Protein 3IVZ (pdb70)

Foldseek 3Di:
DKAKEWAAAADAQAQVVLLVSCLVFVLVRLVVPHQEYEAAFASRHDDDDPALVSCLVPFAAPPPGDVQVSVLVSQLVSQHWYWYWGWHDDPPFIFGKIWIAHNVGGQDMWGAQDDDDCVVRHHDHTDPAWDWTCPPVFIETEHEVCLVDLVNLQVHLVVPHQEYRYHYADQDDCNLVRVLVSCQLSQHKYWYHYYADAHPRRGGQQFTFIYGNNSDTAWTDGRHDGHMTMDDHDSVSRRQQDPDPPDRSVVPDDVVPPPD/DKEKEWAAAADALAQVVLLVSVLVFVLVCLVVPHQEYEAAFASRHDDDDPALVSCQVRFAAPPPGDVQVSVLVSQLVSQHWYWYFGWHDDPPFIFGKIWIAHSVGGQGMWTAQDDDDCSVRHHDHTDPPWDWTCPPVFIETEHEVLLVDLVNLQVSLVVGHQEYRYHYAAQDPPSLVSVLVSCQLSQHKYWYHYYADADPRGGGQQFTFIHGNVSDTQWTDHRHDGHMTMGDDDSVSRRQQDPDPPDRSVVPDDVVPPPD

Structure (mmCIF, N/CA/C/O backbone):
data_3IVZ
#
_entry.id   3IVZ
#
_cell.length_a   59.174
_cell.length_b   59.174
_cell.length_c   127.220
_cell.angle_alpha   90.00
_cell.angle_beta   90.00
_cell.angle_gamma   90.00
#
_symmetry.space_group_name_H-M   'P 41'
#
loop_
_entity.id
_entity.type
_entity.pdbx_description
1 polymer Nitrilase
2 non-polymer 'MAGNESIUM ION'
3 water water
#
loop_
_atom_site.group_PDB
_atom_site.id
_atom_site.type_symbol
_atom_site.label_atom_id
_atom_site.label_alt_id
_atom_site.label_comp_id
_atom_site.label_asym_id
_atom_site.label_entity_id
_atom_site.label_seq_id
_atom_site.pdbx_PDB_ins_code
_atom_site.Cartn_x
_atom_site.Cartn_y
_atom_site.Cartn_z
_atom_site.occupancy
_atom_site.B_iso_or_equiv
_atom_site.auth_seq_id
_atom_site.auth_comp_id
_atom_site.auth_asym_id
_atom_site.auth_atom_id
_atom_site.pdbx_PDB_model_num
ATOM 1 N N . VAL A 1 2 ? 0.805 34.763 18.519 1.00 28.87 2 VAL A N 1
ATOM 2 C CA . VAL A 1 2 ? 0.463 33.461 17.845 1.00 28.42 2 VAL A CA 1
ATOM 3 C C . VAL A 1 2 ? 1.406 32.332 18.324 1.00 27.59 2 VAL A C 1
ATOM 4 O O . VAL A 1 2 ? 2.633 32.514 18.402 1.00 27.49 2 VAL A O 1
ATOM 8 N N . LYS A 1 3 ? 0.822 31.187 18.693 1.00 25.67 3 LYS A N 1
ATOM 9 C CA . LYS A 1 3 ? 1.584 30.081 19.274 1.00 24.33 3 LYS A CA 1
ATOM 10 C C . LYS A 1 3 ? 2.055 29.064 18.235 1.00 22.90 3 LYS A C 1
ATOM 11 O O . LYS A 1 3 ? 1.277 28.623 17.393 1.00 21.26 3 LYS A O 1
ATOM 17 N N . VAL A 1 4 ? 3.349 28.736 18.303 1.00 21.37 4 VAL A N 1
ATOM 18 C CA . VAL A 1 4 ? 3.969 27.694 17.465 1.00 20.46 4 VAL A CA 1
ATOM 19 C C . VAL A 1 4 ? 4.538 26.628 18.385 1.00 19.91 4 VAL A C 1
ATOM 20 O O . VAL A 1 4 ? 4.788 26.879 19.587 1.00 19.26 4 VAL A O 1
ATOM 24 N N . ALA A 1 5 ? 4.764 25.431 17.848 1.00 18.66 5 ALA A N 1
ATOM 25 C CA . ALA A 1 5 ? 5.242 24.338 18.684 1.00 18.87 5 ALA A CA 1
ATOM 26 C C . ALA A 1 5 ? 6.102 23.404 17.910 1.00 18.19 5 ALA A C 1
ATOM 27 O O . ALA A 1 5 ? 5.982 23.334 16.697 1.00 19.21 5 ALA A O 1
ATOM 29 N N . TYR A 1 6 ? 6.962 22.711 18.643 1.00 18.36 6 TYR A N 1
ATOM 30 C CA . TYR A 1 6 ? 7.627 21.451 18.208 1.00 17.35 6 TYR A CA 1
ATOM 31 C C . TYR A 1 6 ? 7.016 20.245 18.917 1.00 18.19 6 TYR A C 1
ATOM 32 O O . TYR A 1 6 ? 6.570 20.339 20.075 1.00 18.48 6 TYR A O 1
ATOM 41 N N . VAL A 1 7 ? 7.040 19.121 18.214 1.00 18.02 7 VAL A N 1
ATOM 42 C CA . VAL A 1 7 ? 6.749 17.798 18.778 1.00 17.70 7 VAL A CA 1
ATOM 43 C C . VAL A 1 7 ? 8.061 17.029 18.739 1.00 17.57 7 VAL A C 1
ATOM 44 O O . VAL A 1 7 ? 8.635 16.803 17.668 1.00 16.83 7 VAL A O 1
ATOM 48 N N . GLN A 1 8 ? 8.589 16.707 19.917 1.00 16.91 8 GLN A N 1
ATOM 49 C CA . GLN A 1 8 ? 9.803 15.945 19.988 1.00 16.66 8 GLN A CA 1
ATOM 50 C C . GLN A 1 8 ? 9.412 14.539 20.328 1.00 17.65 8 GLN A C 1
ATOM 51 O O . GLN A 1 8 ? 8.886 14.297 21.419 1.00 19.02 8 GLN A O 1
ATOM 57 N N . MET A 1 9 ? 9.702 13.598 19.427 1.00 19.21 9 MET A N 1
ATOM 58 C CA . MET A 1 9 ? 9.252 12.205 19.570 1.00 18.43 9 MET A CA 1
ATOM 59 C C . MET A 1 9 ? 10.363 11.226 19.174 1.00 18.22 9 MET A C 1
ATOM 60 O O . MET A 1 9 ? 11.433 11.652 18.738 1.00 19.01 9 MET A O 1
ATOM 65 N N . ASN A 1 10 ? 10.089 9.928 19.338 1.00 18.76 10 ASN A N 1
ATOM 66 C CA . ASN A 1 10 ? 11.033 8.847 19.080 1.00 18.20 10 ASN A CA 1
ATOM 67 C C . ASN A 1 10 ? 10.452 7.879 18.032 1.00 17.12 10 ASN A C 1
ATOM 68 O O . ASN A 1 10 ? 9.855 6.848 18.387 1.00 17.75 10 ASN A O 1
ATOM 73 N N . PRO A 1 11 ? 10.599 8.221 16.725 1.00 17.33 11 PRO A N 1
ATOM 74 C CA . PRO A 1 11 ? 10.152 7.339 15.658 1.00 18.16 11 PRO A CA 1
ATOM 75 C C . PRO A 1 11 ? 10.715 5.898 15.770 1.00 18.85 11 PRO A C 1
ATOM 76 O O . PRO A 1 11 ? 11.909 5.709 15.984 1.00 18.78 11 PRO A O 1
ATOM 80 N N . GLN A 1 12 ? 9.836 4.902 15.625 1.00 18.64 12 GLN A N 1
ATOM 81 C CA . GLN A 1 12 ? 10.227 3.481 15.591 1.00 19.97 12 GLN A CA 1
ATOM 82 C C . GLN A 1 12 ? 10.529 3.109 14.138 1.00 20.06 12 GLN A C 1
ATOM 83 O O . GLN A 1 12 ? 9.668 3.264 13.274 1.00 20.68 12 GLN A O 1
ATOM 89 N N . ILE A 1 13 ? 11.752 2.675 13.845 1.00 20.48 13 ILE A N 1
ATOM 90 C CA . ILE A 1 13 ? 12.134 2.440 12.442 1.00 21.45 13 ILE A CA 1
ATOM 91 C C . ILE A 1 13 ? 11.238 1.393 11.727 1.00 21.58 13 ILE A C 1
ATOM 92 O O . ILE A 1 13 ? 10.963 0.308 12.269 1.00 22.65 13 ILE A O 1
ATOM 97 N N . LEU A 1 14 ? 10.750 1.753 10.541 1.00 21.82 14 LEU A N 1
ATOM 98 C CA . LEU A 1 14 ? 9.833 0.896 9.736 1.00 23.63 14 LEU A CA 1
ATOM 99 C C . LEU A 1 14 ? 8.462 0.546 10.365 1.00 24.20 14 LEU A C 1
ATOM 100 O O . LEU A 1 14 ? 7.798 -0.397 9.898 1.00 25.15 14 LEU A O 1
ATOM 105 N N . GLU A 1 15 ? 8.033 1.298 11.394 1.00 23.16 15 GLU A N 1
ATOM 106 C CA . GLU A 1 15 ? 6.726 1.117 12.050 1.00 23.45 15 GLU A CA 1
ATOM 107 C C . GLU A 1 15 ? 5.853 2.377 11.948 1.00 22.43 15 GLU A C 1
ATOM 108 O O . GLU A 1 15 ? 5.500 2.980 12.979 1.00 20.76 15 GLU A O 1
ATOM 114 N N . PRO A 1 16 ? 5.483 2.760 10.703 1.00 21.59 16 PRO A N 1
ATOM 115 C CA . PRO A 1 16 ? 4.639 3.935 10.522 1.00 22.14 16 PRO A CA 1
ATOM 116 C C . PRO A 1 16 ? 3.349 3.969 11.372 1.00 22.84 16 PRO A C 1
ATOM 117 O O . PRO A 1 16 ? 2.997 5.043 11.855 1.00 21.64 16 PRO A O 1
ATOM 121 N N . ASP A 1 17 ? 2.653 2.847 11.570 1.00 23.61 17 ASP A N 1
ATOM 122 C CA A ASP A 1 17 ? 1.445 2.824 12.400 0.50 23.83 17 ASP A CA 1
ATOM 123 C CA B ASP A 1 17 ? 1.428 2.925 12.369 0.50 23.66 17 ASP A CA 1
ATOM 124 C C . ASP A 1 17 ? 1.718 3.368 13.805 1.00 23.91 17 ASP A C 1
ATOM 125 O O . ASP A 1 17 ? 1.010 4.252 14.319 1.00 24.10 17 ASP A O 1
ATOM 134 N N . LYS A 1 18 ? 2.767 2.832 14.419 1.00 23.46 18 LYS A N 1
ATOM 135 C CA . LYS A 1 18 ? 3.182 3.234 15.761 1.00 23.47 18 LYS A CA 1
ATOM 136 C C . LYS A 1 18 ? 3.507 4.732 15.821 1.00 22.71 18 LYS A C 1
ATOM 137 O O . LYS A 1 18 ? 3.205 5.399 16.803 1.00 22.88 18 LYS A O 1
ATOM 143 N N . ASN A 1 19 ? 4.093 5.260 14.756 1.00 21.61 19 ASN A N 1
ATOM 144 C CA . ASN A 1 19 ? 4.588 6.639 14.725 1.00 19.88 19 ASN A CA 1
ATOM 145 C C . ASN A 1 19 ? 3.473 7.630 14.469 1.00 20.18 19 ASN A C 1
ATOM 146 O O . ASN A 1 19 ? 3.465 8.740 15.026 1.00 19.59 19 ASN A O 1
ATOM 151 N N . TYR A 1 20 ? 2.526 7.220 13.626 1.00 19.91 20 TYR A N 1
ATOM 152 C CA . TYR A 1 20 ? 1.301 7.996 13.424 1.00 20.40 20 TYR A CA 1
ATOM 153 C C . TYR A 1 20 ? 0.585 8.114 14.763 1.00 21.40 20 TYR A C 1
ATOM 154 O O . TYR A 1 20 ? 0.157 9.202 15.164 1.00 20.93 20 TYR A O 1
ATOM 163 N N . SER A 1 21 ? 0.495 7.000 15.477 1.00 22.57 21 SER A N 1
ATOM 164 C CA . SER A 1 21 ? -0.218 6.988 16.756 1.00 23.99 21 SER A CA 1
ATOM 165 C C . SER A 1 21 ? 0.448 7.912 17.798 1.00 24.20 21 SER A C 1
ATOM 166 O O . SER A 1 21 ? -0.235 8.663 18.502 1.00 25.38 21 SER A O 1
ATOM 169 N N . LYS A 1 22 ? 1.777 7.865 17.881 1.00 23.52 22 LYS A N 1
ATOM 170 C CA . LYS A 1 22 ? 2.529 8.773 18.741 1.00 23.16 22 LYS A CA 1
ATOM 171 C C . LYS A 1 22 ? 2.418 10.248 18.336 1.00 22.65 22 LYS A C 1
ATOM 172 O O . LYS A 1 22 ? 2.239 11.107 19.195 1.00 23.04 22 LYS A O 1
ATOM 178 N N . ALA A 1 23 ? 2.528 10.525 17.040 1.00 22.63 23 ALA A N 1
ATOM 179 C CA . ALA A 1 23 ? 2.393 11.870 16.505 1.00 22.51 23 ALA A CA 1
ATOM 180 C C . ALA A 1 23 ? 1.026 12.444 16.877 1.00 23.47 23 ALA A C 1
ATOM 181 O O . ALA A 1 23 ? 0.956 13.550 17.360 1.00 23.19 23 ALA A O 1
ATOM 183 N N . GLU A 1 24 ? -0.040 11.664 16.687 1.00 23.99 24 GLU A N 1
ATOM 184 C CA . GLU A 1 24 ? -1.413 12.141 16.979 1.00 25.83 24 GLU A CA 1
ATOM 185 C C . GLU A 1 24 ? -1.641 12.590 18.433 1.00 26.00 24 GLU A C 1
ATOM 186 O O . GLU A 1 24 ? -2.304 13.625 18.661 1.00 26.51 24 GLU A O 1
ATOM 192 N N . LYS A 1 25 ? -1.109 11.826 19.389 1.00 26.78 25 LYS A N 1
ATOM 193 C CA . LYS A 1 25 ? -1.143 12.145 20.836 1.00 26.34 25 LYS A CA 1
ATOM 194 C C . LYS A 1 25 ? -0.409 13.436 21.148 1.00 26.47 25 LYS A C 1
ATOM 195 O O . LYS A 1 25 ? -0.907 14.289 21.906 1.00 25.80 25 LYS A O 1
ATOM 201 N N . LEU A 1 26 ? 0.786 13.588 20.564 1.00 24.90 26 LEU A N 1
ATOM 202 C CA . LEU A 1 26 ? 1.593 14.794 20.789 1.00 25.09 26 LEU A CA 1
ATOM 203 C C . LEU A 1 26 ? 1.065 16.046 20.074 1.00 24.46 26 LEU A C 1
ATOM 204 O O . LEU A 1 26 ? 1.119 17.108 20.655 1.00 24.68 26 LEU A O 1
ATOM 209 N N . ILE A 1 27 ? 0.548 15.922 18.844 1.00 24.61 27 ILE A N 1
ATOM 210 C CA . ILE A 1 27 ? -0.010 17.051 18.083 1.00 24.69 27 ILE A CA 1
ATOM 211 C C . ILE A 1 27 ? -1.218 17.591 18.838 1.00 25.73 27 ILE A C 1
ATOM 212 O O . ILE A 1 27 ? -1.456 18.805 18.886 1.00 25.25 27 ILE A O 1
ATOM 217 N N . LYS A 1 28 ? -1.953 16.679 19.469 1.00 26.37 28 LYS A N 1
ATOM 218 C CA . LYS A 1 28 ? -3.104 17.086 20.267 1.00 28.15 28 LYS A CA 1
ATOM 219 C C . LYS A 1 28 ? -2.710 17.784 21.571 1.00 29.11 28 LYS A C 1
ATOM 220 O O . LYS A 1 28 ? -3.418 18.718 21.986 1.00 29.31 28 LYS A O 1
ATOM 226 N N . GLU A 1 29 ? -1.607 17.352 22.209 1.00 30.21 29 GLU A N 1
ATOM 227 C CA . GLU A 1 29 ? -1.053 18.034 23.400 1.00 31.77 29 GLU A CA 1
ATOM 228 C C . GLU A 1 29 ? -0.686 19.484 23.041 1.00 32.05 29 GLU A C 1
ATOM 229 O O . GLU A 1 29 ? -0.935 20.411 23.802 1.00 32.61 29 GLU A O 1
ATOM 235 N N . ALA A 1 30 ? -0.089 19.656 21.861 1.00 32.52 30 ALA A N 1
ATOM 236 C CA . ALA A 1 30 ? 0.323 20.963 21.355 1.00 32.38 30 ALA A CA 1
ATOM 237 C C . ALA A 1 30 ? -0.879 21.838 20.987 1.00 32.62 30 ALA A C 1
ATOM 238 O O . ALA A 1 30 ? -0.945 23.004 21.378 1.00 31.95 30 ALA A O 1
ATOM 240 N N . SER A 1 31 ? -1.817 21.253 20.245 1.00 33.41 31 SER A N 1
ATOM 241 C CA . SER A 1 31 ? -3.092 21.872 19.903 1.00 34.33 31 SER A CA 1
ATOM 242 C C . SER A 1 31 ? -3.907 22.334 21.112 1.00 34.69 31 SER A C 1
ATOM 243 O O . SER A 1 31 ? -4.614 23.351 21.026 1.00 35.00 31 SER A O 1
ATOM 246 N N . LYS A 1 32 ? -3.817 21.590 22.217 1.00 34.47 32 LYS A N 1
ATOM 247 C CA . LYS A 1 32 ? -4.510 21.921 23.469 1.00 35.00 32 LYS A CA 1
ATOM 248 C C . LYS A 1 32 ? -3.878 23.115 24.174 1.00 34.99 32 LYS A C 1
ATOM 249 O O . LYS A 1 32 ? -4.577 23.898 24.838 1.00 35.79 32 LYS A O 1
ATOM 255 N N . GLN A 1 33 ? -2.553 23.219 24.047 1.00 34.11 33 GLN A N 1
ATOM 256 C CA . GLN A 1 33 ? -1.744 24.277 24.621 1.00 33.26 33 GLN A CA 1
ATOM 257 C C . GLN A 1 33 ? -1.756 25.551 23.780 1.00 32.47 33 GLN A C 1
ATOM 258 O O . GLN A 1 33 ? -1.027 26.495 24.084 1.00 33.44 33 GLN A O 1
ATOM 264 N N . GLY A 1 34 ? -2.551 25.581 22.716 1.00 31.57 34 GLY A N 1
ATOM 265 C CA . GLY A 1 34 ? -2.783 26.817 21.965 1.00 30.08 34 GLY A CA 1
ATOM 266 C C . GLY A 1 34 ? -2.085 26.946 20.632 1.00 29.14 34 GLY A C 1
ATOM 267 O O . GLY A 1 34 ? -2.490 27.750 19.790 1.00 29.70 34 GLY A O 1
ATOM 268 N N . ALA A 1 35 ? -1.060 26.122 20.416 1.00 28.56 35 ALA A N 1
ATOM 269 C CA . ALA A 1 35 ? -0.353 26.071 19.135 1.00 28.15 35 ALA A CA 1
ATOM 270 C C . ALA A 1 35 ? -1.249 26.104 17.882 1.00 27.67 35 ALA A C 1
ATOM 271 O O . ALA A 1 35 ? -2.196 25.322 17.748 1.00 28.74 35 ALA A O 1
ATOM 273 N N . GLN A 1 36 ? -0.938 27.014 16.964 1.00 27.45 36 GLN A N 1
ATOM 274 C CA . GLN A 1 36 ? -1.563 27.072 15.642 1.00 26.82 36 GLN A CA 1
ATOM 275 C C . GLN A 1 36 ? -0.692 26.443 14.562 1.00 25.41 36 GLN A C 1
ATOM 276 O O . GLN A 1 36 ? -1.199 26.081 13.499 1.00 25.42 36 GLN A O 1
ATOM 282 N N . LEU A 1 37 ? 0.624 26.372 14.816 1.00 23.03 37 LEU A N 1
ATOM 283 C CA . LEU A 1 37 ? 1.605 25.694 13.939 1.00 21.82 37 LEU A CA 1
ATOM 284 C C . LEU A 1 37 ? 2.336 24.647 14.773 1.00 20.52 37 LEU A C 1
ATOM 285 O O . LEU A 1 37 ? 2.817 24.936 15.879 1.00 19.95 37 LEU A O 1
ATOM 290 N N . VAL A 1 38 ? 2.389 23.415 14.256 1.00 19.43 38 VAL A N 1
ATOM 291 C CA . VAL A 1 38 ? 3.055 22.313 14.961 1.00 18.54 38 VAL A CA 1
ATOM 292 C C . VAL A 1 38 ? 4.062 21.664 13.996 1.00 17.42 38 VAL A C 1
ATOM 293 O O . VAL A 1 38 ? 3.695 21.296 12.872 1.00 17.93 38 VAL A O 1
ATOM 297 N N . VAL A 1 39 ? 5.312 21.533 14.445 1.00 16.77 39 VAL A N 1
ATOM 298 C CA . VAL A 1 39 ? 6.400 20.960 13.635 1.00 16.03 39 VAL A CA 1
ATOM 299 C C . VAL A 1 39 ? 6.839 19.616 14.211 1.00 15.67 39 VAL A C 1
ATOM 300 O O . VAL A 1 39 ? 7.152 19.514 15.406 1.00 15.77 39 VAL A O 1
ATOM 304 N N . LEU A 1 40 ? 6.883 18.600 13.352 1.00 14.72 40 LEU A N 1
ATOM 305 C CA . LEU A 1 40 ? 7.376 17.272 13.752 1.00 15.09 40 LEU A CA 1
ATOM 306 C C . LEU A 1 40 ? 8.794 16.972 13.212 1.00 14.19 40 LEU A C 1
ATOM 307 O O . LEU A 1 40 ? 9.322 17.694 12.355 1.00 15.64 40 LEU A O 1
ATOM 312 N N . PRO A 1 41 ? 9.436 15.897 13.733 1.00 15.06 41 PRO A N 1
ATOM 313 C CA . PRO A 1 41 ? 10.803 15.635 13.324 1.00 14.45 41 PRO A CA 1
ATOM 314 C C . PRO A 1 41 ? 10.925 15.176 11.853 1.00 13.86 41 PRO A C 1
ATOM 315 O O . PRO A 1 41 ? 9.903 14.798 11.219 1.00 13.68 41 PRO A O 1
ATOM 319 N N . GLU A 1 42 ? 12.159 15.235 11.353 1.00 14.20 42 GLU A N 1
ATOM 320 C CA . GLU A 1 42 ? 12.561 14.705 10.034 1.00 13.32 42 GLU A CA 1
ATOM 321 C C . GLU A 1 42 ? 12.232 13.197 10.036 1.00 14.41 42 GLU A C 1
ATOM 322 O O . GLU A 1 42 ? 12.373 12.515 11.068 1.00 12.58 42 GLU A O 1
ATOM 328 N N . LEU A 1 43 ? 11.717 12.700 8.915 1.00 13.20 43 LEU A N 1
ATOM 329 C CA . LEU A 1 43 ? 11.428 11.268 8.755 1.00 12.15 43 LEU A CA 1
ATOM 330 C C . LEU A 1 43 ? 10.674 10.665 9.962 1.00 12.23 43 LEU A C 1
ATOM 331 O O . LEU A 1 43 ? 11.039 9.593 10.473 1.00 14.09 43 LEU A O 1
ATOM 336 N N . PHE A 1 44 ? 9.634 11.358 10.417 1.00 12.55 44 PHE A N 1
ATOM 337 C CA . PHE A 1 44 ? 8.956 10.888 11.626 1.00 14.24 44 PHE A CA 1
ATOM 338 C C . PHE A 1 44 ? 8.194 9.554 11.440 1.00 13.48 44 PHE A C 1
ATOM 339 O O . PHE A 1 44 ? 7.977 8.840 12.420 1.00 16.12 44 PHE A O 1
ATOM 347 N N . ASP A 1 45 ? 7.823 9.212 10.198 1.00 15.15 45 ASP A N 1
ATOM 348 C CA . ASP A 1 45 ? 6.958 8.052 9.846 1.00 17.07 45 ASP A CA 1
ATOM 349 C C . ASP A 1 45 ? 7.764 6.780 9.648 1.00 17.21 45 ASP A C 1
ATOM 350 O O . ASP A 1 45 ? 7.376 5.705 10.111 1.00 17.62 45 ASP A O 1
ATOM 355 N N . THR A 1 46 ? 8.898 6.928 8.965 1.00 17.63 46 THR A N 1
ATOM 356 C CA . THR A 1 46 ? 9.778 5.788 8.644 1.00 18.06 46 THR A CA 1
ATOM 357 C C . THR A 1 46 ? 10.906 5.525 9.656 1.00 17.47 46 THR A C 1
ATOM 358 O O . THR A 1 46 ? 11.395 4.410 9.747 1.00 17.87 46 THR A O 1
ATOM 362 N N . GLY A 1 47 ? 11.380 6.557 10.341 1.00 17.25 47 GLY A N 1
ATOM 363 C CA . GLY A 1 47 ? 12.669 6.458 11.041 1.00 17.32 47 GLY A CA 1
ATOM 364 C C . GLY A 1 47 ? 13.771 6.821 10.060 1.00 16.11 47 GLY A C 1
ATOM 365 O O . GLY A 1 47 ? 13.466 7.184 8.903 1.00 17.33 47 GLY A O 1
ATOM 366 N N . TYR A 1 48 ? 15.021 6.722 10.509 1.00 17.68 48 TYR A N 1
ATOM 367 C CA . TYR A 1 48 ? 16.198 7.343 9.847 1.00 17.42 48 TYR A CA 1
ATOM 368 C C . TYR A 1 48 ? 17.278 6.366 9.359 1.00 17.84 48 TYR A C 1
ATOM 369 O O . TYR A 1 48 ? 17.760 6.482 8.233 1.00 17.86 48 TYR A O 1
ATOM 378 N N . ASN A 1 49 ? 17.677 5.454 10.230 1.00 18.32 49 ASN A N 1
ATOM 379 C CA . ASN A 1 49 ? 18.926 4.719 10.086 1.00 18.72 49 ASN A CA 1
ATOM 380 C C . ASN A 1 49 ? 18.803 3.449 9.228 1.00 19.30 49 ASN A C 1
ATOM 381 O O . ASN A 1 49 ? 19.003 2.328 9.694 1.00 19.18 49 ASN A O 1
ATOM 386 N N . PHE A 1 50 ? 18.438 3.655 7.960 1.00 19.73 50 PHE A N 1
ATOM 387 C CA . PHE A 1 50 ? 18.276 2.612 6.951 1.00 21.13 50 PHE A CA 1
ATOM 388 C C . PHE A 1 50 ? 19.584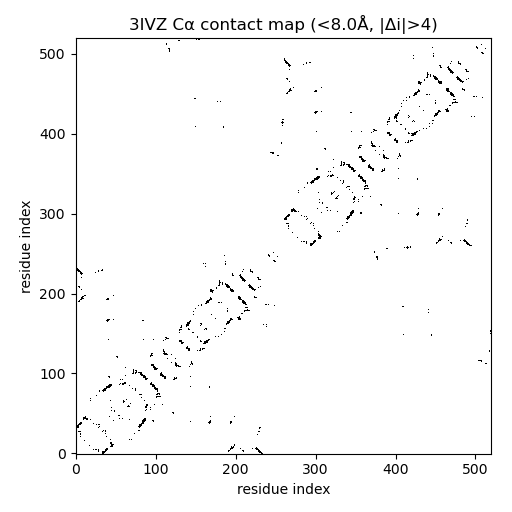 1.956 6.579 1.00 21.71 50 PHE A C 1
ATOM 389 O O . PHE A 1 50 ? 20.627 2.634 6.464 1.00 21.63 50 PHE A O 1
ATOM 397 N N . GLU A 1 51 ? 19.521 0.645 6.329 1.00 22.58 51 GLU A N 1
ATOM 398 C CA . GLU A 1 51 ? 20.711 -0.072 5.876 1.00 25.13 51 GLU A CA 1
ATOM 399 C C . GLU A 1 51 ? 20.665 -0.297 4.361 1.00 24.83 51 GLU A C 1
ATOM 400 O O . GLU A 1 51 ? 21.714 -0.284 3.703 1.00 25.05 51 GLU A O 1
ATOM 406 N N . THR A 1 52 ? 19.453 -0.465 3.821 1.00 24.69 52 THR A N 1
ATOM 407 C CA . THR A 1 52 ? 19.257 -0.631 2.374 1.00 24.68 52 THR A CA 1
ATOM 408 C C . THR A 1 52 ? 18.207 0.341 1.857 1.00 24.50 52 THR A C 1
ATOM 409 O O . THR A 1 52 ? 17.301 0.733 2.602 1.00 23.56 52 THR A O 1
ATOM 413 N N . ARG A 1 53 ? 18.310 0.711 0.581 1.00 24.74 53 ARG A N 1
ATOM 414 C CA . ARG A 1 53 ? 17.287 1.565 -0.039 1.00 24.60 53 ARG A CA 1
ATOM 415 C C . ARG A 1 53 ? 15.964 0.792 -0.166 1.00 25.32 53 ARG A C 1
ATOM 416 O O . ARG A 1 53 ? 14.876 1.356 -0.025 1.00 25.95 53 ARG A O 1
ATOM 424 N N . GLU A 1 54 ? 16.058 -0.518 -0.392 1.00 25.39 54 GLU A N 1
ATOM 425 C CA . GLU A 1 54 ? 14.876 -1.359 -0.499 1.00 25.67 54 GLU A CA 1
ATOM 426 C C . GLU A 1 54 ? 13.965 -1.301 0.741 1.00 24.96 54 GLU A C 1
ATOM 427 O O . GLU A 1 54 ? 12.739 -1.305 0.614 1.00 25.53 54 GLU A O 1
ATOM 433 N N . GLU A 1 55 ? 14.528 -1.261 1.948 1.00 24.75 55 GLU A N 1
ATOM 434 C CA . GLU A 1 55 ? 13.654 -1.283 3.142 1.00 25.09 55 GLU A CA 1
ATOM 435 C C . GLU A 1 55 ? 12.825 -0.013 3.332 1.00 24.79 55 GLU A C 1
ATOM 436 O O . GLU A 1 55 ? 11.689 -0.077 3.798 1.00 25.52 55 GLU A O 1
ATOM 442 N N . VAL A 1 56 ? 13.394 1.128 2.972 1.00 24.11 56 VAL A N 1
ATOM 443 C CA . VAL A 1 56 ? 12.609 2.365 2.969 1.00 24.52 56 VAL A CA 1
ATOM 444 C C . VAL A 1 56 ? 11.693 2.530 1.732 1.00 24.66 56 VAL A C 1
ATOM 445 O O . VAL A 1 56 ? 10.553 2.951 1.882 1.00 24.45 56 VAL A O 1
ATOM 449 N N . PHE A 1 57 ? 12.179 2.215 0.536 1.00 25.17 57 PHE A N 1
ATOM 450 C CA . PHE A 1 57 ? 11.314 2.190 -0.657 1.00 26.01 57 PHE A CA 1
ATOM 451 C C . PHE A 1 57 ? 10.029 1.388 -0.384 1.00 26.59 57 PHE A C 1
ATOM 452 O O . PHE A 1 57 ? 8.938 1.882 -0.607 1.00 26.06 57 PHE A O 1
ATOM 460 N N . GLU A 1 58 ? 10.161 0.192 0.181 1.00 27.73 58 GLU A N 1
ATOM 461 C CA . GLU A 1 58 ? 9.023 -0.682 0.466 1.00 29.48 58 GLU A CA 1
ATOM 462 C C . GLU A 1 58 ? 7.846 0.022 1.131 1.00 29.16 58 GLU A C 1
ATOM 463 O O . GLU A 1 58 ? 6.686 -0.259 0.798 1.00 30.29 58 GLU A O 1
ATOM 469 N N . ILE A 1 59 ? 8.145 0.910 2.084 1.00 28.76 59 ILE A N 1
ATOM 470 C CA . ILE A 1 59 ? 7.120 1.547 2.917 1.00 28.54 59 ILE A CA 1
ATOM 471 C C . ILE A 1 59 ? 6.874 3.033 2.636 1.00 28.22 59 ILE A C 1
ATOM 472 O O . ILE A 1 59 ? 5.838 3.556 3.070 1.00 29.40 59 ILE A O 1
ATOM 477 N N . ALA A 1 60 ? 7.794 3.696 1.930 1.00 27.42 60 ALA A N 1
ATOM 478 C CA . ALA A 1 60 ? 7.719 5.151 1.689 1.00 26.84 60 ALA A CA 1
ATOM 479 C C . ALA A 1 60 ? 6.466 5.525 0.897 1.00 26.86 60 ALA A C 1
ATOM 480 O O . ALA A 1 60 ? 6.112 4.856 -0.077 1.00 26.45 60 ALA A O 1
ATOM 482 N N . GLN A 1 61 ? 5.827 6.610 1.326 1.00 25.45 61 GLN A N 1
ATOM 483 C CA . GLN A 1 61 ? 4.511 7.012 0.852 1.00 25.04 61 GLN A CA 1
ATOM 484 C C . GLN A 1 61 ? 4.551 8.146 -0.179 1.00 24.69 61 GLN A C 1
ATOM 485 O O . GLN A 1 61 ? 5.507 8.936 -0.245 1.00 24.40 61 GLN A O 1
ATOM 491 N N . LYS A 1 62 ? 3.516 8.217 -1.005 1.00 24.37 62 LYS A N 1
ATOM 492 C CA . LYS A 1 62 ? 3.389 9.301 -1.960 1.00 23.89 62 LYS A CA 1
ATOM 493 C C . LYS A 1 62 ? 2.854 10.566 -1.280 1.00 22.99 62 LYS A C 1
ATOM 494 O O . LYS A 1 62 ? 2.080 10.484 -0.339 1.00 22.39 62 LYS A O 1
ATOM 500 N N . ILE A 1 63 ? 3.279 11.723 -1.781 1.00 23.18 63 ILE A N 1
ATOM 501 C CA . ILE A 1 63 ? 2.751 13.029 -1.367 1.00 23.12 63 ILE A CA 1
ATOM 502 C C . ILE A 1 63 ? 1.990 13.662 -2.554 1.00 23.56 63 ILE A C 1
ATOM 503 O O . ILE A 1 63 ? 2.579 13.817 -3.633 1.00 25.28 63 ILE A O 1
ATOM 508 N N . PRO A 1 64 ? 0.714 14.083 -2.357 1.00 24.88 64 PRO A N 1
ATOM 509 C CA . PRO A 1 64 ? -0.080 14.153 -1.122 1.00 25.12 64 PRO A CA 1
ATOM 510 C C . PRO A 1 64 ? -0.995 12.962 -0.869 1.00 25.46 64 PRO A C 1
ATOM 511 O O . PRO A 1 64 ? -1.665 12.922 0.153 1.00 25.43 64 PRO A O 1
ATOM 515 N N . GLU A 1 65 ? -1.019 12.002 -1.785 1.00 25.78 65 GLU A N 1
ATOM 516 C CA . GLU A 1 65 ? -2.053 10.968 -1.769 1.00 27.22 65 GLU A CA 1
ATOM 517 C C . GLU A 1 65 ? -1.751 9.774 -0.837 1.00 26.74 65 GLU A C 1
ATOM 518 O O . GLU A 1 65 ? -2.644 8.993 -0.480 1.00 27.29 65 GLU A O 1
ATOM 524 N N . GLY A 1 66 ? -0.495 9.641 -0.421 1.00 25.70 66 GLY A N 1
ATOM 525 C CA . GLY A 1 66 ? -0.107 8.562 0.496 1.00 25.50 66 GLY A CA 1
ATOM 526 C C . GLY A 1 66 ? -0.580 8.656 1.931 1.00 24.80 66 GLY A C 1
ATOM 527 O O . GLY A 1 66 ? -1.227 9.634 2.349 1.00 24.38 66 GLY A O 1
ATOM 528 N N . GLU A 1 67 ? -0.251 7.619 2.695 1.00 25.17 67 GLU A N 1
ATOM 529 C CA . GLU A 1 67 ? -0.805 7.434 4.028 1.00 25.74 67 GLU A CA 1
ATOM 530 C C . GLU A 1 67 ? -0.337 8.436 5.064 1.00 24.66 67 GLU A C 1
ATOM 531 O O . GLU A 1 67 ? -1.078 8.752 5.993 1.00 24.69 67 GLU A O 1
ATOM 537 N N . THR A 1 68 ? 0.900 8.915 4.941 1.00 23.49 68 THR A N 1
ATOM 538 C CA . THR A 1 68 ? 1.397 9.905 5.890 1.00 22.34 68 THR A CA 1
ATOM 539 C C . THR A 1 68 ? 0.694 11.252 5.701 1.00 21.48 68 THR A C 1
ATOM 540 O O . THR A 1 68 ? 0.262 11.848 6.645 1.00 21.46 68 THR A O 1
ATOM 544 N N . THR A 1 69 ? 0.583 11.707 4.472 1.00 22.19 69 THR A N 1
ATOM 545 C CA . THR A 1 69 ? -0.068 12.969 4.219 1.00 23.10 69 THR A CA 1
ATOM 546 C C . THR A 1 69 ? -1.524 12.846 4.590 1.00 23.47 69 THR A C 1
ATOM 547 O O . THR A 1 69 ? -2.096 13.760 5.173 1.00 23.14 69 THR A O 1
ATOM 551 N N . THR A 1 70 ? -2.116 11.681 4.300 1.00 24.12 70 THR A N 1
ATOM 552 C CA . THR A 1 70 ? -3.534 11.437 4.599 1.00 25.76 70 THR A CA 1
ATOM 553 C C . THR A 1 70 ? -3.775 11.511 6.079 1.00 25.28 70 THR A C 1
ATOM 554 O O . THR A 1 70 ? -4.704 12.172 6.510 1.00 26.54 70 THR A O 1
ATOM 558 N N . PHE A 1 71 ? -2.895 10.872 6.835 1.00 25.13 71 PHE A N 1
ATOM 559 C CA . PHE A 1 71 ? -2.939 10.847 8.288 1.00 24.48 71 PHE A CA 1
ATOM 560 C C . PHE A 1 71 ? -2.864 12.256 8.829 1.00 24.78 71 PHE A C 1
ATOM 561 O O . PHE A 1 71 ? -3.687 12.653 9.667 1.00 24.64 71 PHE A O 1
ATOM 569 N N . LEU A 1 72 ? -1.890 13.018 8.328 1.00 25.03 72 LEU A N 1
ATOM 570 C CA . LEU A 1 72 ? -1.637 14.374 8.824 1.00 24.89 72 LEU A CA 1
ATOM 571 C C . LEU A 1 72 ? -2.825 15.316 8.519 1.00 25.66 72 LEU A C 1
ATOM 572 O O . LEU A 1 72 ? -3.172 16.145 9.359 1.00 26.11 72 LEU A O 1
ATOM 577 N N . MET A 1 73 ? -3.436 15.166 7.341 1.00 26.48 73 MET A N 1
ATOM 578 C CA . MET A 1 73 ? -4.613 15.970 6.951 1.00 28.44 73 MET A CA 1
ATOM 579 C C . MET A 1 73 ? -5.764 15.714 7.910 1.00 29.29 73 MET A C 1
ATOM 580 O O . MET A 1 73 ? -6.460 16.637 8.340 1.00 28.73 73 MET A O 1
ATOM 585 N N . ASP A 1 74 ? -5.966 14.438 8.240 1.00 30.10 74 ASP A N 1
ATOM 586 C CA . ASP A 1 74 ? -7.001 14.062 9.191 1.00 30.53 74 ASP A CA 1
ATOM 587 C C . ASP A 1 74 ? -6.779 14.681 10.557 1.00 30.10 74 ASP A C 1
ATOM 588 O O . ASP A 1 74 ? -7.688 15.304 11.090 1.00 31.19 74 ASP A O 1
ATOM 593 N N . VAL A 1 75 ? -5.563 14.566 11.094 1.00 29.44 75 VAL A N 1
ATOM 594 C CA . VAL A 1 75 ? -5.203 15.180 12.368 1.00 28.42 75 VAL A CA 1
ATOM 595 C C . VAL A 1 75 ? -5.381 16.692 12.359 1.00 28.80 75 VAL A C 1
ATOM 596 O O . VAL A 1 75 ? -5.824 17.253 13.339 1.00 28.82 75 VAL A O 1
ATOM 600 N N . ALA A 1 76 ? -5.033 17.344 11.259 1.00 29.58 76 ALA A N 1
ATOM 601 C CA . ALA A 1 76 ? -5.089 18.806 11.172 1.00 31.08 76 ALA A CA 1
ATOM 602 C C . ALA A 1 76 ? -6.526 19.257 10.924 1.00 32.03 76 ALA A C 1
ATOM 603 O O . ALA A 1 76 ? -6.947 20.291 11.444 1.00 32.04 76 ALA A O 1
ATOM 605 N N . ARG A 1 77 ? -7.262 18.485 10.127 1.00 32.85 77 ARG A N 1
ATOM 606 C CA . ARG A 1 77 ? -8.715 18.697 9.987 1.00 34.52 77 ARG A CA 1
ATOM 607 C C . ARG A 1 77 ? -9.393 18.643 11.360 1.00 34.76 77 ARG A C 1
ATOM 608 O O . ARG A 1 77 ? -10.212 19.511 11.689 1.00 35.86 77 ARG A O 1
ATOM 616 N N . ASP A 1 78 ? -9.020 17.649 12.164 1.00 35.11 78 ASP A N 1
ATOM 617 C CA . ASP A 1 78 ? -9.593 17.420 13.499 1.00 35.48 78 ASP A CA 1
ATOM 618 C C . ASP A 1 78 ? -9.054 18.294 14.664 1.00 35.10 78 ASP A C 1
ATOM 619 O O . ASP A 1 78 ? -9.702 18.375 15.725 1.00 35.88 78 ASP A O 1
ATOM 624 N N . THR A 1 79 ? -7.898 18.948 14.492 1.00 33.45 79 THR A N 1
ATOM 625 C CA . THR A 1 79 ? -7.304 19.773 15.567 1.00 32.33 79 THR A CA 1
ATOM 626 C C . THR A 1 79 ? -7.331 21.268 15.236 1.00 31.37 79 THR A C 1
ATOM 627 O O . THR A 1 79 ? -7.219 22.110 16.121 1.00 31.86 79 THR A O 1
ATOM 631 N N . GLY A 1 80 ? -7.475 21.592 13.955 1.00 31.16 80 GLY A N 1
ATOM 632 C CA . GLY A 1 80 ? -7.469 22.992 13.486 1.00 30.75 80 GLY A CA 1
ATOM 633 C C . GLY A 1 80 ? -6.082 23.601 13.316 1.00 29.87 80 GLY A C 1
ATOM 634 O O . GLY A 1 80 ? -5.961 24.808 13.007 1.00 31.16 80 GLY A O 1
ATOM 635 N N . VAL A 1 81 ? -5.041 22.775 13.504 1.00 29.08 81 VAL A N 1
ATOM 636 C CA . VAL A 1 81 ? -3.648 23.221 13.437 1.00 27.38 81 VAL A CA 1
ATOM 637 C C . VAL A 1 81 ? -3.066 23.081 12.044 1.00 27.02 81 VAL A C 1
ATOM 638 O O . VAL A 1 81 ? -3.576 22.329 11.181 1.00 26.86 81 VAL A O 1
ATOM 642 N N . TYR A 1 82 ? -1.988 23.827 11.821 1.00 25.85 82 TYR A N 1
ATOM 643 C CA . TYR A 1 82 ? -1.110 23.608 10.679 1.00 24.58 82 TYR A CA 1
ATOM 644 C C . TYR A 1 82 ? 0.033 22.725 11.165 1.00 22.99 82 TYR A C 1
ATOM 645 O O . TYR A 1 82 ? 0.493 22.866 12.314 1.00 23.50 82 TYR A O 1
ATOM 654 N N . ILE A 1 83 ? 0.453 21.805 10.307 1.00 21.58 83 ILE A N 1
ATOM 655 C CA . ILE A 1 83 ? 1.497 20.816 10.645 1.00 19.44 83 ILE A CA 1
ATOM 656 C C . ILE A 1 83 ? 2.581 20.840 9.585 1.00 19.02 83 ILE A C 1
ATOM 657 O O . ILE A 1 83 ? 2.289 20.815 8.367 1.00 20.06 83 ILE A O 1
ATOM 662 N N . VAL A 1 84 ? 3.829 20.945 10.033 1.00 18.22 84 VAL A N 1
ATOM 663 C CA . VAL A 1 84 ? 4.983 20.696 9.164 1.00 17.77 84 VAL A CA 1
ATOM 664 C C . VAL A 1 84 ? 5.648 19.430 9.699 1.00 17.77 84 VAL A C 1
ATOM 665 O O . VAL A 1 84 ? 5.993 19.359 10.875 1.00 18.68 84 VAL A O 1
ATOM 669 N N . ALA A 1 85 ? 5.799 18.425 8.848 1.00 16.89 85 ALA A N 1
ATOM 670 C CA . ALA A 1 85 ? 6.303 17.120 9.301 1.00 16.58 85 ALA A CA 1
ATOM 671 C C . ALA A 1 85 ? 7.283 16.499 8.325 1.00 16.68 85 ALA A C 1
ATOM 672 O O . ALA A 1 85 ? 7.065 16.536 7.125 1.00 17.05 85 ALA A O 1
ATOM 674 N N . GLY A 1 86 ? 8.336 15.875 8.839 1.00 16.50 86 GLY A N 1
ATOM 675 C CA . GLY A 1 86 ? 9.277 15.188 7.945 1.00 16.66 86 GLY A CA 1
ATOM 676 C C . GLY A 1 86 ? 8.803 13.788 7.570 1.00 16.06 86 GLY A C 1
ATOM 677 O O . GLY A 1 86 ? 8.302 13.060 8.427 1.00 16.64 86 GLY A O 1
ATOM 678 N N . THR A 1 87 ? 9.015 13.411 6.307 1.00 15.58 87 THR A N 1
ATOM 679 C CA . THR A 1 87 ? 8.445 12.174 5.742 1.00 16.98 87 THR A CA 1
ATOM 680 C C . THR A 1 87 ? 9.294 11.745 4.561 1.00 16.24 87 THR A C 1
ATOM 681 O O . THR A 1 87 ? 9.699 12.586 3.769 1.00 17.95 87 THR A O 1
ATOM 685 N N . ALA A 1 88 ? 9.587 10.436 4.472 1.00 16.43 88 ALA A N 1
ATOM 686 C CA . ALA A 1 88 ? 10.230 9.845 3.275 1.00 15.74 88 ALA A CA 1
ATOM 687 C C . ALA A 1 88 ? 9.177 9.832 2.167 1.00 16.40 88 ALA A C 1
ATOM 688 O O . ALA A 1 88 ? 8.103 9.215 2.316 1.00 16.54 88 ALA A O 1
ATOM 690 N N . GLU A 1 89 ? 9.477 10.530 1.073 1.00 16.36 89 GLU A N 1
ATOM 691 C CA . GLU A 1 89 ? 8.556 10.690 -0.070 1.00 17.69 89 GLU A CA 1
ATOM 692 C C . GLU A 1 89 ? 8.936 9.757 -1.215 1.00 18.18 89 GLU A C 1
ATOM 693 O O . GLU A 1 89 ? 10.032 9.816 -1.741 1.00 19.38 89 GLU A O 1
ATOM 699 N N . LYS A 1 90 ? 7.999 8.896 -1.612 1.00 19.99 90 LYS A N 1
ATOM 700 C CA . LYS A 1 90 ? 8.144 8.150 -2.861 1.00 20.66 90 LYS A CA 1
ATOM 701 C C . LYS A 1 90 ? 7.640 9.005 -4.008 1.00 21.04 90 LYS A C 1
ATOM 702 O O . LYS A 1 90 ? 6.504 9.450 -3.957 1.00 21.54 90 LYS A O 1
ATOM 708 N N . ASP A 1 91 ? 8.462 9.253 -5.025 1.00 23.01 91 ASP A N 1
ATOM 709 C CA . ASP A 1 91 ? 7.970 9.963 -6.207 1.00 25.43 91 ASP A CA 1
ATOM 710 C C . ASP A 1 91 ? 8.324 9.098 -7.394 1.00 25.73 91 ASP A C 1
ATOM 711 O O . ASP A 1 91 ? 9.436 9.174 -7.926 1.00 26.36 91 ASP A O 1
ATOM 716 N N . GLY A 1 92 ? 7.365 8.261 -7.777 1.00 26.08 92 GLY A N 1
ATOM 717 C CA . GLY A 1 92 ? 7.565 7.252 -8.817 1.00 26.36 92 GLY A CA 1
ATOM 718 C C . GLY A 1 92 ? 8.579 6.204 -8.408 1.00 26.71 92 GLY A C 1
ATOM 719 O O . GLY A 1 92 ? 8.312 5.372 -7.545 1.00 27.50 92 GLY A O 1
ATOM 720 N N . ASP A 1 93 ? 9.750 6.251 -9.023 1.00 26.58 93 ASP A N 1
ATOM 721 C CA . ASP A 1 93 ? 10.770 5.259 -8.695 1.00 27.08 93 ASP A CA 1
ATOM 722 C C . ASP A 1 93 ? 11.952 5.854 -7.939 1.00 25.80 93 ASP A C 1
ATOM 723 O O . ASP A 1 93 ? 13.054 5.293 -7.878 1.00 26.29 93 ASP A O 1
ATOM 728 N N . VAL A 1 94 ? 11.684 6.991 -7.325 1.00 24.37 94 VAL A N 1
ATOM 729 C CA . VAL A 1 94 ? 12.700 7.811 -6.719 1.00 23.17 94 VAL A CA 1
ATOM 730 C C . VAL A 1 94 ? 12.197 8.188 -5.323 1.00 21.44 94 VAL A C 1
ATOM 731 O O . VAL A 1 94 ? 10.989 8.245 -5.099 1.00 21.15 94 VAL A O 1
ATOM 735 N N . LEU A 1 95 ? 13.120 8.381 -4.391 1.00 20.04 95 LEU A N 1
ATOM 736 C CA . LEU A 1 95 ? 12.757 8.794 -3.031 1.00 19.36 95 LEU A CA 1
ATOM 737 C C . LEU A 1 95 ? 13.360 10.160 -2.675 1.00 18.21 95 LEU A C 1
ATOM 738 O O . LEU A 1 95 ? 14.494 10.471 -3.058 1.00 18.08 95 LEU A O 1
ATOM 743 N N . TYR A 1 96 ? 12.592 10.959 -1.930 1.00 17.81 96 TYR A N 1
ATOM 744 C CA . TYR A 1 96 ? 13.081 12.245 -1.389 1.00 16.51 96 TYR A CA 1
ATOM 745 C C . TYR A 1 96 ? 12.971 12.308 0.150 1.00 16.65 96 TYR A C 1
ATOM 746 O O . TYR A 1 96 ? 12.082 11.745 0.756 1.00 18.74 96 TYR A O 1
ATOM 755 N N . ASN A 1 97 ? 13.911 12.996 0.774 1.00 16.29 97 ASN A N 1
ATOM 756 C CA . ASN A 1 97 ? 13.783 13.286 2.212 1.00 16.53 97 ASN A CA 1
ATOM 757 C C . ASN A 1 97 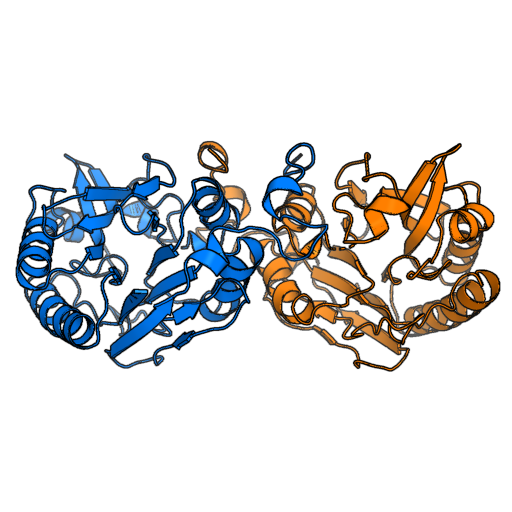? 13.009 14.598 2.279 1.00 15.90 97 ASN A C 1
ATOM 758 O O . ASN A 1 97 ? 13.558 15.642 2.013 1.00 16.96 97 ASN A O 1
ATOM 763 N N . SER A 1 98 ? 11.721 14.494 2.577 1.00 15.55 98 SER A N 1
ATOM 764 C CA . SER A 1 98 ? 10.789 15.600 2.452 1.00 16.15 98 SER A CA 1
ATOM 765 C C . SER A 1 98 ? 10.176 16.110 3.759 1.00 17.08 98 SER A C 1
ATOM 766 O O . SER A 1 98 ? 10.230 15.438 4.812 1.00 17.55 98 SER A O 1
ATOM 769 N N . ALA A 1 99 ? 9.591 17.311 3.676 1.00 17.53 99 ALA A N 1
ATOM 770 C CA . ALA A 1 99 ? 8.691 17.816 4.703 1.00 18.86 99 ALA A CA 1
ATOM 771 C C . ALA A 1 99 ? 7.387 18.199 4.051 1.00 19.06 99 ALA A C 1
ATOM 772 O O . ALA A 1 99 ? 7.376 18.802 2.997 1.00 19.87 99 ALA A O 1
ATOM 774 N N . VAL A 1 100 ? 6.285 17.838 4.678 1.00 19.98 100 VAL A N 1
ATOM 775 C CA . VAL A 1 100 ? 4.985 18.274 4.168 1.00 21.26 100 VAL A CA 1
ATOM 776 C C . VAL A 1 100 ? 4.335 19.293 5.082 1.00 21.07 100 VAL A C 1
ATOM 777 O O . VAL A 1 100 ? 4.462 19.187 6.306 1.00 20.67 100 VAL A O 1
ATOM 781 N N . VAL A 1 101 ? 3.627 20.257 4.479 1.00 21.08 101 VAL A N 1
ATOM 782 C CA . VAL A 1 101 ? 2.853 21.262 5.214 1.00 21.47 101 VAL A CA 1
ATOM 783 C C . VAL A 1 101 ? 1.385 20.933 4.905 1.00 21.32 101 VAL A C 1
ATOM 784 O O . VAL A 1 101 ? 1.005 20.795 3.726 1.00 21.02 101 VAL A O 1
ATOM 788 N N . VAL A 1 102 ? 0.617 20.719 5.960 1.00 21.21 102 VAL A N 1
ATOM 789 C CA . VAL A 1 102 ? -0.805 20.378 5.840 1.00 23.15 102 VAL A CA 1
ATOM 790 C C . VAL A 1 102 ? -1.592 21.290 6.756 1.00 23.77 102 VAL A C 1
ATOM 791 O O . VAL A 1 102 ? -1.154 21.599 7.843 1.00 23.68 102 VAL A O 1
ATOM 795 N N . GLY A 1 103 ? -2.733 21.781 6.278 1.00 26.09 103 GLY A N 1
ATOM 796 C CA . GLY A 1 103 ? -3.658 22.554 7.103 1.00 28.02 103 GLY A CA 1
ATOM 797 C C . GLY A 1 103 ? -5.032 21.885 7.181 1.00 29.55 103 GLY A C 1
ATOM 798 O O . GLY A 1 103 ? -5.237 20.808 6.607 1.00 29.57 103 GLY A O 1
ATOM 799 N N . PRO A 1 104 ? -5.981 22.509 7.904 1.00 30.72 104 PRO A N 1
ATOM 800 C CA . PRO A 1 104 ? -7.374 21.999 7.928 1.00 31.58 104 PRO A CA 1
ATOM 801 C C . PRO A 1 104 ? -8.020 21.822 6.531 1.00 33.18 104 PRO A C 1
ATOM 802 O O . PRO A 1 104 ? -8.832 20.904 6.359 1.00 33.14 104 PRO A O 1
ATOM 806 N N . ARG A 1 105 ? -7.648 22.674 5.560 1.00 34.27 105 ARG A N 1
ATOM 807 C CA . ARG A 1 105 ? -8.087 22.568 4.151 1.00 35.77 105 ARG A CA 1
ATOM 808 C C . ARG A 1 105 ? -7.570 21.298 3.487 1.00 35.46 105 ARG A C 1
ATOM 809 O O . ARG A 1 105 ? -8.123 20.856 2.461 1.00 36.08 105 ARG A O 1
ATOM 817 N N . GLY A 1 106 ? -6.487 20.738 4.045 1.00 34.67 106 GLY A N 1
ATOM 818 C CA . GLY A 1 106 ? -5.753 19.645 3.407 1.00 33.48 106 GLY A CA 1
ATOM 819 C C . GLY A 1 106 ? -4.301 19.995 3.216 1.00 32.72 106 GLY A C 1
ATOM 820 O O . GLY A 1 106 ? -3.706 20.683 4.041 1.00 32.97 106 GLY A O 1
ATOM 821 N N . PHE A 1 107 ? -3.752 19.542 2.104 1.00 31.73 107 PHE A N 1
ATOM 822 C CA . PHE A 1 107 ? -2.326 19.576 1.847 1.00 30.84 107 PHE A CA 1
ATOM 823 C C . PHE A 1 107 ? -1.968 20.902 1.199 1.00 30.07 107 PHE A C 1
ATOM 824 O O . PHE A 1 107 ? -2.503 21.222 0.136 1.00 30.51 107 PHE A O 1
ATOM 832 N N . ILE A 1 108 ? -1.065 21.656 1.842 1.00 27.97 108 ILE A N 1
ATOM 833 C CA . ILE A 1 108 ? -0.574 22.955 1.320 1.00 26.14 108 ILE A CA 1
ATOM 834 C C . ILE A 1 108 ? 0.669 22.819 0.425 1.00 25.52 108 ILE A C 1
ATOM 835 O O . ILE A 1 108 ? 0.747 23.392 -0.679 1.00 26.42 108 ILE A O 1
ATOM 840 N N . GLY A 1 109 ? 1.654 22.053 0.859 1.00 24.21 109 GLY A N 1
ATOM 841 C CA . GLY A 1 109 ? 2.800 21.853 -0.010 1.00 22.41 109 GLY A CA 1
ATOM 842 C C . GLY A 1 109 ? 3.895 21.056 0.625 1.00 20.42 109 GLY A C 1
ATOM 843 O O . GLY A 1 109 ? 3.790 20.646 1.767 1.00 21.11 109 GLY A O 1
ATOM 844 N N . LYS A 1 110 ? 4.939 20.824 -0.147 1.00 20.65 110 LYS A N 1
ATOM 845 C CA . LYS A 1 110 ? 6.117 20.056 0.315 1.00 19.24 110 LYS A CA 1
ATOM 846 C C . LYS A 1 110 ? 7.466 20.744 0.021 1.00 19.62 110 LYS A C 1
ATOM 847 O O . LYS A 1 110 ? 7.590 21.590 -0.858 1.00 19.08 110 LYS A O 1
ATOM 853 N N . TYR A 1 111 ? 8.478 20.348 0.791 1.00 18.73 111 TYR A N 1
ATOM 854 C CA . TYR A 1 111 ? 9.855 20.786 0.604 1.00 18.45 111 TYR A CA 1
ATOM 855 C C . TYR A 1 111 ? 10.715 19.507 0.542 1.00 18.53 111 TYR A C 1
ATOM 856 O O . TYR A 1 111 ? 10.500 18.572 1.329 1.00 19.14 111 TYR A O 1
ATOM 865 N N . ARG A 1 112 ? 11.658 19.459 -0.394 1.00 18.30 112 ARG A N 1
ATOM 866 C CA . ARG A 1 112 ? 12.610 18.352 -0.536 1.00 17.89 112 ARG A CA 1
ATOM 867 C C . ARG A 1 112 ? 14.018 18.773 -0.093 1.00 17.98 112 ARG A C 1
ATOM 868 O O . ARG A 1 112 ? 14.584 19.753 -0.617 1.00 17.41 112 ARG A O 1
ATOM 876 N N . LYS A 1 113 ? 14.573 18.025 0.875 1.00 17.90 113 LYS A N 1
ATOM 877 C CA . LYS A 1 113 ? 15.828 18.372 1.546 1.00 18.51 113 LYS A CA 1
ATOM 878 C C . LYS A 1 113 ? 16.948 18.572 0.512 1.00 17.65 113 LYS A C 1
ATOM 879 O O . LYS A 1 113 ? 17.239 17.657 -0.277 1.00 17.39 113 LYS A O 1
ATOM 885 N N . ILE A 1 114 ? 17.478 19.793 0.489 1.00 18.14 114 ILE A N 1
ATOM 886 C CA . ILE A 1 114 ? 18.441 20.279 -0.509 1.00 19.07 114 ILE A CA 1
ATOM 887 C C . ILE A 1 114 ? 19.844 19.770 -0.223 1.00 18.83 114 ILE A C 1
ATOM 888 O O . ILE A 1 114 ? 20.582 19.413 -1.144 1.00 20.33 114 ILE A O 1
ATOM 893 N N . HIS A 1 115 ? 20.229 19.786 1.057 1.00 18.49 115 HIS A N 1
ATOM 894 C CA . HIS A 1 115 ? 21.561 19.355 1.526 1.00 18.71 115 HIS A CA 1
ATOM 895 C C . HIS A 1 115 ? 21.498 17.987 2.207 1.00 19.93 115 HIS A C 1
ATOM 896 O O . HIS A 1 115 ? 21.269 17.905 3.423 1.00 21.16 115 HIS A O 1
ATOM 903 N N . LEU A 1 116 ? 21.725 16.921 1.447 1.00 21.66 116 LEU A N 1
ATOM 904 C CA . LEU A 1 116 ? 21.654 15.565 2.023 1.00 23.29 116 LEU A CA 1
ATOM 905 C C . LEU A 1 116 ? 22.838 15.259 2.935 1.00 24.54 116 LEU A C 1
ATOM 906 O O . LEU A 1 116 ? 23.951 15.680 2.657 1.00 25.07 116 LEU A O 1
ATOM 911 N N . PHE A 1 117 ? 22.585 14.532 4.029 1.00 25.73 117 PHE A N 1
ATOM 912 C CA . PHE A 1 117 ? 23.622 14.274 5.045 1.00 26.78 117 PHE A CA 1
ATOM 913 C C . PHE A 1 117 ? 24.087 12.823 5.029 1.00 26.53 117 PHE A C 1
ATOM 914 O O . PHE A 1 117 ? 23.291 11.884 5.166 1.00 26.51 117 PHE A O 1
ATOM 922 N N . TYR A 1 118 ? 25.387 12.641 4.849 1.00 27.69 118 TYR A N 1
ATOM 923 C CA . TYR A 1 118 ? 26.024 11.368 5.172 1.00 27.28 118 TYR A CA 1
ATOM 924 C C . TYR A 1 118 ? 25.484 10.254 4.273 1.00 27.07 118 TYR A C 1
ATOM 925 O O . TYR A 1 118 ? 25.637 10.316 3.045 1.00 27.44 118 TYR A O 1
ATOM 934 N N . ARG A 1 119 ? 24.851 9.239 4.865 1.00 25.90 119 ARG A N 1
ATOM 935 C CA . ARG A 1 119 ? 24.455 8.065 4.084 1.00 25.81 119 ARG A CA 1
ATOM 936 C C . ARG A 1 119 ? 23.150 8.294 3.300 1.00 25.12 119 ARG A C 1
ATOM 937 O O . ARG A 1 119 ? 22.810 7.488 2.429 1.00 25.04 119 ARG A O 1
ATOM 945 N N . GLU A 1 120 ? 22.466 9.407 3.563 1.00 24.65 120 GLU A N 1
ATOM 946 C CA . GLU A 1 120 ? 21.191 9.735 2.923 1.00 24.76 120 GLU A CA 1
ATOM 947 C C . GLU A 1 120 ? 21.275 9.673 1.395 1.00 25.49 120 GLU A C 1
ATOM 948 O O . GLU A 1 120 ? 20.306 9.278 0.721 1.00 25.97 120 GLU A O 1
ATOM 954 N N . LYS A 1 121 ? 22.454 10.012 0.868 1.00 26.67 121 LYS A N 1
ATOM 955 C CA . LYS A 1 121 ? 22.720 10.077 -0.587 1.00 27.71 121 LYS A CA 1
ATOM 956 C C . LYS A 1 121 ? 22.591 8.719 -1.290 1.00 27.46 121 LYS A C 1
ATOM 957 O O . LYS A 1 121 ? 22.452 8.660 -2.528 1.00 27.95 121 LYS A O 1
ATOM 963 N N . PHE A 1 122 ? 22.601 7.642 -0.490 1.00 26.77 122 PHE A N 1
ATOM 964 C CA . PHE A 1 122 ? 22.452 6.263 -0.972 1.00 26.12 122 PHE A CA 1
ATOM 965 C C . PHE A 1 122 ? 20.983 5.863 -1.085 1.00 25.07 122 PHE A C 1
ATOM 966 O O . PHE A 1 122 ? 20.664 4.821 -1.656 1.00 26.06 122 PHE A O 1
ATOM 974 N N . PHE A 1 123 ? 20.093 6.669 -0.507 1.00 24.32 123 PHE A N 1
ATOM 975 C CA . PHE A 1 123 ? 18.662 6.340 -0.471 1.00 23.07 123 PHE A CA 1
ATOM 976 C C . PHE A 1 123 ? 17.824 7.366 -1.218 1.00 22.46 123 PHE A C 1
ATOM 977 O O . PHE A 1 123 ? 16.927 7.014 -1.996 1.00 21.85 123 PHE A O 1
ATOM 985 N N . PHE A 1 124 ? 18.160 8.634 -1.016 1.00 22.41 124 PHE A N 1
ATOM 986 C CA . PHE A 1 124 ? 17.339 9.754 -1.459 1.00 21.60 124 PHE A CA 1
ATOM 987 C C . PHE A 1 124 ? 18.030 10.522 -2.599 1.00 22.24 124 PHE A C 1
ATOM 988 O O . PHE A 1 124 ? 19.262 10.467 -2.762 1.00 22.58 124 PHE A O 1
ATOM 996 N N . GLU A 1 125 ? 17.226 11.205 -3.404 1.00 22.40 125 GLU A N 1
ATOM 997 C CA . GLU A 1 125 ? 17.723 12.159 -4.397 1.00 22.81 125 GLU A CA 1
ATOM 998 C C . GLU A 1 125 ? 17.857 13.543 -3.730 1.00 22.02 125 GLU A C 1
ATOM 999 O O . GLU A 1 125 ? 17.098 13.857 -2.819 1.00 22.28 125 GLU A O 1
ATOM 1005 N N . PRO A 1 126 ? 18.827 14.349 -4.155 1.00 21.67 126 PRO A N 1
ATOM 1006 C CA . PRO A 1 126 ? 18.867 15.716 -3.630 1.00 22.00 126 PRO A CA 1
ATOM 1007 C C . PRO A 1 126 ? 17.576 16.466 -3.992 1.00 22.29 126 PRO A C 1
ATOM 1008 O O . PRO A 1 126 ? 16.999 16.272 -5.088 1.00 22.38 126 PRO A O 1
ATOM 1012 N N . GLY A 1 127 ? 17.106 17.295 -3.065 1.00 20.12 127 GLY A N 1
ATOM 1013 C CA . GLY A 1 127 ? 15.877 18.052 -3.296 1.00 21.73 127 GLY A CA 1
ATOM 1014 C C . GLY A 1 127 ? 15.994 18.967 -4.496 1.00 21.51 127 GLY A C 1
ATOM 1015 O O . GLY A 1 127 ? 17.069 19.537 -4.757 1.00 21.64 127 GLY A O 1
ATOM 1016 N N . ASP A 1 128 ? 14.874 19.139 -5.208 1.00 22.52 128 ASP A N 1
ATOM 1017 C CA . ASP A 1 128 ? 14.857 19.878 -6.479 1.00 23.81 128 ASP A CA 1
ATOM 1018 C C . ASP A 1 128 ? 13.804 20.984 -6.581 1.00 24.62 128 ASP A C 1
ATOM 1019 O O . ASP A 1 128 ? 13.594 21.572 -7.676 1.00 25.86 128 ASP A O 1
ATOM 1024 N N . LEU A 1 129 ? 13.157 21.301 -5.455 1.00 23.78 129 LEU A N 1
ATOM 1025 C CA . LEU A 1 129 ? 12.142 22.364 -5.438 1.00 23.70 129 LEU A CA 1
ATOM 1026 C C . LEU A 1 129 ? 12.596 23.705 -4.826 1.00 22.98 129 LEU A C 1
ATOM 1027 O O . LEU A 1 129 ? 11.795 24.627 -4.687 1.00 22.56 129 LEU A O 1
ATOM 1032 N N . GLY A 1 130 ? 13.868 23.800 -4.436 1.00 21.82 130 GLY A N 1
ATOM 1033 C CA . GLY A 1 130 ? 14.359 25.028 -3.857 1.00 20.70 130 GLY A CA 1
ATOM 1034 C C . GLY A 1 130 ? 13.877 25.177 -2.432 1.00 19.26 130 GLY A C 1
ATOM 1035 O O . GLY A 1 130 ? 13.208 24.286 -1.893 1.00 19.92 130 GLY A O 1
ATOM 1036 N N . PHE A 1 131 ? 14.213 26.326 -1.842 1.00 18.68 131 PHE A N 1
ATOM 1037 C CA . PHE A 1 131 ? 13.763 26.694 -0.509 1.00 18.43 131 PHE A CA 1
ATOM 1038 C C . PHE A 1 131 ? 12.475 27.512 -0.650 1.00 18.75 131 PHE A C 1
ATOM 1039 O O . PHE A 1 131 ? 12.532 28.656 -1.135 1.00 21.68 131 PHE A O 1
ATOM 1047 N N . ARG A 1 132 ? 11.372 26.942 -0.173 1.00 19.61 132 ARG A N 1
ATOM 1048 C CA . ARG A 1 132 ? 10.001 27.448 -0.374 1.00 19.19 132 ARG A CA 1
ATOM 1049 C C . ARG A 1 132 ? 9.385 28.075 0.869 1.00 19.18 132 ARG A C 1
ATOM 1050 O O . ARG A 1 132 ? 9.625 27.634 1.987 1.00 18.89 132 ARG A O 1
ATOM 1058 N N . VAL A 1 133 ? 8.547 29.077 0.652 1.00 18.01 133 VAL A N 1
ATOM 1059 C CA . VAL A 1 133 ? 7.875 29.755 1.745 1.00 18.42 133 VAL A CA 1
ATOM 1060 C C . VAL A 1 133 ? 6.375 29.627 1.498 1.00 19.05 133 VAL A C 1
ATOM 1061 O O . VAL A 1 133 ? 5.894 29.947 0.417 1.00 20.69 133 VAL A O 1
ATOM 1065 N N . PHE A 1 134 ? 5.661 29.149 2.504 1.00 19.66 134 PHE A N 1
ATOM 1066 C CA . PHE A 1 134 ? 4.247 28.818 2.370 1.00 21.22 134 PHE A CA 1
ATOM 1067 C C . PHE A 1 134 ? 3.429 29.855 3.100 1.00 22.04 134 PHE A C 1
ATOM 1068 O O . PHE A 1 134 ? 3.580 30.024 4.309 1.00 22.03 134 PHE A O 1
ATOM 1076 N N . ASP A 1 135 ? 2.523 30.510 2.369 1.00 23.79 135 ASP A N 1
ATOM 1077 C CA . ASP A 1 135 ? 1.602 31.503 2.946 1.00 24.67 135 ASP A CA 1
ATOM 1078 C C . ASP A 1 135 ? 0.376 30.833 3.618 1.00 24.53 135 ASP A C 1
ATOM 1079 O O . ASP A 1 135 ? -0.464 30.239 2.947 1.00 25.44 135 ASP A O 1
ATOM 1084 N N . LEU A 1 136 ? 0.270 30.920 4.937 1.00 24.53 136 LEU A N 1
ATOM 1085 C CA . LEU A 1 136 ? -0.925 30.380 5.605 1.00 25.44 136 LEU A CA 1
ATOM 1086 C C . LEU A 1 136 ? -2.008 31.446 5.796 1.00 25.55 136 LEU A C 1
ATOM 1087 O O . LEU A 1 136 ? -3.040 31.167 6.357 1.00 26.89 136 LEU A O 1
ATOM 1092 N N . GLY A 1 137 ? -1.774 32.656 5.301 1.00 25.98 137 GLY A N 1
ATOM 1093 C CA . GLY A 1 137 ? -2.685 33.789 5.518 1.00 25.65 137 GLY A CA 1
ATOM 1094 C C . GLY A 1 137 ? -2.229 34.606 6.715 1.00 25.94 137 GLY A C 1
ATOM 1095 O O . GLY A 1 137 ? -1.756 35.757 6.589 1.00 28.07 137 GLY A O 1
ATOM 1096 N N . PHE A 1 138 ? -2.308 34.014 7.893 1.00 24.98 138 PHE A N 1
ATOM 1097 C CA . PHE A 1 138 ? -1.938 34.743 9.072 1.00 24.14 138 PHE A CA 1
ATOM 1098 C C . PHE A 1 138 ? -0.436 34.718 9.311 1.00 23.68 138 PHE A C 1
ATOM 1099 O O . PHE A 1 138 ? 0.057 35.506 10.089 1.00 24.12 138 PHE A O 1
ATOM 1107 N N . MET A 1 139 ? 0.282 33.794 8.675 1.00 21.98 139 MET A N 1
ATOM 1108 C CA . MET A 1 139 ? 1.753 33.777 8.760 1.00 22.07 139 MET A CA 1
ATOM 1109 C C . MET A 1 139 ? 2.362 33.078 7.576 1.00 20.51 139 MET A C 1
ATOM 1110 O O . MET A 1 139 ? 1.703 32.246 6.980 1.00 20.71 139 MET A O 1
ATOM 1115 N N . LYS A 1 140 ? 3.615 33.402 7.247 1.00 18.81 140 LYS A N 1
ATOM 1116 C CA . LYS A 1 140 ? 4.362 32.703 6.193 1.00 18.90 140 LYS A CA 1
ATOM 1117 C C . LYS A 1 140 ? 5.383 31.789 6.850 1.00 18.26 140 LYS A C 1
ATOM 1118 O O . LYS A 1 140 ? 6.118 32.221 7.731 1.00 18.65 140 LYS A O 1
ATOM 1124 N N . VAL A 1 141 ? 5.355 30.512 6.480 1.00 17.59 141 VAL A N 1
ATOM 1125 C CA . VAL A 1 141 ? 6.232 29.483 7.041 1.00 16.85 141 VAL A CA 1
ATOM 1126 C C . VAL A 1 141 ? 7.246 28.981 6.008 1.00 17.09 141 VAL A C 1
ATOM 1127 O O . VAL A 1 141 ? 6.865 28.446 4.936 1.00 18.34 141 VAL A O 1
ATOM 1131 N N . GLY A 1 142 ? 8.522 29.203 6.319 1.00 17.73 142 GLY A N 1
ATOM 1132 C CA . GLY A 1 142 ? 9.626 28.643 5.553 1.00 15.59 142 GLY A CA 1
ATOM 1133 C C . GLY A 1 142 ? 9.897 27.234 6.051 1.00 15.58 142 GLY A C 1
ATOM 1134 O O . GLY A 1 142 ? 9.636 26.922 7.215 1.00 16.47 142 GLY A O 1
ATOM 1135 N N . VAL A 1 143 ? 10.454 26.364 5.210 1.00 15.58 143 VAL A N 1
ATOM 1136 C CA . VAL A 1 143 ? 10.755 24.993 5.636 1.00 14.77 143 VAL A CA 1
ATOM 1137 C C . VAL A 1 143 ? 12.172 24.587 5.247 1.00 14.30 143 VAL A C 1
ATOM 1138 O O . VAL A 1 143 ? 12.595 24.814 4.105 1.00 15.71 143 VAL A O 1
ATOM 1142 N N . MET A 1 144 ? 12.934 24.066 6.200 1.00 14.65 144 MET A N 1
ATOM 1143 C CA . MET A 1 144 ? 14.213 23.420 5.896 1.00 13.91 144 MET A CA 1
ATOM 1144 C C . MET A 1 144 ? 14.351 22.174 6.777 1.00 14.76 144 MET A C 1
ATOM 1145 O O . MET A 1 144 ? 13.640 22.027 7.784 1.00 15.10 144 MET A O 1
ATOM 1150 N N . ILE A 1 145 ? 15.286 21.308 6.435 1.00 15.06 145 ILE A N 1
ATOM 1151 C CA . ILE A 1 145 ? 15.402 20.040 7.144 1.00 14.58 145 ILE A CA 1
ATOM 1152 C C . ILE A 1 145 ? 16.835 19.744 7.607 1.00 14.96 145 ILE A C 1
ATOM 1153 O O . ILE A 1 145 ? 17.794 19.852 6.839 1.00 15.33 145 ILE A O 1
ATOM 1165 N N . PHE A 1 147 ? 20.389 19.062 8.428 1.00 16.80 147 PHE A N 1
ATOM 1166 C CA . PHE A 1 147 ? 21.680 19.606 7.946 1.00 17.60 147 PHE A CA 1
ATOM 1167 C C . PHE A 1 147 ? 21.587 20.885 7.125 1.00 16.61 147 PHE A C 1
ATOM 1168 O O . PHE A 1 147 ? 22.594 21.574 6.960 1.00 16.22 147 PHE A O 1
ATOM 1176 N N . ASP A 1 148 ? 20.406 21.190 6.564 1.00 15.68 148 ASP A N 1
ATOM 1177 C CA . ASP A 1 148 ? 20.162 22.521 5.966 1.00 17.08 148 ASP A CA 1
ATOM 1178 C C . ASP A 1 148 ? 20.578 23.647 6.947 1.00 15.59 148 ASP A C 1
ATOM 1179 O O . ASP A 1 148 ? 21.006 24.710 6.506 1.00 16.21 148 ASP A O 1
ATOM 1184 N N . TRP A 1 149 ? 20.510 23.406 8.262 1.00 14.84 149 TRP A N 1
ATOM 1185 C CA . TRP A 1 149 ? 20.901 24.433 9.265 1.00 15.09 149 TRP A CA 1
ATOM 1186 C C . TRP A 1 149 ? 22.338 24.893 9.117 1.00 15.99 149 TRP A C 1
ATOM 1187 O O . TRP A 1 149 ? 22.654 26.076 9.376 1.00 16.07 149 TRP A O 1
ATOM 1198 N N . PHE A 1 150 ? 23.208 23.963 8.701 1.00 15.24 150 PHE A N 1
ATOM 1199 C CA . PHE A 1 150 ? 24.659 24.188 8.708 1.00 15.51 150 PHE A CA 1
ATOM 1200 C C . PHE A 1 150 ? 25.075 25.253 7.714 1.00 15.48 150 PHE A C 1
ATOM 1201 O O . PHE A 1 150 ? 25.987 26.003 7.972 1.00 17.87 150 PHE A O 1
ATOM 1209 N N . PHE A 1 151 ? 24.359 25.306 6.578 1.00 16.72 151 PHE A N 1
ATOM 1210 C CA . PHE A 1 151 ? 24.580 26.291 5.527 1.00 16.27 151 PHE A CA 1
ATOM 1211 C C . PHE A 1 151 ? 23.748 27.534 5.820 1.00 16.46 151 PHE A C 1
ATOM 1212 O O . PHE A 1 151 ? 22.503 27.485 5.735 1.00 16.64 151 PHE A O 1
ATOM 1220 N N . PRO A 1 152 ? 24.423 28.671 6.135 1.00 15.84 152 PRO A N 1
ATOM 1221 C CA . PRO A 1 152 ? 23.669 29.921 6.438 1.00 15.54 152 PRO A CA 1
ATOM 1222 C C . PRO A 1 152 ? 22.737 30.359 5.320 1.00 14.91 152 PRO A C 1
ATOM 1223 O O . PRO A 1 152 ? 21.729 30.974 5.558 1.00 16.00 152 PRO A O 1
ATOM 1227 N N . GLU A 1 153 ? 23.089 29.999 4.097 1.00 15.30 153 GLU A N 1
ATOM 1228 C CA . GLU A 1 153 ? 22.299 30.292 2.954 1.00 15.85 153 GLU A CA 1
ATOM 1229 C C . GLU A 1 153 ? 20.862 29.722 3.004 1.00 15.93 153 GLU A C 1
ATOM 1230 O O . GLU A 1 153 ? 19.942 30.332 2.436 1.00 16.79 153 GLU A O 1
ATOM 1236 N N . SER A 1 154 ? 20.663 28.606 3.705 1.00 15.19 154 SER A N 1
ATOM 1237 C CA . SER A 1 154 ? 19.330 27.993 3.792 1.00 15.40 154 SER A CA 1
ATOM 1238 C C . SER A 1 154 ? 18.335 28.917 4.468 1.00 16.05 154 SER A C 1
ATOM 1239 O O . SER A 1 154 ? 17.332 29.341 3.857 1.00 16.22 154 SER A O 1
ATOM 1242 N N . ALA A 1 155 ? 18.604 29.265 5.743 1.00 16.21 155 ALA A N 1
ATOM 1243 C CA . ALA A 1 155 ? 17.687 30.149 6.470 1.00 15.47 155 ALA A CA 1
ATOM 1244 C C . ALA A 1 155 ? 17.577 31.523 5.815 1.00 14.83 155 ALA A C 1
ATOM 1245 O O . ALA A 1 155 ? 16.493 32.153 5.790 1.00 14.40 155 ALA A O 1
ATOM 1247 N N . ARG A 1 156 ? 18.689 31.972 5.230 1.00 13.58 156 ARG A N 1
ATOM 1248 C CA . ARG A 1 156 ? 18.744 33.289 4.601 1.00 14.53 156 ARG A CA 1
ATOM 1249 C C . ARG A 1 156 ? 17.838 33.389 3.364 1.00 15.00 156 ARG A C 1
ATOM 1250 O O . ARG A 1 156 ? 17.087 34.362 3.229 1.00 14.56 156 ARG A O 1
ATOM 1258 N N . THR A 1 157 ? 17.897 32.368 2.498 1.00 15.51 157 THR A N 1
ATOM 1259 C CA . THR A 1 157 ? 16.949 32.252 1.384 1.00 16.21 157 THR A CA 1
ATOM 1260 C C . THR A 1 157 ? 15.484 32.324 1.844 1.00 15.99 157 THR A C 1
ATOM 1261 O O . THR A 1 157 ? 14.678 33.083 1.289 1.00 17.34 157 THR A O 1
ATOM 1265 N N . LEU A 1 158 ? 15.146 31.546 2.872 1.00 15.98 158 LEU A N 1
ATOM 1266 C CA . LEU A 1 158 ? 13.801 31.498 3.420 1.00 15.77 158 LEU A CA 1
ATOM 1267 C C . LEU A 1 158 ? 13.367 32.848 3.974 1.00 16.15 158 LEU A C 1
ATOM 1268 O O . LEU A 1 158 ? 12.259 33.288 3.683 1.00 16.97 158 LEU A O 1
ATOM 1273 N N . ALA A 1 159 ? 14.253 33.506 4.727 1.00 16.02 159 ALA A N 1
ATOM 1274 C CA . ALA A 1 159 ? 13.926 34.779 5.356 1.00 17.89 159 ALA A CA 1
ATOM 1275 C C . ALA A 1 159 ? 13.744 35.835 4.274 1.00 18.05 159 ALA A C 1
ATOM 1276 O O . ALA A 1 159 ? 12.838 36.656 4.373 1.00 18.34 159 ALA A O 1
ATOM 1278 N N . LEU A 1 160 ? 14.586 35.818 3.243 1.00 19.22 160 LEU A N 1
ATOM 1279 C CA . LEU A 1 160 ? 14.455 36.767 2.130 1.00 19.70 160 LEU A CA 1
ATOM 1280 C C . LEU A 1 160 ? 13.133 36.571 1.372 1.00 20.18 160 LEU A C 1
ATOM 1281 O O . LEU A 1 160 ? 12.587 37.511 0.766 1.00 22.36 160 LEU A O 1
ATOM 1286 N N . LYS A 1 161 ? 12.622 35.359 1.387 1.00 20.17 161 LYS A N 1
ATOM 1287 C CA . LYS A 1 161 ? 11.348 35.069 0.707 1.00 20.40 161 LYS A CA 1
ATOM 1288 C C . LYS A 1 161 ? 10.127 35.368 1.601 1.00 20.42 161 LYS A C 1
ATOM 1289 O O . LYS A 1 161 ? 8.967 35.029 1.271 1.00 22.27 161 LYS A O 1
ATOM 1295 N N . GLY A 1 162 ? 10.376 36.029 2.722 1.00 19.62 162 GLY A N 1
ATOM 1296 C CA . GLY A 1 162 ? 9.309 36.473 3.603 1.00 19.58 162 GLY A CA 1
ATOM 1297 C C . GLY A 1 162 ? 8.819 35.546 4.694 1.00 17.77 162 GLY A C 1
ATOM 1298 O O . GLY A 1 162 ? 7.779 35.785 5.291 1.00 19.13 162 GLY A O 1
ATOM 1299 N N . ALA A 1 163 ? 9.564 34.484 4.979 1.00 17.54 163 ALA A N 1
ATOM 1300 C CA . ALA A 1 163 ? 9.212 33.598 6.071 1.00 18.05 163 ALA A CA 1
ATOM 1301 C C . ALA A 1 163 ? 9.141 34.389 7.375 1.00 17.77 163 ALA A C 1
ATOM 1302 O O . ALA A 1 163 ? 10.047 35.143 7.673 1.00 19.48 163 ALA A O 1
ATOM 1304 N N . ASP A 1 164 ? 8.038 34.269 8.114 1.00 17.21 164 ASP A N 1
ATOM 1305 C CA . ASP A 1 164 ? 7.959 34.746 9.483 1.00 16.86 164 ASP A CA 1
ATOM 1306 C C . ASP A 1 164 ? 8.569 33.718 10.445 1.00 17.44 164 ASP A C 1
ATOM 1307 O O . ASP A 1 164 ? 9.116 34.090 11.477 1.00 17.59 164 ASP A O 1
ATOM 1312 N N . VAL A 1 165 ? 8.420 32.422 10.139 1.00 17.28 165 VAL A N 1
ATOM 1313 C CA . VAL A 1 165 ? 8.976 31.350 10.973 1.00 17.48 165 VAL A CA 1
ATOM 1314 C C . VAL A 1 165 ? 9.543 30.307 10.041 1.00 16.45 165 VAL A C 1
ATOM 1315 O O . VAL A 1 165 ? 8.943 30.019 8.992 1.00 17.26 165 VAL A O 1
ATOM 1319 N N . ILE A 1 166 ? 10.693 29.760 10.416 1.00 15.53 166 ILE A N 1
ATOM 1320 C CA . ILE A 1 166 ? 11.272 28.659 9.687 1.00 15.88 166 ILE A CA 1
ATOM 1321 C C . ILE A 1 166 ? 10.934 27.410 10.484 1.00 15.58 166 ILE A C 1
ATOM 1322 O O . ILE A 1 166 ? 11.353 27.274 11.625 1.00 18.64 166 ILE A O 1
ATOM 1327 N N . ALA A 1 167 ? 10.108 26.537 9.910 1.00 15.10 167 ALA A N 1
ATOM 1328 C CA . ALA A 1 167 ? 9.848 25.197 10.428 1.00 15.69 167 ALA A CA 1
ATOM 1329 C C . ALA A 1 167 ? 11.025 24.266 10.070 1.00 15.18 167 ALA A C 1
ATOM 1330 O O . ALA A 1 167 ? 11.439 24.161 8.909 1.00 17.72 167 ALA A O 1
ATOM 1332 N N . HIS A 1 168 ? 11.599 23.599 11.062 1.00 14.79 168 HIS A N 1
ATOM 1333 C CA . HIS A 1 168 ? 12.854 22.843 10.844 1.00 12.79 168 HIS A CA 1
ATOM 1334 C C . HIS A 1 168 ? 12.791 21.429 11.458 1.00 12.83 168 HIS A C 1
ATOM 1335 O O . HIS A 1 168 ? 13.325 21.204 12.567 1.00 13.98 168 HIS A O 1
ATOM 1342 N N . PRO A 1 169 ? 12.162 20.473 10.764 1.00 12.78 169 PRO A N 1
ATOM 1343 C CA . PRO A 1 169 ? 12.261 19.049 11.135 1.00 12.53 169 PRO A CA 1
ATOM 1344 C C . PRO A 1 169 ? 13.695 18.617 11.111 1.00 12.67 169 PRO A C 1
ATOM 1345 O O . PRO A 1 169 ? 14.419 18.940 10.157 1.00 13.90 169 PRO A O 1
ATOM 1349 N N . ALA A 1 170 ? 14.117 17.921 12.157 1.00 12.58 170 ALA A N 1
ATOM 1350 C CA . ALA A 1 170 ? 15.514 17.489 12.325 1.00 13.45 170 ALA A CA 1
ATOM 1351 C C . ALA A 1 170 ? 15.643 16.089 12.949 1.00 12.94 170 ALA A C 1
ATOM 1352 O O . ALA A 1 170 ? 14.749 15.667 13.657 1.00 15.33 170 ALA A O 1
ATOM 1354 N N . ASN A 1 171 ? 16.764 15.390 12.670 1.00 14.44 171 ASN A N 1
ATOM 1355 C CA . ASN A 1 171 ? 17.207 14.185 13.415 1.00 15.68 171 ASN A CA 1
ATOM 1356 C C . ASN A 1 171 ? 18.701 14.377 13.791 1.00 16.17 171 ASN A C 1
ATOM 1357 O O . ASN A 1 171 ? 19.601 13.751 13.221 1.00 17.84 171 ASN A O 1
ATOM 1362 N N . LEU A 1 172 ? 18.969 15.214 14.766 1.00 17.14 172 LEU A N 1
ATOM 1363 C CA . LEU A 1 172 ? 20.339 15.621 15.033 1.00 19.33 172 LEU A CA 1
ATOM 1364 C C . LEU A 1 172 ? 21.149 14.568 15.774 1.00 20.41 172 LEU A C 1
ATOM 1365 O O . LEU A 1 172 ? 20.652 13.924 16.727 1.00 20.64 172 LEU A O 1
ATOM 1370 N N . VAL A 1 173 ? 22.391 14.417 15.340 1.00 21.80 173 VAL A N 1
ATOM 1371 C CA . VAL A 1 173 ? 23.354 13.557 16.032 1.00 24.03 173 VAL A CA 1
ATOM 1372 C C . VAL A 1 173 ? 24.561 14.376 16.570 1.00 25.68 173 VAL A C 1
ATOM 1373 O O . VAL A 1 173 ? 25.155 13.985 17.569 1.00 25.72 173 VAL A O 1
ATOM 1377 N N . MET A 1 174 ? 24.909 15.478 15.895 1.00 26.76 174 MET A N 1
ATOM 1378 C CA . MET A 1 174 ? 25.983 16.399 16.347 1.00 27.61 174 MET A CA 1
ATOM 1379 C C . MET A 1 174 ? 25.387 17.390 17.341 1.00 26.76 174 MET A C 1
ATOM 1380 O O . MET A 1 174 ? 24.173 17.652 17.303 1.00 25.74 174 MET A O 1
ATOM 1385 N N . PRO A 1 175 ? 26.220 17.963 18.234 1.00 26.55 175 PRO A N 1
ATOM 1386 C CA . PRO A 1 175 ? 25.639 18.877 19.223 1.00 26.47 175 PRO A CA 1
ATOM 1387 C C . PRO A 1 175 ? 25.504 20.353 18.792 1.00 25.51 175 PRO A C 1
ATOM 1388 O O . PRO A 1 175 ? 25.115 21.171 19.600 1.00 26.16 175 PRO A O 1
ATOM 1392 N N . TYR A 1 176 ? 25.782 20.698 17.538 1.00 25.56 176 TYR A N 1
ATOM 1393 C CA . TYR A 1 176 ? 25.920 22.145 17.225 1.00 25.67 176 TYR A CA 1
ATOM 1394 C C . TYR A 1 176 ? 24.659 22.900 16.925 1.00 24.67 176 TYR A C 1
ATOM 1395 O O . TYR A 1 176 ? 24.589 24.108 17.213 1.00 24.24 176 TYR A O 1
ATOM 1404 N N . ALA A 1 177 ? 23.667 22.229 16.351 1.00 24.00 177 ALA A N 1
ATOM 1405 C CA . ALA A 1 177 ? 22.460 22.954 15.922 1.00 23.13 177 ALA A CA 1
ATOM 1406 C C . ALA A 1 177 ? 21.782 23.764 17.015 1.00 23.10 177 ALA A C 1
ATOM 1407 O O . ALA A 1 177 ? 21.423 24.923 16.764 1.00 23.44 177 ALA A O 1
ATOM 1409 N N . PRO A 1 178 ? 21.611 23.190 18.233 1.00 23.45 178 PRO A N 1
ATOM 1410 C CA . PRO A 1 178 ? 20.965 23.975 19.290 1.00 23.80 178 PRO A CA 1
ATOM 1411 C C . PRO A 1 178 ? 21.658 25.305 19.625 1.00 24.41 178 PRO A C 1
ATOM 1412 O O . PRO A 1 178 ? 21.002 26.247 20.094 1.00 25.41 178 PRO A O 1
ATOM 1416 N N . ARG A 1 179 ? 22.964 25.372 19.389 1.00 24.26 179 ARG A N 1
ATOM 1417 C CA . ARG A 1 179 ? 23.782 26.571 19.623 1.00 23.66 179 ARG A CA 1
ATOM 1418 C C . ARG A 1 179 ? 23.769 27.481 18.418 1.00 22.94 179 ARG A C 1
ATOM 1419 O O . ARG A 1 179 ? 24.050 28.689 18.532 1.00 23.58 179 ARG A O 1
ATOM 1427 N N . ALA A 1 180 ? 23.533 26.915 17.237 1.00 21.22 180 ALA A N 1
ATOM 1428 C CA . ALA A 1 180 ? 23.549 27.764 16.057 1.00 20.69 180 ALA A CA 1
ATOM 1429 C C . ALA A 1 180 ? 22.177 28.372 15.746 1.00 19.34 180 ALA A C 1
ATOM 1430 O O . ALA A 1 180 ? 22.101 29.485 15.190 1.00 19.85 180 ALA A O 1
ATOM 1432 N N . MET A 1 181 ? 21.095 27.649 16.051 1.00 18.27 181 MET A N 1
ATOM 1433 C CA . MET A 1 181 ? 19.776 28.111 15.623 1.00 17.93 181 MET A CA 1
ATOM 1434 C C . MET A 1 181 ? 19.445 29.540 16.102 1.00 18.61 181 MET A C 1
ATOM 1435 O O . MET A 1 181 ? 18.905 30.343 15.331 1.00 17.14 181 MET A O 1
ATOM 1440 N N . PRO A 1 182 ? 19.804 29.885 17.363 1.00 17.71 182 PRO A N 1
ATOM 1441 C CA . PRO A 1 182 ? 19.485 31.270 17.737 1.00 17.75 182 PRO A CA 1
ATOM 1442 C C . PRO A 1 182 ? 20.210 32.314 16.872 1.00 16.77 182 PRO A C 1
ATOM 1443 O O . PRO A 1 182 ? 19.660 33.415 16.653 1.00 17.13 182 PRO A O 1
ATOM 1447 N N . ILE A 1 183 ? 21.406 31.975 16.375 1.00 16.15 183 ILE A N 1
ATOM 1448 C CA . ILE A 1 183 ? 22.129 32.904 15.477 1.00 16.25 183 ILE A CA 1
ATOM 1449 C C . ILE A 1 183 ? 21.431 32.962 14.108 1.00 15.84 183 ILE A C 1
ATOM 1450 O O . ILE A 1 183 ? 21.374 34.005 13.492 1.00 15.61 183 ILE A O 1
ATOM 1455 N N . ARG A 1 184 ? 20.891 31.841 13.625 1.00 15.08 184 ARG A N 1
ATOM 1456 C CA . ARG A 1 184 ? 20.059 31.867 12.372 1.00 15.55 184 ARG A CA 1
ATOM 1457 C C . ARG A 1 184 ? 18.813 32.746 12.517 1.00 15.70 184 ARG A C 1
ATOM 1458 O O . ARG A 1 184 ? 18.460 33.480 11.584 1.00 15.85 184 ARG A O 1
ATOM 1466 N N . ALA A 1 185 ? 18.136 32.629 13.671 1.00 14.72 185 ALA A N 1
ATOM 1467 C CA . ALA A 1 185 ? 17.014 33.470 14.028 1.00 14.94 185 ALA A CA 1
ATOM 1468 C C . ALA A 1 185 ? 17.457 34.937 14.064 1.00 14.26 185 ALA A C 1
ATOM 1469 O O . ALA A 1 185 ? 16.827 35.753 13.412 1.00 14.75 185 ALA A O 1
ATOM 1471 N N . LEU A 1 186 ? 18.547 35.267 14.779 1.00 13.13 186 LEU A N 1
ATOM 1472 C CA . LEU A 1 186 ? 19.012 36.656 14.921 1.00 13.75 186 LEU A CA 1
ATOM 1473 C C . LEU A 1 186 ? 19.371 37.313 13.575 1.00 13.46 186 LEU A C 1
ATOM 1474 O O . LEU A 1 186 ? 18.836 38.384 13.213 1.00 13.88 186 LEU A O 1
ATOM 1479 N N . GLU A 1 187 ? 20.319 36.688 12.871 1.00 12.69 187 GLU A N 1
ATOM 1480 C CA . GLU A 1 187 ? 20.876 37.227 11.587 1.00 14.49 187 GLU A CA 1
ATOM 1481 C C . GLU A 1 187 ? 19.820 37.444 10.487 1.00 14.72 187 GLU A C 1
ATOM 1482 O O . GLU A 1 187 ? 20.033 38.205 9.569 1.00 16.15 187 GLU A O 1
ATOM 1488 N N . ASN A 1 188 ? 18.703 36.717 10.567 1.00 14.64 188 ASN A N 1
ATOM 1489 C CA . ASN A 1 188 ? 17.566 36.925 9.654 1.00 15.54 188 ASN A CA 1
ATOM 1490 C C . ASN A 1 188 ? 16.335 37.680 10.224 1.00 16.19 188 ASN A C 1
ATOM 1491 O O . ASN A 1 188 ? 15.326 37.865 9.524 1.00 16.13 188 ASN A O 1
ATOM 1496 N N . LYS A 1 189 ? 16.407 38.024 11.505 1.00 15.64 189 LYS A N 1
ATOM 1497 C CA . LYS A 1 189 ? 15.245 38.501 12.270 1.00 16.82 189 LYS A CA 1
ATOM 1498 C C . LYS A 1 189 ? 13.995 37.628 12.005 1.00 16.75 189 LYS A C 1
ATOM 1499 O O . LYS A 1 189 ? 12.951 38.105 11.569 1.00 17.51 189 LYS A O 1
ATOM 1505 N N . VAL A 1 190 ? 14.112 36.335 12.282 1.00 16.40 190 VAL A N 1
ATOM 1506 C CA A VAL A 1 190 ? 13.037 35.381 12.052 0.50 16.54 190 VAL A CA 1
ATOM 1507 C CA B VAL A 1 190 ? 13.022 35.394 12.057 0.50 16.61 190 VAL A CA 1
ATOM 1508 C C . VAL A 1 190 ? 12.887 34.499 13.295 1.00 16.14 190 VAL A C 1
ATOM 1509 O 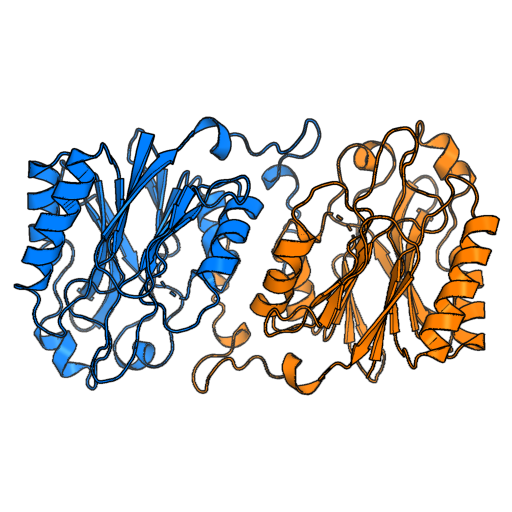O . VAL A 1 190 ? 13.812 34.410 14.090 1.00 16.45 190 VAL A O 1
ATOM 1516 N N . TYR A 1 191 ? 11.726 33.865 13.473 1.00 15.17 191 TYR A N 1
ATOM 1517 C CA . TYR A 1 191 ? 11.581 32.783 14.471 1.00 14.37 191 TYR A CA 1
ATOM 1518 C C . TYR A 1 191 ? 12.014 31.479 13.829 1.00 14.68 191 TYR A C 1
ATOM 1519 O O . TYR A 1 191 ? 11.821 31.281 12.624 1.00 14.37 191 TYR A O 1
ATOM 1528 N N . THR A 1 192 ? 12.558 30.566 14.622 1.00 15.49 192 THR A N 1
ATOM 1529 C CA . THR A 1 192 ? 12.852 29.226 14.113 1.00 14.54 192 THR A CA 1
ATOM 1530 C C . THR A 1 192 ? 12.294 28.155 15.061 1.00 14.48 192 THR A C 1
ATOM 1531 O O . THR A 1 192 ? 12.321 28.336 16.294 1.00 16.50 192 THR A O 1
ATOM 1535 N N . VAL A 1 193 ? 11.731 27.101 14.495 1.00 12.77 193 VAL A N 1
ATOM 1536 C CA . VAL A 1 193 ? 11.200 25.966 15.252 1.00 14.24 193 VAL A CA 1
ATOM 1537 C C . VAL A 1 193 ? 11.909 24.679 14.821 1.00 14.28 193 VAL A C 1
ATOM 1538 O O . VAL A 1 193 ? 11.604 24.106 13.753 1.00 14.70 193 VAL A O 1
ATOM 1542 N N . THR A 1 194 ? 12.846 24.237 15.643 1.00 12.89 194 THR A N 1
ATOM 1543 C CA . THR A 1 194 ? 13.573 22.988 15.389 1.00 13.96 194 THR A CA 1
ATOM 1544 C C . THR A 1 194 ? 12.884 21.851 16.142 1.00 14.42 194 THR A C 1
ATOM 1545 O O . THR A 1 194 ? 12.933 21.801 17.387 1.00 16.33 194 THR A O 1
ATOM 1549 N N . ALA A 1 195 ? 12.238 20.950 15.407 1.00 15.15 195 ALA A N 1
ATOM 1550 C CA . ALA A 1 195 ? 11.613 19.731 15.969 1.00 14.95 195 ALA A CA 1
ATOM 1551 C C . ALA A 1 195 ? 12.572 18.560 15.772 1.00 15.79 195 ALA A C 1
ATOM 1552 O O . ALA A 1 195 ? 12.693 18.025 14.644 1.00 16.55 195 ALA A O 1
ATOM 1554 N N . ASP A 1 196 ? 13.269 18.188 16.843 1.00 15.53 196 ASP A N 1
ATOM 1555 C CA . ASP A 1 196 ? 14.251 17.096 16.799 1.00 14.59 196 ASP A CA 1
ATOM 1556 C C . ASP A 1 196 ? 13.574 15.825 17.304 1.00 15.47 196 ASP A C 1
ATOM 1557 O O . ASP A 1 196 ? 12.588 15.876 18.054 1.00 16.58 196 ASP A O 1
ATOM 1562 N N . ARG A 1 197 ? 14.101 14.671 16.890 1.00 15.64 197 ARG A N 1
ATOM 1563 C CA . ARG A 1 197 ? 13.738 13.371 17.483 1.00 16.44 197 ARG A CA 1
ATOM 1564 C C . ARG A 1 197 ? 14.660 13.011 18.636 1.00 16.00 197 ARG A C 1
ATOM 1565 O O . ARG A 1 197 ? 15.702 13.659 18.829 1.00 16.65 197 ARG A O 1
ATOM 1573 N N . VAL A 1 198 ? 14.258 12.006 19.417 1.00 16.75 198 VAL A N 1
ATOM 1574 C CA . VAL A 1 198 ? 15.121 11.407 20.432 1.00 17.92 198 VAL A CA 1
ATOM 1575 C C . VAL A 1 198 ? 15.224 9.919 20.134 1.00 18.63 198 VAL A C 1
ATOM 1576 O O . VAL A 1 198 ? 14.611 9.401 19.175 1.00 19.59 198 VAL A O 1
ATOM 1580 N N . GLY A 1 199 ? 15.985 9.232 20.946 1.00 18.41 199 GLY A N 1
ATOM 1581 C CA . GLY A 1 199 ? 16.010 7.788 20.885 1.00 18.90 199 GLY A CA 1
ATOM 1582 C C . GLY A 1 199 ? 17.317 7.297 20.358 1.00 18.87 199 GLY A C 1
ATOM 1583 O O . GLY A 1 199 ? 18.203 8.078 20.000 1.00 21.18 199 GLY A O 1
ATOM 1584 N N . GLU A 1 200 ? 17.441 5.983 20.351 1.00 20.78 200 GLU A N 1
ATOM 1585 C CA . GLU A 1 200 ? 18.566 5.275 19.763 1.00 21.94 200 GLU A CA 1
ATOM 1586 C C . GLU A 1 200 ? 17.998 4.349 18.700 1.00 21.96 200 GLU A C 1
ATOM 1587 O O . GLU A 1 200 ? 17.017 3.657 18.934 1.00 22.30 200 GLU A O 1
ATOM 1593 N N . GLU A 1 201 ? 18.578 4.404 17.511 1.00 21.34 201 GLU A N 1
ATOM 1594 C CA . GLU A 1 201 ? 18.027 3.694 16.373 1.00 20.67 201 GLU A CA 1
ATOM 1595 C C . GLU A 1 201 ? 19.103 2.878 15.691 1.00 20.22 201 GLU A C 1
ATOM 1596 O O . GLU A 1 201 ? 19.970 3.433 15.018 1.00 20.52 201 GLU A O 1
ATOM 1602 N N . ARG A 1 202 ? 19.038 1.556 15.895 1.00 20.16 202 ARG A N 1
ATOM 1603 C CA . ARG A 1 202 ? 20.098 0.632 15.453 1.00 19.82 202 ARG A CA 1
ATOM 1604 C C . ARG A 1 202 ? 21.464 1.130 15.922 1.00 20.08 202 ARG A C 1
ATOM 1605 O O . ARG A 1 202 ? 22.421 1.132 15.156 1.00 20.35 202 ARG A O 1
ATOM 1613 N N . GLY A 1 203 ? 21.519 1.581 17.181 1.00 20.35 203 GLY A N 1
ATOM 1614 C CA . GLY A 1 203 ? 22.730 2.071 17.863 1.00 20.68 203 GLY A CA 1
ATOM 1615 C C . GLY A 1 203 ? 23.174 3.534 17.727 1.00 20.73 203 GLY A C 1
ATOM 1616 O O . GLY A 1 203 ? 24.155 3.949 18.352 1.00 22.11 203 GLY A O 1
ATOM 1617 N N . LEU A 1 204 ? 22.466 4.287 16.882 1.00 19.87 204 LEU A N 1
ATOM 1618 C CA . LEU A 1 204 ? 22.734 5.665 16.552 1.00 20.39 204 LEU A CA 1
ATOM 1619 C C . LEU A 1 204 ? 21.925 6.464 17.551 1.00 19.95 204 LEU A C 1
ATOM 1620 O O . LEU A 1 204 ? 20.719 6.242 17.688 1.00 20.99 204 LEU A O 1
ATOM 1625 N N . LYS A 1 205 ? 22.572 7.359 18.274 1.00 20.77 205 LYS A N 1
ATOM 1626 C CA . LYS A 1 205 ? 21.845 8.144 19.272 1.00 20.78 205 LYS A CA 1
ATOM 1627 C C . LYS A 1 205 ? 21.537 9.575 18.776 1.00 19.32 205 LYS A C 1
ATOM 1628 O O . LYS A 1 205 ? 22.446 10.302 18.306 1.00 20.49 205 LYS A O 1
ATOM 1634 N N . PHE A 1 206 ? 20.255 9.944 18.817 1.00 18.70 206 PHE A N 1
ATOM 1635 C CA . PHE A 1 206 ? 19.834 11.300 18.527 1.00 18.39 206 PHE A CA 1
ATOM 1636 C C . PHE A 1 206 ? 19.800 12.148 19.805 1.00 19.46 206 PHE A C 1
ATOM 1637 O O . PHE A 1 206 ? 19.693 11.612 20.920 1.00 21.26 206 PHE A O 1
ATOM 1645 N N . ILE A 1 207 ? 19.886 13.458 19.648 1.00 18.66 207 ILE A N 1
ATOM 1646 C CA . ILE A 1 207 ? 20.238 14.293 20.793 1.00 19.33 207 ILE A CA 1
ATOM 1647 C C . ILE A 1 207 ? 19.077 15.121 21.365 1.00 18.05 207 ILE A C 1
ATOM 1648 O O . ILE A 1 207 ? 19.297 15.849 22.332 1.00 19.13 207 ILE A O 1
ATOM 1653 N N . GLY A 1 208 ? 17.881 15.033 20.759 1.00 17.12 208 GLY A N 1
ATOM 1654 C CA . GLY A 1 208 ? 16.688 15.789 21.197 1.00 16.41 208 GLY A CA 1
ATOM 1655 C C . GLY A 1 208 ? 17.011 17.270 21.121 1.00 15.89 208 GLY A C 1
ATOM 1656 O O . GLY A 1 208 ? 17.466 17.757 20.088 1.00 15.43 208 GLY A O 1
ATOM 1657 N N . LYS A 1 209 ? 16.845 17.993 22.225 1.00 15.05 209 LYS A N 1
ATOM 1658 C CA . LYS A 1 209 ? 17.195 19.411 22.239 1.00 15.31 209 LYS A CA 1
ATOM 1659 C C . LYS A 1 209 ? 16.466 20.270 21.176 1.00 14.30 209 LYS A C 1
ATOM 1660 O O . LYS A 1 209 ? 16.982 21.310 20.728 1.00 15.03 209 LYS A O 1
ATOM 1666 N N . SER A 1 210 ? 15.248 19.851 20.836 1.00 14.70 210 SER A N 1
ATOM 1667 C CA . SER A 1 210 ? 14.284 20.704 20.115 1.00 14.91 210 SER A CA 1
ATOM 1668 C C . SER A 1 210 ? 14.248 22.110 20.749 1.00 15.01 210 SER A C 1
ATOM 1669 O O . SER A 1 210 ? 14.393 22.265 21.972 1.00 14.83 210 SER A O 1
ATOM 1672 N N . LEU A 1 211 ? 14.107 23.143 19.927 1.00 14.00 211 LEU A N 1
ATOM 1673 C CA . LEU A 1 211 ? 14.080 24.527 20.431 1.00 14.85 211 LEU A CA 1
ATOM 1674 C C . LEU A 1 211 ? 13.281 25.467 19.536 1.00 15.73 211 LEU A C 1
ATOM 1675 O O . LEU A 1 211 ? 13.124 25.243 18.306 1.00 17.17 211 LEU A O 1
ATOM 1680 N N . ILE A 1 212 ? 12.775 26.521 20.153 1.00 15.21 212 ILE A N 1
ATOM 1681 C CA . ILE A 1 212 ? 12.176 27.640 19.404 1.00 14.61 212 ILE A CA 1
ATOM 1682 C C . ILE A 1 212 ? 13.021 28.867 19.669 1.00 15.13 212 ILE A C 1
ATOM 1683 O O . ILE A 1 212 ? 13.274 29.232 20.844 1.00 14.91 212 ILE A O 1
ATOM 1688 N N . ALA A 1 213 ? 13.536 29.474 18.598 1.00 15.26 213 ALA A N 1
ATOM 1689 C CA . ALA A 1 213 ? 14.363 30.680 18.761 1.00 15.53 213 ALA A CA 1
ATOM 1690 C C . ALA A 1 213 ? 13.662 31.898 18.181 1.00 15.63 213 ALA A C 1
ATOM 1691 O O . ALA A 1 213 ? 12.854 31.778 17.270 1.00 17.24 213 ALA A O 1
ATOM 1693 N N . SER A 1 214 ? 14.055 33.075 18.671 1.00 16.75 214 SER A N 1
ATOM 1694 C CA . SER A 1 214 ? 13.404 34.346 18.339 1.00 17.35 214 SER A CA 1
ATOM 1695 C C . SER A 1 214 ? 14.418 35.242 17.603 1.00 16.81 214 SER A C 1
ATOM 1696 O O . SER A 1 214 ? 15.642 34.986 17.654 1.00 17.19 214 SER A O 1
ATOM 1699 N N . PRO A 1 215 ? 13.908 36.300 16.953 1.00 17.85 215 PRO A N 1
ATOM 1700 C CA . PRO A 1 215 ? 14.679 37.284 16.210 1.00 18.83 215 PRO A CA 1
ATOM 1701 C C . PRO A 1 215 ? 15.718 38.067 17.042 1.00 20.02 215 PRO A C 1
ATOM 1702 O O . PRO A 1 215 ? 16.548 38.762 16.473 1.00 21.14 215 PRO A O 1
ATOM 1706 N N . LYS A 1 216 ? 15.658 37.967 18.373 1.00 21.07 216 LYS A N 1
ATOM 1707 C CA . LYS A 1 216 ? 16.661 38.543 19.270 1.00 22.46 216 LYS A CA 1
ATOM 1708 C C . LYS A 1 216 ? 17.639 37.481 19.808 1.00 22.52 216 LYS A C 1
ATOM 1709 O O . LYS A 1 216 ? 18.371 37.752 20.756 1.00 23.72 216 LYS A O 1
ATOM 1715 N N . ALA A 1 217 ? 17.644 36.281 19.223 1.00 21.94 217 ALA A N 1
ATOM 1716 C CA . ALA A 1 217 ? 18.546 35.188 19.611 1.00 21.77 217 ALA A CA 1
ATOM 1717 C C . ALA A 1 217 ? 18.157 34.581 20.983 1.00 22.16 217 ALA A C 1
ATOM 1718 O O . ALA A 1 217 ? 18.911 33.794 21.570 1.00 22.83 217 ALA A O 1
ATOM 1720 N N . GLU A 1 218 ? 16.960 34.916 21.436 1.00 21.75 218 GLU A N 1
ATOM 1721 C CA . GLU A 1 218 ? 16.390 34.333 22.641 1.00 22.11 218 GLU A CA 1
ATOM 1722 C C . GLU A 1 218 ? 15.843 32.959 22.323 1.00 21.12 218 GLU A C 1
ATOM 1723 O O . GLU A 1 218 ? 15.125 32.807 21.350 1.00 22.24 218 GLU A O 1
ATOM 1729 N N . VAL A 1 219 ? 16.188 31.969 23.133 1.00 20.17 219 VAL A N 1
ATOM 1730 C CA . VAL A 1 219 ? 15.545 30.660 23.023 1.00 19.33 219 VAL A CA 1
ATOM 1731 C C . VAL A 1 219 ? 14.297 30.647 23.923 1.00 20.72 219 VAL A C 1
ATOM 1732 O O . VAL A 1 219 ? 14.392 30.861 25.167 1.00 21.89 219 VAL A O 1
ATOM 1736 N N . LEU A 1 220 ? 13.138 30.450 23.306 1.00 19.30 220 LEU A N 1
ATOM 1737 C CA . LEU A 1 220 ? 11.857 30.606 23.994 1.00 19.60 220 LEU A CA 1
ATOM 1738 C C . LEU A 1 220 ? 11.369 29.293 24.624 1.00 20.29 220 LEU A C 1
ATOM 1739 O O . LEU A 1 220 ? 10.586 29.312 25.594 1.00 22.59 220 LEU A O 1
ATOM 1744 N N . SER A 1 221 ? 11.825 28.167 24.080 1.00 19.69 221 SER A N 1
ATOM 1745 C CA . SER A 1 221 ? 11.442 26.855 24.576 1.00 19.34 221 SER A CA 1
ATOM 1746 C C . SER A 1 221 ? 12.530 25.897 24.111 1.00 19.55 221 SER A C 1
ATOM 1747 O O . SER A 1 221 ? 13.092 26.104 23.025 1.00 19.45 221 SER A O 1
ATOM 1750 N N . MET A 1 222 ? 12.835 24.896 24.925 1.00 20.58 222 MET A N 1
ATOM 1751 C CA . MET A 1 222 ? 13.844 23.893 24.577 1.00 21.30 222 MET A CA 1
ATOM 1752 C C . MET A 1 222 ? 13.524 22.558 25.285 1.00 21.32 222 MET A C 1
ATOM 1753 O O . MET A 1 222 ? 12.947 22.537 26.400 1.00 21.81 222 MET A O 1
ATOM 1758 N N . ALA A 1 223 ? 13.789 21.440 24.615 1.00 21.38 223 ALA A N 1
ATOM 1759 C CA . ALA A 1 223 ? 13.421 20.133 25.167 1.00 20.82 223 ALA A CA 1
ATOM 1760 C C . ALA A 1 223 ? 14.655 19.395 25.690 1.00 21.67 223 ALA A C 1
ATOM 1761 O O . ALA A 1 223 ? 15.790 19.849 25.515 1.00 21.38 223 ALA A O 1
ATOM 1763 N N . SER A 1 224 ? 14.414 18.243 26.326 1.00 22.53 224 SER A N 1
ATOM 1764 C CA . SER A 1 224 ? 15.494 17.437 26.860 1.00 23.92 224 SER A CA 1
ATOM 1765 C C . SER A 1 224 ? 16.268 16.652 25.785 1.00 24.60 224 SER A C 1
ATOM 1766 O O . SER A 1 224 ? 15.856 16.582 24.600 1.00 23.81 224 SER A O 1
ATOM 1769 N N . GLU A 1 225 ? 17.371 16.034 26.218 1.00 25.79 225 GLU A N 1
ATOM 1770 C CA . GLU A 1 225 ? 18.165 15.161 25.365 1.00 27.78 225 GLU A CA 1
ATOM 1771 C C . GLU A 1 225 ? 17.409 13.894 24.993 1.00 28.22 225 GLU A C 1
ATOM 1772 O O . GLU A 1 225 ? 17.587 13.381 23.876 1.00 28.55 225 GLU A O 1
ATOM 1778 N N . THR A 1 226 ? 16.503 13.462 25.878 1.00 28.50 226 THR A N 1
ATOM 1779 C CA . THR A 1 226 ? 16.011 12.074 25.935 1.00 28.95 226 THR A CA 1
ATOM 1780 C C . THR A 1 226 ? 14.482 11.867 25.872 1.00 28.85 226 THR A C 1
ATOM 1781 O O . THR A 1 226 ? 13.984 10.844 25.373 1.00 29.97 226 THR A O 1
ATOM 1785 N N . GLU A 1 227 ? 13.723 12.821 26.379 1.00 28.68 227 GLU A N 1
ATOM 1786 C CA . GLU A 1 227 ? 12.301 12.599 26.552 1.00 29.02 227 GLU A CA 1
ATOM 1787 C C . GLU A 1 227 ? 11.436 13.093 25.394 1.00 28.02 227 GLU A C 1
ATOM 1788 O O . GLU A 1 227 ? 11.724 14.113 24.775 1.00 27.31 227 GLU A O 1
ATOM 1794 N N . GLU A 1 228 ? 10.361 12.359 25.121 1.00 27.43 228 GLU A N 1
ATOM 1795 C CA . GLU A 1 228 ? 9.341 12.799 24.179 1.00 27.32 228 GLU A CA 1
ATOM 1796 C C . GLU A 1 228 ? 8.525 13.899 24.825 1.00 27.30 228 GLU A C 1
ATOM 1797 O O . GLU A 1 228 ? 8.064 13.758 25.970 1.00 27.11 228 GLU A O 1
ATOM 1803 N N . GLU A 1 229 ? 8.379 15.003 24.125 1.00 26.08 229 GLU A N 1
ATOM 1804 C CA . GLU A 1 229 ? 7.698 16.163 24.698 1.00 25.99 229 GLU A CA 1
ATOM 1805 C C . GLU A 1 229 ? 7.249 17.120 23.634 1.00 24.98 229 GLU A C 1
ATOM 1806 O O . GLU A 1 229 ? 7.558 16.929 22.456 1.00 24.49 229 GLU A O 1
ATOM 1812 N N . VAL A 1 230 ? 6.476 18.113 24.070 1.00 23.50 230 VAL A N 1
ATOM 1813 C CA . VAL A 1 230 ? 6.073 19.241 23.244 1.00 23.66 230 VAL A CA 1
ATOM 1814 C C . VAL A 1 230 ? 6.533 20.539 23.927 1.00 23.89 230 VAL A C 1
ATOM 1815 O O . VAL A 1 230 ? 6.718 20.614 25.150 1.00 24.38 230 VAL A O 1
ATOM 1819 N N . GLY A 1 231 ? 6.797 21.527 23.105 1.00 22.90 231 GLY A N 1
ATOM 1820 C CA . GLY A 1 231 ? 7.218 22.837 23.562 1.00 22.70 231 GLY A CA 1
ATOM 1821 C C . GLY A 1 231 ? 6.403 23.832 22.770 1.00 21.97 231 GLY A C 1
ATOM 1822 O O . GLY A 1 231 ? 6.249 23.720 21.566 1.00 22.45 231 GLY A O 1
ATOM 1823 N N . VAL A 1 232 ? 5.839 24.796 23.458 1.00 22.78 232 VAL A N 1
ATOM 1824 C CA . VAL A 1 232 ? 4.994 25.774 22.789 1.00 23.02 232 VAL A CA 1
ATOM 1825 C C . VAL A 1 232 ? 5.461 27.168 23.166 1.00 23.38 232 VAL A C 1
ATOM 1826 O O . VAL A 1 232 ? 5.808 27.388 24.322 1.00 25.10 232 VAL A O 1
ATOM 1830 N N . ALA A 1 233 ? 5.485 28.094 22.209 1.00 23.22 233 ALA A N 1
ATOM 1831 C CA . ALA A 1 233 ? 5.853 29.487 22.499 1.00 23.57 233 ALA A CA 1
ATOM 1832 C C . ALA A 1 233 ? 5.037 30.480 21.665 1.00 24.19 233 ALA A C 1
ATOM 1833 O O . ALA A 1 233 ? 4.607 30.156 20.563 1.00 22.86 233 ALA A O 1
ATOM 1835 N N . GLU A 1 234 ? 4.803 31.675 22.222 1.00 25.83 234 GLU A N 1
ATOM 1836 C CA . GLU A 1 234 ? 4.080 32.758 21.539 1.00 27.05 234 GLU A CA 1
ATOM 1837 C C . GLU A 1 234 ? 5.086 33.566 20.761 1.00 26.35 234 GLU A C 1
ATOM 1838 O O . GLU A 1 234 ? 6.158 33.926 21.297 1.00 27.74 234 GLU A O 1
ATOM 1844 N N . ILE A 1 235 ? 4.753 33.832 19.508 1.00 25.09 235 ILE A N 1
ATOM 1845 C CA . ILE A 1 235 ? 5.601 34.625 18.636 1.00 25.52 235 ILE A CA 1
ATOM 1846 C C . ILE A 1 235 ? 4.940 35.946 18.244 1.00 26.01 235 ILE A C 1
ATOM 1847 O O . ILE A 1 235 ? 3.708 36.037 18.122 1.00 25.70 235 ILE A O 1
ATOM 1852 N N . ASP A 1 236 ? 5.787 36.955 18.037 1.00 25.83 236 ASP A N 1
ATOM 1853 C CA . ASP A 1 236 ? 5.365 38.331 17.747 1.00 25.97 236 ASP A CA 1
ATOM 1854 C C . ASP A 1 236 ? 5.738 38.643 16.292 1.00 25.60 236 ASP A C 1
ATOM 1855 O O . ASP A 1 236 ? 6.926 38.735 15.967 1.00 25.27 236 ASP A O 1
ATOM 1860 N N . LEU A 1 237 ? 4.740 38.748 15.412 1.00 23.80 237 LEU A N 1
ATOM 1861 C CA . LEU A 1 237 ? 5.014 38.880 13.971 1.00 24.42 237 LEU A CA 1
ATOM 1862 C C . LEU A 1 237 ? 5.586 40.245 13.578 1.00 23.98 237 LEU A C 1
ATOM 1863 O O . LEU A 1 237 ? 6.305 40.347 12.578 1.00 23.19 237 LEU A O 1
ATOM 1868 N N . SER A 1 238 ? 5.294 41.280 14.368 1.00 24.13 238 SER A N 1
ATOM 1869 C CA . SER A 1 238 ? 5.875 42.607 14.131 1.00 25.76 238 SER A CA 1
ATOM 1870 C C . SER A 1 238 ? 7.384 42.473 14.219 1.00 25.06 238 SER A C 1
ATOM 1871 O O . SER A 1 238 ? 8.088 43.033 13.388 1.00 26.01 238 SER A O 1
ATOM 1874 N N . LEU A 1 239 ? 7.853 41.714 15.204 1.00 25.16 239 LEU A N 1
ATOM 1875 C CA . LEU A 1 239 ? 9.266 41.587 15.510 1.00 25.10 239 LEU A CA 1
ATOM 1876 C C . LEU A 1 239 ? 10.025 40.903 14.369 1.00 24.93 239 LEU A C 1
ATOM 1877 O O . LEU A 1 239 ? 11.241 41.083 14.241 1.00 26.59 239 LEU A O 1
ATOM 1882 N N . VAL A 1 240 ? 9.333 40.123 13.548 1.00 23.50 240 VAL A N 1
ATOM 1883 C CA . VAL A 1 240 ? 9.986 39.532 12.361 1.00 23.05 240 VAL A CA 1
ATOM 1884 C C . VAL A 1 240 ? 9.871 40.377 11.108 1.00 22.39 240 VAL A C 1
ATOM 1885 O O . VAL A 1 240 ? 10.822 40.494 10.344 1.00 23.09 240 VAL A O 1
ATOM 1889 N N . ARG A 1 241 ? 8.697 40.954 10.882 1.00 21.91 241 ARG A N 1
ATOM 1890 C CA . ARG A 1 241 ? 8.416 41.604 9.600 1.00 21.45 241 ARG A CA 1
ATOM 1891 C C . ARG A 1 241 ? 9.161 42.924 9.364 1.00 22.24 241 ARG A C 1
ATOM 1892 O O . ARG A 1 241 ? 9.530 43.264 8.247 1.00 23.85 241 ARG A O 1
ATOM 1900 N N . ASN A 1 242 ? 9.378 43.661 10.428 1.00 22.77 242 ASN A N 1
ATOM 1901 C CA . ASN A 1 242 ? 10.159 44.880 10.386 1.00 23.11 242 ASN A CA 1
ATOM 1902 C C . ASN A 1 242 ? 11.622 44.516 10.576 1.00 22.48 242 ASN A C 1
ATOM 1903 O O . ASN A 1 242 ? 12.014 44.100 11.665 1.00 22.55 242 ASN A O 1
ATOM 1908 N N . LYS A 1 243 ? 12.427 44.701 9.532 1.00 21.05 243 LYS A N 1
ATOM 1909 C CA . LYS A 1 243 ? 13.832 44.266 9.570 1.00 20.00 243 LYS A CA 1
ATOM 1910 C C . LYS A 1 243 ? 14.810 45.285 10.178 1.00 19.21 243 LYS A C 1
ATOM 1911 O O . LYS A 1 243 ? 16.026 45.137 10.091 1.00 17.71 243 LYS A O 1
ATOM 1917 N N . ARG A 1 244 ? 14.269 46.295 10.836 1.00 19.29 244 ARG A N 1
ATOM 1918 C CA . ARG A 1 244 ? 15.086 47.364 11.384 1.00 20.79 244 ARG A CA 1
ATOM 1919 C C . ARG A 1 244 ? 15.606 46.960 12.734 1.00 21.08 244 ARG A C 1
ATOM 1920 O O . ARG A 1 244 ? 14.831 46.568 13.593 1.00 21.90 244 ARG A O 1
ATOM 1928 N N . ILE A 1 245 ? 16.914 47.046 12.925 1.00 20.46 245 ILE A N 1
ATOM 1929 C CA . ILE A 1 245 ? 17.505 46.766 14.235 1.00 22.43 245 ILE A CA 1
ATOM 1930 C C . ILE A 1 245 ? 17.775 48.050 14.979 1.00 22.91 245 ILE A C 1
ATOM 1931 O O . ILE A 1 245 ? 17.942 48.027 16.206 1.00 24.32 245 ILE A O 1
ATOM 1936 N N . ASN A 1 246 ? 17.847 49.155 14.230 1.00 22.42 246 ASN A N 1
ATOM 1937 C CA . ASN A 1 246 ? 17.873 50.513 14.768 1.00 23.67 246 ASN A CA 1
ATOM 1938 C C . ASN A 1 246 ? 17.355 51.470 13.707 1.00 24.31 246 ASN A C 1
ATOM 1939 O O . ASN A 1 246 ? 16.980 51.042 12.606 1.00 24.16 246 ASN A O 1
ATOM 1944 N N . ASP A 1 247 ? 17.361 52.761 14.018 1.00 25.77 247 ASP A N 1
ATOM 1945 C CA . ASP A 1 247 ? 16.803 53.774 13.126 1.00 27.54 247 ASP A CA 1
ATOM 1946 C C . ASP A 1 247 ? 17.520 53.801 11.775 1.00 26.84 247 ASP A C 1
ATOM 1947 O O . ASP A 1 247 ? 16.921 54.137 10.760 1.00 28.16 247 ASP A O 1
ATOM 1952 N N . LEU A 1 248 ? 18.796 53.431 11.765 1.00 24.87 248 LEU A N 1
ATOM 1953 C CA . LEU A 1 248 ? 19.617 53.580 10.566 1.00 23.93 248 LEU A CA 1
ATOM 1954 C C . LEU A 1 248 ? 20.006 52.271 9.877 1.00 23.06 248 LEU A C 1
ATOM 1955 O O . LEU A 1 248 ? 20.649 52.314 8.826 1.00 24.41 248 LEU A O 1
ATOM 1960 N N . ASN A 1 249 ? 19.690 51.127 10.480 1.00 22.57 249 ASN A N 1
ATOM 1961 C CA . ASN A 1 249 ? 20.066 49.792 9.928 1.00 21.71 249 ASN A CA 1
ATOM 1962 C C . ASN A 1 249 ? 18.847 48.875 9.728 1.00 22.25 249 ASN A C 1
ATOM 1963 O O . ASN A 1 249 ? 18.176 48.479 10.688 1.00 23.28 249 ASN A O 1
ATOM 1968 N N . ASP A 1 250 ? 18.571 48.524 8.483 1.00 21.60 250 ASP A N 1
ATOM 1969 C CA . ASP A 1 250 ? 17.520 47.556 8.135 1.00 21.52 250 ASP A CA 1
ATOM 1970 C C . ASP A 1 250 ? 18.309 46.425 7.516 1.00 21.65 250 ASP A C 1
ATOM 1971 O O . ASP A 1 250 ? 19.026 46.630 6.513 1.00 21.16 250 ASP A O 1
ATOM 1976 N N . ILE A 1 251 ? 18.219 45.242 8.125 1.00 21.58 251 ILE A N 1
ATOM 1977 C CA . ILE A 1 251 ? 19.171 44.182 7.825 1.00 21.64 251 ILE A CA 1
ATOM 1978 C C . ILE A 1 251 ? 19.091 43.728 6.362 1.00 21.23 251 ILE A C 1
ATOM 1979 O O . ILE A 1 251 ? 20.117 43.444 5.774 1.00 21.39 251 ILE A O 1
ATOM 1984 N N . PHE A 1 252 ? 17.897 43.733 5.752 1.00 20.60 252 PHE A N 1
ATOM 1985 C CA . PHE A 1 252 ? 17.813 43.340 4.351 1.00 21.50 252 PHE A CA 1
ATOM 1986 C C . PHE A 1 252 ? 18.229 44.473 3.415 1.00 21.29 252 PHE A C 1
ATOM 1987 O O . PHE A 1 252 ? 18.860 44.199 2.380 1.00 21.70 252 PHE A O 1
ATOM 1995 N N . LYS A 1 253 ? 17.899 45.733 3.749 1.00 20.73 253 LYS A N 1
ATOM 1996 C CA . LYS A 1 253 ? 18.366 46.872 2.950 1.00 20.81 253 LYS A CA 1
ATOM 1997 C C . LYS A 1 253 ? 19.893 47.012 3.031 1.00 20.42 253 LYS A C 1
ATOM 1998 O O . LYS A 1 253 ? 20.538 47.519 2.089 1.00 21.59 253 LYS A O 1
ATOM 2004 N N . ASP A 1 254 ? 20.457 46.599 4.166 1.00 18.71 254 ASP A N 1
ATOM 2005 C CA . ASP A 1 254 ? 21.908 46.713 4.395 1.00 18.26 254 ASP A CA 1
ATOM 2006 C C . ASP A 1 254 ? 22.792 45.614 3.753 1.00 17.09 254 ASP A C 1
ATOM 2007 O O . ASP A 1 254 ? 24.002 45.799 3.671 1.00 16.60 254 ASP A O 1
ATOM 2012 N N . ARG A 1 255 ? 22.195 44.493 3.322 1.00 15.75 255 ARG A N 1
ATOM 2013 C CA . ARG A 1 255 ? 22.921 43.432 2.618 1.00 16.14 255 ARG A CA 1
ATOM 2014 C C . ARG A 1 255 ? 23.539 44.019 1.346 1.00 17.94 255 ARG A C 1
ATOM 2015 O O . ARG A 1 255 ? 22.919 44.872 0.672 1.00 18.81 255 ARG A O 1
ATOM 2023 N N . ARG A 1 256 ? 24.781 43.612 1.064 1.00 19.17 256 ARG A N 1
ATOM 2024 C CA . ARG A 1 256 ? 25.486 44.053 -0.144 1.00 20.11 256 ARG A CA 1
ATOM 2025 C C . ARG A 1 256 ? 25.954 42.868 -0.967 1.00 20.24 256 ARG A C 1
ATOM 2026 O O . ARG A 1 256 ? 27.145 42.539 -1.008 1.00 19.76 256 ARG A O 1
ATOM 2034 N N . GLU A 1 257 ? 24.968 42.242 -1.625 1.00 20.97 257 GLU A N 1
ATOM 2035 C CA . GLU A 1 257 ? 25.129 41.037 -2.440 1.00 21.51 257 GLU A CA 1
ATOM 2036 C C . GLU A 1 257 ? 26.233 41.147 -3.494 1.00 20.65 257 GLU A C 1
ATOM 2037 O O . GLU A 1 257 ? 26.763 40.124 -3.914 1.00 21.88 257 GLU A O 1
ATOM 2043 N N . GLU A 1 258 ? 26.534 42.368 -3.948 1.00 20.58 258 GLU A N 1
ATOM 2044 C CA . GLU A 1 258 ? 27.663 42.586 -4.850 1.00 20.89 258 GLU A CA 1
ATOM 2045 C C . GLU A 1 258 ? 28.983 41.996 -4.315 1.00 20.66 258 GLU A C 1
ATOM 2046 O O . GLU A 1 258 ? 29.816 41.569 -5.092 1.00 19.98 258 GLU A O 1
ATOM 2052 N N . TYR A 1 259 ? 29.156 41.907 -2.994 1.00 19.81 259 TYR A N 1
ATOM 2053 C CA . TYR A 1 259 ? 30.434 41.436 -2.468 1.00 20.16 259 TYR A CA 1
ATOM 2054 C C . TYR A 1 259 ? 30.364 40.055 -1.838 1.00 20.21 259 TYR A C 1
ATOM 2055 O O . TYR A 1 259 ? 31.333 39.557 -1.263 1.00 20.75 259 TYR A O 1
ATOM 2064 N N . TYR A 1 260 ? 29.226 39.406 -1.982 1.00 20.88 260 TYR A N 1
ATOM 2065 C CA . TYR A 1 260 ? 29.064 38.084 -1.390 1.00 22.23 260 TYR A CA 1
ATOM 2066 C C . TYR A 1 260 ? 29.477 36.959 -2.331 1.00 24.81 260 TYR A C 1
ATOM 2067 O O . TYR A 1 260 ? 29.015 36.904 -3.482 1.00 26.31 260 TYR A O 1
ATOM 2076 N N . PHE A 1 261 ? 30.288 36.045 -1.811 1.00 27.52 261 PHE A N 1
ATOM 2077 C CA . PHE A 1 261 ? 30.706 34.794 -2.497 1.00 30.23 261 PHE A CA 1
ATOM 2078 C C . PHE A 1 261 ? 31.560 35.013 -3.771 1.00 32.42 261 PHE A C 1
ATOM 2079 O O . PHE A 1 261 ? 31.718 34.102 -4.606 1.00 32.41 261 PHE A O 1
ATOM 2087 N N . ARG A 1 262 ? 32.127 36.204 -3.902 1.00 34.21 262 ARG A N 1
ATOM 2088 C CA . ARG A 1 262 ? 32.974 36.530 -5.042 1.00 36.56 262 ARG A CA 1
ATOM 2089 C C . ARG A 1 262 ? 34.121 37.423 -4.590 1.00 37.56 262 ARG A C 1
ATOM 2090 O O . ARG A 1 262 ? 34.227 37.746 -3.402 1.00 38.57 262 ARG A O 1
ATOM 2099 N N . VAL B 1 2 ? 51.363 27.823 14.632 1.00 30.61 2 VAL B N 1
ATOM 2100 C CA . VAL B 1 2 ? 51.114 29.299 14.527 1.00 30.62 2 VAL B CA 1
ATOM 2101 C C . VAL B 1 2 ? 50.347 29.798 15.752 1.00 29.09 2 VAL B C 1
ATOM 2102 O O . VAL B 1 2 ? 49.392 29.160 16.197 1.00 29.51 2 VAL B O 1
ATOM 2106 N N . LYS B 1 3 ? 50.787 30.931 16.286 1.00 27.23 3 LYS B N 1
ATOM 2107 C CA . LYS B 1 3 ? 50.020 31.661 17.286 1.00 25.73 3 LYS B CA 1
ATOM 2108 C C . LYS B 1 3 ? 49.466 32.946 16.691 1.00 24.05 3 LYS B C 1
ATOM 2109 O O . LYS B 1 3 ? 50.156 33.644 15.944 1.00 24.02 3 LYS B O 1
ATOM 2115 N N . VAL B 1 4 ? 48.202 33.214 17.007 1.00 22.28 4 VAL B N 1
ATOM 2116 C CA . VAL B 1 4 ? 47.488 34.430 16.626 1.00 20.83 4 VAL B CA 1
ATOM 2117 C C . VAL B 1 4 ? 47.091 35.144 17.909 1.00 20.83 4 VAL B C 1
ATOM 2118 O O . VAL B 1 4 ? 46.976 34.528 18.997 1.00 19.28 4 VAL B O 1
ATOM 2122 N N . ALA B 1 5 ? 46.841 36.442 17.777 1.00 20.12 5 ALA B N 1
ATOM 2123 C CA . ALA B 1 5 ? 46.610 37.300 18.933 1.00 19.73 5 ALA B CA 1
ATOM 2124 C C . ALA B 1 5 ? 45.651 38.433 18.614 1.00 19.37 5 ALA B C 1
ATOM 2125 O O . ALA B 1 5 ? 45.666 38.976 17.503 1.00 19.05 5 ALA B O 1
ATOM 2127 N N . TYR B 1 6 ? 44.836 38.793 19.598 1.00 19.15 6 TYR B N 1
ATOM 2128 C CA . TYR B 1 6 ? 44.186 40.093 19.581 1.00 20.58 6 TYR B CA 1
ATOM 2129 C C . TYR B 1 6 ? 44.867 41.062 20.533 1.00 20.55 6 TYR B C 1
ATOM 2130 O O . TYR B 1 6 ? 45.548 40.645 21.484 1.00 21.61 6 TYR B O 1
ATOM 2139 N N . VAL B 1 7 ? 44.697 42.346 20.266 1.00 20.26 7 VAL B N 1
ATOM 2140 C CA . VAL B 1 7 ? 45.075 43.409 21.173 1.00 20.63 7 VAL B CA 1
ATOM 2141 C C . VAL B 1 7 ? 43.746 44.124 21.480 1.00 21.02 7 VAL B C 1
ATOM 2142 O O . VAL B 1 7 ? 43.094 44.650 20.584 1.00 19.97 7 VAL B O 1
ATOM 2146 N N . GLN B 1 8 ? 43.303 44.040 22.731 1.00 21.11 8 GLN B N 1
ATOM 2147 C CA . GLN B 1 8 ? 42.127 44.721 23.172 1.00 21.58 8 GLN B CA 1
ATOM 2148 C C . GLN B 1 8 ? 42.642 45.954 23.891 1.00 22.14 8 GLN B C 1
ATOM 2149 O O . GLN B 1 8 ? 43.315 45.853 24.936 1.00 22.98 8 GLN B O 1
ATOM 2155 N N . MET B 1 9 ? 42.403 47.114 23.290 1.00 22.51 9 MET B N 1
ATOM 2156 C CA . MET B 1 9 ? 42.820 48.392 23.856 1.00 22.98 9 MET B CA 1
ATOM 2157 C C . MET B 1 9 ? 41.635 49.352 23.962 1.00 23.08 9 MET B C 1
ATOM 2158 O O . MET B 1 9 ? 40.520 49.037 23.541 1.00 23.57 9 MET B O 1
ATOM 2163 N N . ASN B 1 10 ? 41.896 50.542 24.490 1.00 22.00 10 ASN B N 1
ATOM 2164 C CA . ASN B 1 10 ? 40.875 51.569 24.690 1.00 23.47 10 ASN B CA 1
ATOM 2165 C C . ASN B 1 10 ? 41.363 52.823 23.970 1.00 22.33 10 ASN B C 1
ATOM 2166 O O . ASN B 1 10 ? 41.941 53.699 24.609 1.00 22.69 10 ASN B O 1
ATOM 2171 N N . PRO B 1 11 ? 41.117 52.941 22.639 1.00 22.20 11 PRO B N 1
ATOM 2172 C CA . PRO B 1 11 ? 41.547 54.111 21.887 1.00 22.49 11 PRO B CA 1
ATOM 2173 C C . PRO B 1 11 ? 41.022 55.421 22.496 1.00 23.60 11 PRO B C 1
ATOM 2174 O O . PRO B 1 11 ? 39.853 55.501 22.935 1.00 23.83 11 PRO B O 1
ATOM 2178 N N . GLN B 1 12 ? 41.895 56.425 22.513 1.00 23.67 12 GLN B N 1
ATOM 2179 C CA . GLN B 1 12 ? 41.543 57.788 22.948 1.00 25.05 12 GLN B CA 1
ATOM 2180 C C . GLN B 1 12 ? 41.026 58.605 21.786 1.00 23.34 12 GLN B C 1
ATOM 2181 O O . GLN B 1 12 ? 41.772 58.941 20.903 1.00 23.77 12 GLN B O 1
ATOM 2187 N N . ILE B 1 13 ? 39.754 58.985 21.815 1.00 23.52 13 ILE B N 1
ATOM 2188 C CA . ILE B 1 13 ? 39.175 59.711 20.685 1.00 24.01 13 ILE B CA 1
ATOM 2189 C C . ILE B 1 13 ? 39.977 60.922 20.209 1.00 23.98 13 ILE B C 1
ATOM 2190 O O . ILE B 1 13 ? 40.365 61.792 21.010 1.00 25.42 13 ILE B O 1
ATOM 2195 N N . LEU B 1 14 ? 40.222 60.970 18.898 1.00 23.65 14 LEU B N 1
ATOM 2196 C CA . LEU B 1 14 ? 40.903 62.071 18.208 1.00 23.76 14 LEU B CA 1
ATOM 2197 C C . LEU B 1 14 ? 42.353 62.283 18.622 1.00 23.57 14 LEU B C 1
ATOM 2198 O O . LEU B 1 14 ? 42.895 63.350 18.362 1.00 24.18 14 LEU B O 1
ATOM 2203 N N . GLU B 1 15 ? 42.973 61.268 19.241 1.00 23.99 15 GLU B N 1
ATOM 2204 C CA . GLU B 1 15 ? 44.366 61.359 19.722 1.00 24.81 15 GLU B CA 1
ATOM 2205 C C . GLU B 1 15 ? 45.255 60.236 19.144 1.00 24.57 15 GLU B C 1
ATOM 2206 O O . GLU B 1 15 ? 45.595 59.312 19.875 1.00 23.29 15 GLU B O 1
ATOM 2212 N N . PRO B 1 16 ? 45.626 60.313 17.834 1.00 24.58 16 PRO B N 1
ATOM 2213 C CA . PRO B 1 16 ? 46.391 59.228 17.202 1.00 24.72 16 PRO B CA 1
ATOM 2214 C C . PRO B 1 16 ? 47.737 58.913 17.857 1.00 24.88 16 PRO B C 1
ATOM 2215 O O . PRO B 1 16 ? 48.103 57.757 17.934 1.00 25.09 16 PRO B O 1
ATOM 2219 N N . ASP B 1 17 ? 48.449 59.918 18.352 1.00 24.89 17 ASP B N 1
ATOM 2220 C CA . ASP B 1 17 ? 49.749 59.661 19.004 1.00 25.47 17 ASP B CA 1
ATOM 2221 C C . ASP B 1 17 ? 49.660 58.787 20.236 1.00 24.20 17 ASP B C 1
ATOM 2222 O O . ASP B 1 17 ? 50.517 57.904 20.447 1.00 23.84 17 ASP B O 1
ATOM 2227 N N . LYS B 1 18 ? 48.650 59.059 21.063 1.00 23.71 18 LYS B N 1
ATOM 2228 C CA . LYS B 1 18 ? 48.380 58.306 22.270 1.00 24.48 18 LYS B CA 1
ATOM 2229 C C . LYS B 1 18 ? 48.079 56.860 21.892 1.00 24.10 18 LYS B C 1
ATOM 2230 O O . LYS B 1 18 ? 48.560 55.934 22.522 1.00 25.63 18 LYS B O 1
ATOM 2236 N N . ASN B 1 19 ? 47.291 56.684 20.838 1.00 24.09 19 ASN B N 1
ATOM 2237 C CA . ASN B 1 19 ? 46.883 55.355 20.410 1.00 22.85 19 ASN B CA 1
ATOM 2238 C C . ASN B 1 19 ? 48.022 54.572 19.753 1.00 22.79 19 ASN B C 1
ATOM 2239 O O . ASN B 1 19 ? 48.118 53.356 19.912 1.00 23.24 19 ASN B O 1
ATOM 2244 N N . TYR B 1 20 ? 48.901 55.277 19.043 1.00 23.04 20 TYR B N 1
ATOM 2245 C CA . TYR B 1 20 ? 50.098 54.658 18.475 1.00 22.29 20 TYR B CA 1
ATOM 2246 C C . TYR B 1 20 ? 50.929 54.122 19.629 1.00 23.35 20 TYR B C 1
ATOM 2247 O O . TYR B 1 20 ? 51.392 52.970 19.595 1.00 23.55 20 TYR B O 1
ATOM 2256 N N . SER B 1 21 ? 51.096 54.940 20.670 1.00 23.85 21 SER B N 1
ATOM 2257 C CA . SER B 1 21 ? 51.924 54.536 21.826 1.00 24.99 21 SER B CA 1
ATOM 2258 C C . SER B 1 21 ? 51.391 53.315 22.535 1.00 25.49 21 SER B C 1
ATOM 2259 O O . SER B 1 21 ? 52.155 52.399 22.831 1.00 26.46 21 SER B O 1
ATOM 2262 N N . LYS B 1 22 ? 50.089 53.314 22.830 1.00 26.41 22 LYS B N 1
ATOM 2263 C CA . LYS B 1 22 ? 49.415 52.202 23.487 1.00 26.11 22 LYS B CA 1
ATOM 2264 C C . LYS B 1 22 ? 49.494 50.939 22.609 1.00 26.81 22 LYS B C 1
ATOM 2265 O O . LYS B 1 22 ? 49.783 49.840 23.113 1.00 27.45 22 LYS B O 1
ATOM 2271 N N . ALA B 1 23 ? 49.247 51.085 21.308 1.00 26.08 23 ALA B N 1
ATOM 2272 C CA . ALA B 1 23 ? 49.252 49.932 20.396 1.00 25.89 23 ALA B CA 1
ATOM 2273 C C . ALA B 1 23 ? 50.640 49.247 20.283 1.00 26.26 23 ALA B C 1
ATOM 2274 O O . ALA B 1 23 ? 50.737 48.020 20.324 1.00 26.67 23 ALA B O 1
ATOM 2276 N N . GLU B 1 24 ? 51.701 50.045 20.135 1.00 26.04 24 GLU B N 1
ATOM 2277 C CA . GLU B 1 24 ? 53.076 49.520 20.106 1.00 26.06 24 GLU B CA 1
ATOM 2278 C C . GLU B 1 24 ? 53.388 48.706 21.357 1.00 26.14 24 GLU B C 1
ATOM 2279 O O . GLU B 1 24 ? 53.891 47.579 21.251 1.00 25.24 24 GLU B O 1
ATOM 2285 N N . LYS B 1 25 ? 53.062 49.270 22.524 1.00 26.01 25 LYS B N 1
ATOM 2286 C CA . LYS B 1 25 ? 53.254 48.605 23.808 1.00 26.76 25 LYS B CA 1
ATOM 2287 C C . LYS B 1 25 ? 52.615 47.224 23.832 1.00 26.36 25 LYS B C 1
ATOM 2288 O O . LYS B 1 25 ? 53.235 46.242 24.251 1.00 27.77 25 LYS B O 1
ATOM 2294 N N . LEU B 1 26 ? 51.371 47.152 23.365 1.00 25.27 26 LEU B N 1
ATOM 2295 C CA . LEU B 1 26 ? 50.600 45.911 23.400 1.00 24.51 26 LEU B CA 1
ATOM 2296 C C . LEU B 1 26 ? 50.987 44.938 22.288 1.00 23.65 26 LEU B C 1
ATOM 2297 O O . LEU B 1 26 ? 50.932 43.742 22.503 1.00 24.64 26 LEU B O 1
ATOM 2302 N N . ILE B 1 27 ? 51.340 45.446 21.105 1.00 24.04 27 ILE B N 1
ATOM 2303 C CA . ILE B 1 27 ? 51.844 44.593 20.015 1.00 23.57 27 ILE B CA 1
ATOM 2304 C C . ILE B 1 27 ? 53.195 43.972 20.398 1.00 24.21 27 ILE B C 1
ATOM 2305 O O . ILE B 1 27 ? 53.409 42.774 20.215 1.00 23.96 27 ILE B O 1
ATOM 2310 N N . LYS B 1 28 ? 54.082 44.787 20.954 1.00 25.26 28 LYS B N 1
ATOM 2311 C CA . LYS B 1 28 ? 55.297 44.260 21.588 1.00 26.77 28 LYS B CA 1
ATOM 2312 C C . LYS B 1 28 ? 54.987 43.103 22.593 1.00 26.92 28 LYS B C 1
ATOM 2313 O O . LYS B 1 28 ? 55.613 42.028 22.509 1.00 26.96 28 LYS B O 1
ATOM 2319 N N . GLU B 1 29 ? 53.999 43.258 23.479 1.00 27.43 29 GLU B N 1
ATOM 2320 C CA . GLU B 1 29 ? 53.629 42.133 24.398 1.00 28.18 29 GLU B CA 1
ATOM 2321 C C . GLU B 1 29 ? 53.002 40.885 23.732 1.00 28.54 29 GLU B C 1
ATOM 2322 O O . GLU B 1 29 ? 53.224 39.747 24.188 1.00 28.41 29 GLU B O 1
ATOM 2328 N N . ALA B 1 30 ? 52.234 41.092 22.660 1.00 28.09 30 ALA B N 1
ATOM 2329 C CA . ALA B 1 30 ? 51.755 39.974 21.840 1.00 27.84 30 ALA B CA 1
ATOM 2330 C C . ALA B 1 30 ? 52.932 39.227 21.187 1.00 27.40 30 ALA B C 1
ATOM 2331 O O . ALA B 1 30 ? 52.936 37.992 21.118 1.00 27.17 30 ALA B O 1
ATOM 2333 N N . SER B 1 31 ? 53.899 39.989 20.692 1.00 27.41 31 SER B N 1
ATOM 2334 C CA . SER B 1 31 ? 55.106 39.459 20.075 1.00 27.96 31 SER B CA 1
ATOM 2335 C C . SER B 1 31 ? 55.960 38.726 21.094 1.00 28.55 31 SER B C 1
ATOM 2336 O O . SER B 1 31 ? 56.380 37.596 20.845 1.00 29.03 31 SER B O 1
ATOM 2339 N N . LYS B 1 32 ? 56.204 39.348 22.245 1.00 29.66 32 LYS B N 1
ATOM 2340 C CA . LYS B 1 32 ? 56.896 38.648 23.343 1.00 30.33 32 LYS B CA 1
ATOM 2341 C C . LYS B 1 32 ? 56.241 37.314 23.641 1.00 30.36 32 LYS B C 1
ATOM 2342 O O . LYS B 1 32 ? 56.934 36.368 24.013 1.00 30.91 32 LYS B O 1
ATOM 2348 N N . GLN B 1 33 ? 54.918 37.230 23.460 1.00 30.33 33 GLN B N 1
ATOM 2349 C CA . GLN B 1 33 ? 54.161 36.006 23.734 1.00 29.89 33 GLN B CA 1
ATOM 2350 C C . GLN B 1 33 ? 54.097 34.995 22.591 1.00 29.33 33 GLN B C 1
ATOM 2351 O O . GLN B 1 33 ? 53.347 34.031 22.661 1.00 30.33 33 GLN B O 1
ATOM 2357 N N . GLY B 1 34 ? 54.852 35.245 21.533 1.00 29.11 34 GLY B N 1
ATOM 2358 C CA . GLY B 1 34 ? 54.958 34.315 20.410 1.00 28.22 34 GLY B CA 1
ATOM 2359 C C . GLY B 1 34 ? 53.977 34.513 19.267 1.00 27.12 34 GLY B C 1
ATOM 2360 O O . GLY B 1 34 ? 53.908 33.673 18.370 1.00 26.81 34 GLY B O 1
ATOM 2361 N N . ALA B 1 35 ? 53.237 35.618 19.274 1.00 26.24 35 ALA B N 1
ATOM 2362 C CA . ALA B 1 35 ? 52.297 35.872 18.183 1.00 25.64 35 ALA B CA 1
ATOM 2363 C C . ALA B 1 35 ? 53.009 36.114 16.883 1.00 24.93 35 ALA B C 1
ATOM 2364 O O . ALA B 1 35 ? 54.050 36.763 16.856 1.00 25.35 35 ALA B O 1
ATOM 2366 N N . GLN B 1 36 ? 52.439 35.578 15.815 1.00 23.72 36 GLN B N 1
ATOM 2367 C CA . GLN B 1 36 ? 52.902 35.834 14.468 1.00 24.03 36 GLN B CA 1
ATOM 2368 C C . GLN B 1 36 ? 51.960 36.744 13.698 1.00 22.84 36 GLN B C 1
ATOM 2369 O O . GLN B 1 36 ? 52.348 37.393 12.713 1.00 22.97 36 GLN B O 1
ATOM 2375 N N . LEU B 1 37 ? 50.708 36.762 14.131 1.00 21.03 37 LEU B N 1
ATOM 2376 C CA . LEU B 1 37 ? 49.714 37.647 13.549 1.00 19.82 37 LEU B CA 1
ATOM 2377 C C . LEU B 1 37 ? 49.019 38.295 14.730 1.00 19.22 37 LEU B C 1
ATOM 2378 O O . LEU B 1 37 ? 48.579 37.603 15.662 1.00 19.29 37 LEU B O 1
ATOM 2383 N N . VAL B 1 38 ? 48.924 39.618 14.672 1.00 19.03 38 VAL B N 1
ATOM 2384 C CA . VAL B 1 38 ? 48.313 40.414 15.747 1.00 19.13 38 VAL B CA 1
ATOM 2385 C C . VAL B 1 38 ? 47.184 41.311 15.193 1.00 18.52 38 VAL B C 1
ATOM 2386 O O . VAL B 1 38 ? 47.381 42.042 14.203 1.00 18.78 38 VAL B O 1
ATOM 2390 N N . VAL B 1 39 ? 46.011 41.230 15.822 1.00 17.35 39 VAL B N 1
ATOM 2391 C CA . VAL B 1 39 ? 44.819 41.969 15.329 1.00 17.07 39 VAL B CA 1
ATOM 2392 C C . VAL B 1 39 ? 44.428 43.067 16.328 1.00 15.85 39 VAL B C 1
ATOM 2393 O O . VAL B 1 39 ? 44.232 42.797 17.546 1.00 18.37 39 VAL B O 1
ATOM 2397 N N . LEU B 1 40 ? 44.348 44.299 15.840 1.00 15.85 40 LEU B N 1
ATOM 2398 C CA . LEU B 1 40 ? 43.893 45.463 16.659 1.00 16.24 40 LEU B CA 1
ATOM 2399 C C . LEU B 1 40 ? 42.408 45.866 16.439 1.00 16.25 40 LEU B C 1
ATOM 2400 O O . LEU B 1 40 ? 41.753 45.403 15.484 1.00 16.43 40 LEU B O 1
ATOM 2405 N N . PRO B 1 41 ? 41.854 46.698 17.338 1.00 16.04 41 PRO B N 1
ATOM 2406 C CA . PRO B 1 41 ? 40.416 46.969 17.103 1.00 15.69 41 PRO B CA 1
ATOM 2407 C C . PRO B 1 41 ? 40.094 47.849 15.924 1.00 14.96 41 PRO B C 1
ATOM 2408 O O . PRO B 1 41 ? 40.974 48.514 15.332 1.00 15.23 41 PRO B O 1
ATOM 2412 N N . GLU B 1 42 ? 38.807 47.932 15.627 1.00 16.06 42 GLU B N 1
ATOM 2413 C CA . GLU B 1 42 ? 38.330 48.885 14.644 1.00 16.55 42 GLU B CA 1
ATOM 2414 C C . GLU B 1 42 ? 38.695 50.317 15.053 1.00 16.74 42 GLU B C 1
ATOM 2415 O O . GLU B 1 42 ? 38.740 50.656 16.251 1.00 16.51 42 GLU B O 1
ATOM 2421 N N . LEU B 1 43 ? 39.032 51.129 14.068 1.00 15.02 43 LEU B N 1
ATOM 2422 C CA . LEU B 1 43 ? 39.356 52.552 14.307 1.00 16.62 43 LEU B CA 1
ATOM 2423 C C . LEU B 1 43 ? 40.251 52.819 15.513 1.00 16.34 43 LEU B C 1
ATOM 2424 O O . LEU B 1 43 ? 39.912 53.656 16.381 1.00 16.69 43 LEU B O 1
ATOM 2429 N N . PHE B 1 44 ? 41.379 52.121 15.583 1.00 16.97 44 PHE B N 1
ATOM 2430 C CA . PHE B 1 44 ? 42.203 52.170 16.808 1.00 18.22 44 PHE B CA 1
ATOM 2431 C C . PHE B 1 44 ? 42.888 53.502 16.974 1.00 18.33 44 PHE B C 1
ATOM 2432 O O . PHE B 1 44 ? 43.113 53.922 18.118 1.00 19.36 44 PHE B O 1
ATOM 2440 N N . ASP B 1 45 ? 43.190 54.139 15.838 1.00 18.53 45 ASP B N 1
ATOM 2441 C CA . ASP B 1 45 ? 43.962 55.388 15.778 1.00 19.11 45 ASP B CA 1
ATOM 2442 C C . ASP B 1 45 ? 43.136 56.602 16.132 1.00 19.79 45 ASP B C 1
ATOM 2443 O O . ASP B 1 45 ? 43.623 57.488 16.835 1.00 20.57 45 ASP B O 1
ATOM 2448 N N . THR B 1 46 ? 41.884 56.606 15.678 1.00 18.39 46 THR B N 1
ATOM 2449 C CA . THR B 1 46 ? 41.022 57.795 15.780 1.00 19.80 46 THR B CA 1
ATOM 2450 C C . THR B 1 46 ? 39.988 57.726 16.921 1.00 19.72 46 THR B C 1
ATOM 2451 O O . THR B 1 46 ? 39.461 58.756 17.349 1.00 20.38 46 THR B O 1
ATOM 2455 N N . GLY B 1 47 ? 39.633 56.525 17.378 1.00 20.52 47 GLY B N 1
ATOM 2456 C CA . GLY B 1 47 ? 38.429 56.359 18.189 1.00 19.76 47 GLY B CA 1
ATOM 2457 C C . GLY B 1 47 ? 37.185 56.275 17.320 1.00 19.78 47 GLY B C 1
ATOM 2458 O O . GLY B 1 47 ? 37.291 56.332 16.087 1.00 20.43 47 GLY B O 1
ATOM 2459 N N . TYR B 1 48 ? 36.008 56.178 17.938 1.00 19.01 48 TYR B N 1
ATOM 2460 C CA . TYR B 1 48 ? 34.792 55.829 17.216 1.00 19.07 48 TYR B CA 1
ATOM 2461 C C . TYR B 1 48 ? 33.666 56.884 17.236 1.00 20.68 48 TYR B C 1
ATOM 2462 O O . TYR B 1 48 ? 33.053 57.186 16.182 1.00 19.89 48 TYR B O 1
ATOM 2471 N N . ASN B 1 49 ? 33.346 57.397 18.427 1.00 20.31 49 ASN B N 1
ATOM 2472 C CA . ASN B 1 49 ? 32.067 58.117 18.582 1.00 21.91 49 ASN B CA 1
ATOM 2473 C C . ASN B 1 49 ? 32.121 59.598 18.234 1.00 21.73 49 ASN B C 1
ATOM 2474 O O . ASN B 1 49 ? 32.016 60.449 19.114 1.00 22.28 49 ASN B O 1
ATOM 2479 N N . PHE B 1 50 ? 32.283 59.914 16.948 1.00 21.45 50 PHE B N 1
ATOM 2480 C CA . PHE B 1 50 ? 32.395 61.308 16.477 1.00 21.94 50 PHE B CA 1
ATOM 2481 C C . PHE B 1 50 ? 31.096 62.100 16.546 1.00 22.76 50 PHE B C 1
ATOM 2482 O O . PHE B 1 50 ? 30.003 61.574 16.415 1.00 23.34 50 PHE B O 1
ATOM 2490 N N . GLU B 1 51 ? 31.232 63.385 16.762 1.00 23.78 51 GLU B N 1
ATOM 2491 C CA . GLU B 1 51 ? 30.061 64.200 16.816 1.00 26.38 51 GLU B CA 1
ATOM 2492 C C . GLU B 1 51 ? 29.832 64.802 15.432 1.00 26.72 51 GLU B C 1
ATOM 2493 O O . GLU B 1 51 ? 28.679 64.987 15.001 1.00 28.42 51 GLU B O 1
ATOM 2499 N N . THR B 1 52 ? 30.923 65.060 14.718 1.00 26.89 52 THR B N 1
ATOM 2500 C CA . THR B 1 52 ? 30.856 65.594 13.361 1.00 26.48 52 THR B CA 1
ATOM 2501 C C . THR B 1 52 ? 31.886 64.885 12.526 1.00 25.81 52 THR B C 1
ATOM 2502 O O . THR B 1 52 ? 32.858 64.340 13.057 1.00 25.97 52 THR B O 1
ATOM 2506 N N . ARG B 1 53 ? 31.687 64.885 11.217 1.00 25.07 53 ARG B N 1
ATOM 2507 C CA . ARG B 1 53 ? 32.666 64.280 10.332 1.00 25.33 53 ARG B CA 1
ATOM 2508 C C . ARG B 1 53 ? 33.968 65.063 10.364 1.00 26.33 53 ARG B C 1
ATOM 2509 O O . ARG B 1 53 ? 35.049 64.485 10.163 1.00 25.36 53 ARG B O 1
ATOM 2517 N N . GLU B 1 54 ? 33.865 66.364 10.664 1.00 27.01 54 GLU B N 1
ATOM 2518 C CA . GLU B 1 54 ? 35.006 67.273 10.571 1.00 28.13 54 GLU B CA 1
ATOM 2519 C C . GLU B 1 54 ? 36.160 66.909 11.476 1.00 27.80 54 GLU B C 1
ATOM 2520 O O . GLU B 1 54 ? 37.319 67.038 11.080 1.00 28.01 54 GLU B O 1
ATOM 2526 N N . GLU B 1 55 ? 35.855 66.461 12.689 1.00 27.49 55 GLU B N 1
ATOM 2527 C CA . GLU B 1 55 ? 36.912 66.108 13.617 1.00 27.75 55 GLU B CA 1
ATOM 2528 C C . GLU B 1 55 ? 37.643 64.807 13.255 1.00 27.12 55 GLU B C 1
ATOM 2529 O O . GLU B 1 55 ? 38.830 64.679 13.533 1.00 27.84 55 GLU B O 1
ATOM 2535 N N . VAL B 1 56 ? 36.948 63.853 12.653 1.00 26.44 56 VAL B N 1
ATOM 2536 C CA . VAL B 1 56 ? 37.645 62.683 12.148 1.00 25.70 56 VAL B CA 1
ATOM 2537 C C . VAL B 1 56 ? 38.378 63.037 10.849 1.00 26.00 56 VAL B C 1
ATOM 2538 O O . VAL B 1 56 ? 39.533 62.640 10.681 1.00 26.05 56 VAL B O 1
ATOM 2542 N N . PHE B 1 57 ? 37.745 63.794 9.946 1.00 25.56 57 PHE B N 1
ATOM 2543 C CA . PHE B 1 57 ? 38.364 64.084 8.636 1.00 26.31 57 PHE B CA 1
ATOM 2544 C C . PHE B 1 57 ? 39.702 64.765 8.828 1.00 26.71 57 PHE B C 1
ATOM 2545 O O . PHE B 1 57 ? 40.687 64.453 8.129 1.00 27.01 57 PHE B O 1
ATOM 2553 N N . GLU B 1 58 ? 39.725 65.664 9.808 1.00 27.19 58 GLU B N 1
ATOM 2554 C CA . GLU B 1 58 ? 40.908 66.439 10.177 1.00 28.34 58 GLU B CA 1
ATOM 2555 C C . GLU B 1 58 ? 42.128 65.562 10.450 1.00 28.14 58 GLU B C 1
ATOM 2556 O O . GLU B 1 58 ? 43.239 65.934 10.086 1.00 28.64 58 GLU B O 1
ATOM 2562 N N . ILE B 1 59 ? 41.923 64.423 11.107 1.00 27.54 59 ILE B N 1
ATOM 2563 C CA . ILE B 1 59 ? 43.042 63.611 11.626 1.00 26.91 59 ILE B CA 1
ATOM 2564 C C . ILE B 1 59 ? 43.306 62.346 10.784 1.00 26.26 59 ILE B C 1
ATOM 2565 O O . ILE B 1 59 ? 44.339 61.705 10.958 1.00 27.25 59 ILE B O 1
ATOM 2570 N N . ALA B 1 60 ? 42.380 62.015 9.882 1.00 25.32 60 ALA B N 1
ATOM 2571 C CA . ALA B 1 60 ? 42.366 60.736 9.173 1.00 24.34 60 ALA B CA 1
ATOM 2572 C C . ALA B 1 60 ? 43.456 60.667 8.104 1.00 24.49 60 ALA B C 1
ATOM 2573 O O . ALA B 1 60 ? 43.738 61.647 7.441 1.00 24.61 60 ALA B O 1
ATOM 2575 N N . GLN B 1 61 ? 44.051 59.483 7.971 1.00 23.70 61 GLN B N 1
ATOM 2576 C CA . GLN B 1 61 ? 45.294 59.290 7.231 1.00 23.05 61 GLN B CA 1
ATOM 2577 C C . GLN B 1 61 ? 45.093 58.486 5.963 1.00 22.76 61 GLN B C 1
ATOM 2578 O O . GLN B 1 61 ? 44.255 57.590 5.906 1.00 21.34 61 GLN B O 1
ATOM 2584 N N . LYS B 1 62 ? 45.889 58.805 4.941 1.00 22.66 62 LYS B N 1
ATOM 2585 C CA . LYS B 1 62 ? 45.834 58.040 3.696 1.00 22.71 62 LYS B CA 1
ATOM 2586 C C . LYS B 1 62 ? 46.521 56.688 3.939 1.00 22.18 62 LYS B C 1
ATOM 2587 O O . LYS B 1 62 ? 47.344 56.577 4.838 1.00 21.93 62 LYS B O 1
ATOM 2593 N N . ILE B 1 63 ? 46.124 55.662 3.186 1.00 22.07 63 ILE B N 1
ATOM 2594 C CA . ILE B 1 63 ? 46.768 54.334 3.213 1.00 21.91 63 ILE B CA 1
ATOM 2595 C C . ILE B 1 63 ? 47.240 54.034 1.787 1.00 21.87 63 ILE B C 1
ATOM 2596 O O . ILE B 1 63 ? 46.423 54.084 0.872 1.00 22.00 63 ILE B O 1
ATOM 2601 N N . PRO B 1 64 ? 48.522 53.679 1.581 1.00 23.03 64 PRO B N 1
ATOM 2602 C CA . PRO B 1 64 ? 49.539 53.384 2.581 1.00 23.57 64 PRO B CA 1
ATOM 2603 C C . PRO B 1 64 ? 50.447 54.559 2.945 1.00 23.96 64 PRO B C 1
ATOM 2604 O O . PRO B 1 64 ? 51.378 54.367 3.738 1.00 24.64 64 PRO B O 1
ATOM 2608 N N . GLU B 1 65 ? 50.184 55.761 2.416 1.00 24.75 65 GLU B N 1
ATOM 2609 C CA . GLU B 1 65 ? 51.095 56.904 2.584 1.00 25.41 65 GLU B CA 1
ATOM 2610 C C . GLU B 1 65 ? 51.185 57.467 4.014 1.00 25.43 65 GLU B C 1
ATOM 2611 O O . GLU B 1 65 ? 52.229 58.006 4.394 1.00 27.24 65 GLU B O 1
ATOM 2617 N N . GLY B 1 66 ? 50.110 57.324 4.788 1.00 23.78 66 GLY B N 1
ATOM 2618 C CA . GLY B 1 66 ? 49.899 58.096 6.000 1.00 23.16 66 GLY B CA 1
ATOM 2619 C C . GLY B 1 66 ? 50.532 57.589 7.270 1.00 22.43 66 GLY B C 1
ATOM 2620 O O . GLY B 1 66 ? 51.215 56.570 7.275 1.00 21.71 66 GLY B O 1
ATOM 2621 N N . GLU B 1 67 ? 50.302 58.293 8.368 1.00 22.28 67 GLU B N 1
ATOM 2622 C CA . GLU B 1 67 ? 51.057 58.013 9.562 1.00 22.87 67 GLU B CA 1
ATOM 2623 C C . GLU B 1 67 ? 50.715 56.662 10.139 1.00 22.26 67 GLU B C 1
ATOM 2624 O O . GLU B 1 67 ? 51.601 55.993 10.633 1.00 21.55 67 GLU B O 1
ATOM 2630 N N . THR B 1 68 ? 49.449 56.238 10.092 1.00 20.63 68 THR B N 1
ATOM 2631 C CA . THR B 1 68 ? 49.092 55.019 10.819 1.00 19.41 68 THR B CA 1
ATOM 2632 C C . THR B 1 68 ? 49.724 53.802 10.112 1.00 18.69 68 THR B C 1
ATOM 2633 O O . THR B 1 68 ? 50.191 52.878 10.758 1.00 18.74 68 THR B O 1
ATOM 2637 N N . THR B 1 69 ? 49.749 53.815 8.781 1.00 19.36 69 THR B N 1
ATOM 2638 C CA . THR B 1 69 ? 50.341 52.702 8.023 1.00 19.53 69 THR B CA 1
ATOM 2639 C C . THR B 1 69 ? 51.863 52.672 8.265 1.00 19.86 69 THR B C 1
ATOM 2640 O O . THR B 1 69 ? 52.446 51.604 8.542 1.00 20.66 69 THR B O 1
ATOM 2644 N N . THR B 1 70 ? 52.485 53.856 8.254 1.00 22.14 70 THR B N 1
ATOM 2645 C CA . THR B 1 70 ? 53.945 53.944 8.334 1.0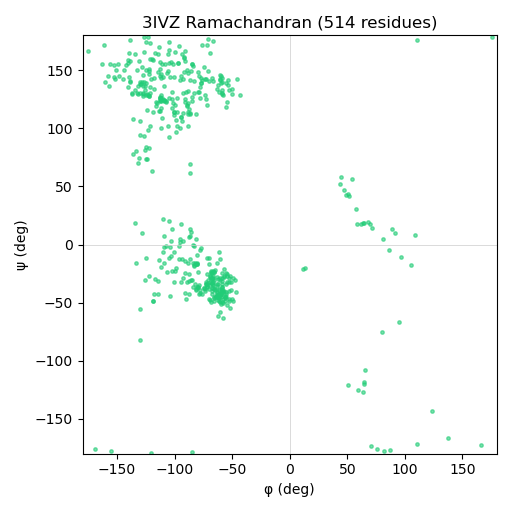0 23.02 70 THR B CA 1
ATOM 2646 C C . THR B 1 70 ? 54.401 53.640 9.749 1.00 22.73 70 THR B C 1
ATOM 2647 O O . THR B 1 70 ? 55.441 52.990 9.930 1.00 23.49 70 THR B O 1
ATOM 2651 N N . PHE B 1 71 ? 53.621 54.107 10.738 1.00 22.74 71 PHE B N 1
ATOM 2652 C CA . PHE B 1 71 ? 53.746 53.652 12.134 1.00 23.24 71 PHE B CA 1
ATOM 2653 C C . PHE B 1 71 ? 53.714 52.140 12.260 1.00 23.03 71 PHE B C 1
ATOM 2654 O O . PHE B 1 71 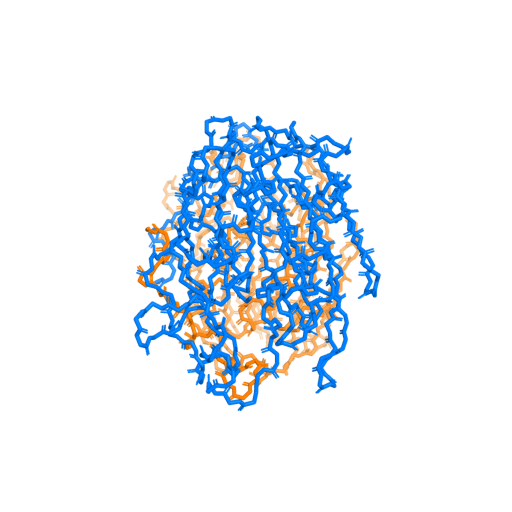? 54.633 51.560 12.860 1.00 23.65 71 PHE B O 1
ATOM 2662 N N . LEU B 1 72 ? 52.660 51.508 11.721 1.00 22.86 72 LEU B N 1
ATOM 2663 C CA . LEU B 1 72 ? 52.458 50.056 11.848 1.00 22.07 72 LEU B CA 1
ATOM 2664 C C . LEU B 1 72 ? 53.518 49.259 11.094 1.00 22.76 72 LEU B C 1
ATOM 2665 O O . LEU B 1 72 ? 53.917 48.207 11.563 1.00 22.33 72 LEU B O 1
ATOM 2670 N N . MET B 1 73 ? 53.971 49.768 9.949 1.00 22.72 73 MET B N 1
ATOM 2671 C CA . MET B 1 73 ? 55.125 49.150 9.250 1.00 23.88 73 MET B CA 1
ATOM 2672 C C . MET B 1 73 ? 56.335 49.090 10.188 1.00 24.18 73 MET B C 1
ATOM 2673 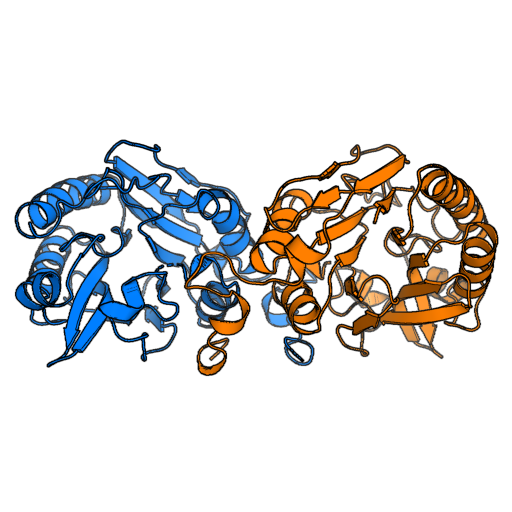O O . MET B 1 73 ? 56.999 48.039 10.326 1.00 23.87 73 MET B O 1
ATOM 2678 N N . ASP B 1 74 ? 56.587 50.210 10.866 1.00 23.84 74 ASP B N 1
ATOM 2679 C CA . ASP B 1 74 ? 57.736 50.349 11.740 1.00 24.14 74 ASP B CA 1
ATOM 2680 C C . ASP B 1 74 ? 57.635 49.332 12.888 1.00 22.78 74 ASP B C 1
ATOM 2681 O O . ASP B 1 74 ? 58.594 48.641 13.160 1.00 23.61 74 ASP B O 1
ATOM 2686 N N . VAL B 1 75 ? 56.483 49.234 13.543 1.00 22.27 75 VAL B N 1
ATOM 2687 C CA . VAL B 1 75 ? 56.246 48.217 14.603 1.00 22.19 75 VAL B CA 1
ATOM 2688 C C . VAL B 1 75 ? 56.356 46.762 14.101 1.00 22.46 75 VAL B C 1
ATOM 2689 O O . VAL B 1 75 ? 56.951 45.916 14.777 1.00 22.56 75 VAL B O 1
ATOM 2693 N N . ALA B 1 76 ? 55.780 46.473 12.923 1.00 22.73 76 ALA B N 1
ATOM 2694 C CA . ALA B 1 76 ? 55.951 45.159 12.261 1.00 22.26 76 ALA B CA 1
ATOM 2695 C C . ALA B 1 76 ? 57.421 44.828 12.088 1.00 23.22 76 ALA B C 1
ATOM 2696 O O . ALA B 1 76 ? 57.864 43.751 12.484 1.00 22.78 76 ALA B O 1
ATOM 2698 N N . ARG B 1 77 ? 58.173 45.752 11.496 1.00 23.53 77 ARG B N 1
ATOM 2699 C CA . ARG B 1 77 ? 59.604 45.544 11.255 1.00 25.32 77 ARG B CA 1
ATOM 2700 C C . ARG B 1 77 ? 60.302 45.233 12.576 1.00 25.80 77 ARG B C 1
ATOM 2701 O O . ARG B 1 77 ? 61.107 44.302 12.677 1.00 25.83 77 ARG B O 1
ATOM 2709 N N . ASP B 1 78 ? 59.966 45.988 13.612 1.00 26.01 78 ASP B N 1
ATOM 2710 C CA . ASP B 1 78 ? 60.736 45.909 14.848 1.00 27.14 78 ASP B CA 1
ATOM 2711 C C . ASP B 1 78 ? 60.443 44.644 15.617 1.00 26.60 78 ASP B C 1
ATOM 2712 O O . ASP B 1 78 ? 61.366 44.020 16.175 1.00 26.94 78 ASP B O 1
ATOM 2717 N N . THR B 1 79 ? 59.173 44.242 15.591 1.00 26.34 79 THR B N 1
ATOM 2718 C CA . THR B 1 79 ? 58.679 43.102 16.363 1.00 26.01 79 THR B CA 1
ATOM 2719 C C . THR B 1 79 ? 58.617 41.796 15.547 1.00 25.06 79 THR B C 1
ATOM 2720 O O . THR B 1 79 ? 58.453 40.729 16.127 1.00 25.72 79 THR B O 1
ATOM 2724 N N . GLY B 1 80 ? 58.752 41.877 14.218 1.00 24.62 80 GLY B N 1
ATOM 2725 C CA . GLY B 1 80 ? 58.641 40.697 13.353 1.00 24.14 80 GLY B CA 1
ATOM 2726 C C . GLY B 1 80 ? 57.254 40.081 13.204 1.00 24.34 80 GLY B C 1
ATOM 2727 O O . GLY B 1 80 ? 57.137 38.926 12.772 1.00 25.73 80 GLY B O 1
ATOM 2728 N N . VAL B 1 81 ? 56.203 40.836 13.555 1.00 22.10 81 VAL B N 1
ATOM 2729 C CA . VAL B 1 81 ? 54.826 40.337 13.449 1.00 21.79 81 VAL B CA 1
ATOM 2730 C C . VAL B 1 81 ? 54.083 40.951 12.253 1.00 20.11 81 VAL B C 1
ATOM 2731 O O . VAL B 1 81 ? 54.454 42.002 11.757 1.00 19.97 81 VAL B O 1
ATOM 2735 N N . TYR B 1 82 ? 53.053 40.240 11.781 1.00 19.52 82 TYR B N 1
ATOM 2736 C CA . TYR B 1 82 ? 52.087 40.769 10.832 1.00 18.84 82 TYR B CA 1
ATOM 2737 C C . TYR B 1 82 ? 50.942 41.336 11.689 1.00 17.28 82 TYR B C 1
ATOM 2738 O O . TYR B 1 82 ? 50.600 40.803 12.757 1.00 18.48 82 TYR B O 1
ATOM 2747 N N . ILE B 1 83 ? 50.401 42.446 11.239 1.00 17.65 83 ILE B N 1
ATOM 2748 C CA . ILE B 1 83 ? 49.412 43.251 11.994 1.00 16.75 83 ILE B CA 1
ATOM 2749 C C . ILE B 1 83 ? 48.200 43.551 11.097 1.00 16.51 83 ILE B C 1
ATOM 2750 O O . ILE B 1 83 ? 48.352 43.963 9.944 1.00 16.89 83 ILE B O 1
ATOM 2755 N N . VAL B 1 84 ? 47.009 43.290 11.613 1.00 15.33 84 VAL B N 1
ATOM 2756 C CA . VAL B 1 84 ? 45.749 43.759 10.992 1.00 14.73 84 VAL B CA 1
ATOM 2757 C C . VAL B 1 84 ? 45.198 44.797 11.958 1.00 15.64 84 VAL B C 1
ATOM 2758 O O . VAL B 1 84 ? 45.000 44.487 13.135 1.00 17.01 84 VAL B O 1
ATOM 2762 N N . ALA B 1 85 ? 44.931 46.016 11.478 1.00 15.77 85 ALA B N 1
ATOM 2763 C CA . ALA B 1 85 ? 44.523 47.113 12.369 1.00 15.27 85 ALA B CA 1
ATOM 2764 C C . ALA B 1 85 ? 43.421 47.986 11.753 1.00 15.37 85 ALA B C 1
ATOM 2765 O O . ALA B 1 85 ? 43.513 48.331 10.598 1.00 16.45 85 ALA B O 1
ATOM 2767 N N . GLY B 1 86 ? 42.401 48.329 12.542 1.00 15.38 86 GLY B N 1
ATOM 2768 C CA . GLY B 1 86 ? 41.324 49.218 12.099 1.00 16.02 86 GLY B CA 1
ATOM 2769 C C . GLY B 1 86 ? 41.803 50.660 12.143 1.00 17.32 86 GLY B C 1
ATOM 2770 O O . GLY B 1 86 ? 42.455 51.089 13.107 1.00 17.74 86 GLY B O 1
ATOM 2771 N N . THR B 1 87 ? 41.502 51.417 11.086 1.00 17.98 87 THR B N 1
ATOM 2772 C CA . THR B 1 87 ? 42.037 52.784 10.914 1.00 19.81 87 THR B CA 1
ATOM 2773 C C . THR B 1 87 ? 41.049 53.617 10.090 1.00 20.34 87 THR B C 1
ATOM 2774 O O . THR B 1 87 ? 40.458 53.090 9.144 1.00 21.23 87 THR B O 1
ATOM 2778 N N . ALA B 1 88 ? 40.887 54.899 10.421 1.00 20.37 88 ALA B N 1
ATOM 2779 C CA . ALA B 1 88 ? 40.128 55.790 9.533 1.00 20.04 88 ALA B CA 1
ATOM 2780 C C . ALA B 1 88 ? 40.924 56.133 8.269 1.00 20.45 88 ALA B C 1
ATOM 2781 O O . ALA B 1 88 ? 42.045 56.630 8.368 1.00 22.79 88 ALA B O 1
ATOM 2783 N N . GLU B 1 89 ? 40.361 55.889 7.092 1.00 19.26 89 GLU B N 1
ATOM 2784 C CA . GLU B 1 89 ? 41.137 56.070 5.860 1.00 19.76 89 GLU B CA 1
ATOM 2785 C C . GLU B 1 89 ? 40.643 57.266 5.094 1.00 20.42 89 GLU B C 1
ATOM 2786 O O . GLU B 1 89 ? 39.469 57.378 4.808 1.00 20.19 89 GLU B O 1
ATOM 2792 N N . LYS B 1 90 ? 41.555 58.181 4.820 1.00 20.98 90 LYS B N 1
ATOM 2793 C CA . LYS B 1 90 ? 41.270 59.364 4.022 1.00 21.93 90 LYS B CA 1
ATOM 2794 C C . LYS B 1 90 ? 41.559 59.019 2.568 1.00 23.61 90 LYS B C 1
ATOM 2795 O O . LYS B 1 90 ? 42.676 58.592 2.248 1.00 23.79 90 LYS B O 1
ATOM 2801 N N . ASP B 1 91 ? 40.567 59.173 1.696 1.00 25.21 91 ASP B N 1
ATOM 2802 C CA . ASP B 1 91 ? 40.787 58.993 0.257 1.00 27.75 91 ASP B CA 1
ATOM 2803 C C . ASP B 1 91 ? 40.216 60.193 -0.502 1.00 28.34 91 ASP B C 1
ATOM 2804 O O . ASP B 1 91 ? 39.026 60.236 -0.806 1.00 29.38 91 ASP B O 1
ATOM 2809 N N . GLY B 1 92 ? 41.061 61.186 -0.778 1.00 29.26 92 GLY B N 1
ATOM 2810 C CA . GLY B 1 92 ? 40.577 62.443 -1.357 1.00 28.44 92 GLY B CA 1
ATOM 2811 C C . GLY B 1 92 ? 39.645 63.175 -0.411 1.00 28.89 92 GLY B C 1
ATOM 2812 O O . GLY B 1 92 ? 40.032 63.548 0.703 1.00 29.52 92 GLY B O 1
ATOM 2813 N N . ASP B 1 93 ? 38.411 63.401 -0.850 1.00 28.95 93 ASP B N 1
ATOM 2814 C CA . ASP B 1 93 ? 37.415 64.043 0.022 1.00 29.37 93 ASP B CA 1
ATOM 2815 C C . ASP B 1 93 ? 36.523 63.053 0.760 1.00 28.19 93 ASP B C 1
ATOM 2816 O O . ASP B 1 93 ? 35.588 63.449 1.472 1.00 28.50 93 ASP B O 1
ATOM 2821 N N . VAL B 1 94 ? 36.793 61.767 0.552 1.00 26.11 94 VAL B N 1
ATOM 2822 C CA . VAL B 1 94 ? 35.985 60.734 1.184 1.00 24.70 94 VAL B CA 1
ATOM 2823 C C . VAL B 1 94 ? 36.753 60.016 2.300 1.00 22.86 94 VAL B C 1
ATOM 2824 O O . VAL B 1 94 ? 37.998 60.014 2.344 1.00 21.73 94 VAL B O 1
ATOM 2828 N N . LEU B 1 95 ? 36.002 59.456 3.232 1.00 20.69 95 LEU B N 1
ATOM 2829 C CA . LEU B 1 95 ? 36.592 58.709 4.335 1.00 19.71 95 LEU B CA 1
ATOM 2830 C C . LEU B 1 95 ? 36.057 57.281 4.284 1.00 17.83 95 LEU B C 1
ATOM 2831 O O . LEU B 1 95 ? 34.871 57.085 3.980 1.00 18.03 95 LEU B O 1
ATOM 2836 N N . TYR B 1 96 ? 36.899 56.294 4.593 1.00 17.29 96 TYR B N 1
ATOM 2837 C CA . TYR B 1 96 ? 36.430 54.917 4.822 1.00 16.98 96 TYR B CA 1
ATOM 2838 C C . TYR B 1 96 ? 36.801 54.441 6.226 1.00 16.90 96 TYR B C 1
ATOM 2839 O O . TYR B 1 96 ? 37.742 54.957 6.864 1.00 16.38 96 TYR B O 1
ATOM 2848 N N . ASN B 1 97 ? 36.078 53.425 6.670 1.00 16.93 97 ASN B N 1
ATOM 2849 C CA . ASN B 1 97 ? 36.346 52.753 7.945 1.00 15.51 97 ASN B CA 1
ATOM 2850 C C . ASN B 1 97 ? 37.139 51.503 7.540 1.00 15.33 97 ASN B C 1
ATOM 2851 O O . ASN B 1 97 ? 36.560 50.539 7.097 1.00 15.66 97 ASN B O 1
ATOM 2856 N N . SER B 1 98 ? 38.467 51.574 7.616 1.00 15.31 98 SER B N 1
ATOM 2857 C CA . SER B 1 98 ? 39.311 50.523 7.016 1.00 16.15 98 SER B CA 1
ATOM 2858 C C . SER B 1 98 ? 40.114 49.684 7.997 1.00 16.47 98 SER B C 1
ATOM 2859 O O . SER B 1 98 ? 40.120 49.972 9.182 1.00 16.16 98 SER B O 1
ATOM 2862 N N . ALA B 1 99 ? 40.711 48.600 7.505 1.00 15.98 99 ALA B N 1
ATOM 2863 C CA . ALA B 1 99 ? 41.708 47.803 8.217 1.00 16.75 99 ALA B CA 1
ATOM 2864 C C . ALA B 1 99 ? 42.944 47.692 7.330 1.00 17.65 99 ALA B C 1
ATOM 2865 O O . ALA B 1 99 ? 42.808 47.483 6.121 1.00 19.78 99 ALA B O 1
ATOM 2867 N N . VAL B 1 100 ? 44.125 47.918 7.899 1.00 17.12 100 VAL B N 1
ATOM 2868 C CA . VAL B 1 100 ? 45.352 47.801 7.135 1.00 17.22 100 VAL B CA 1
ATOM 2869 C C . VAL B 1 100 ? 46.010 46.499 7.517 1.00 17.52 100 VAL B C 1
ATOM 2870 O O . VAL B 1 100 ? 45.967 46.085 8.688 1.00 18.06 100 VAL B O 1
ATOM 2874 N N . VAL B 1 101 ? 46.631 45.874 6.521 1.00 17.67 101 VAL B N 1
ATOM 2875 C CA . VAL B 1 101 ? 47.402 44.683 6.732 1.00 18.19 101 VAL B CA 1
ATOM 2876 C C . VAL B 1 101 ? 48.869 45.007 6.438 1.00 18.27 101 VAL B C 1
ATOM 2877 O O . VAL B 1 101 ? 49.208 45.369 5.329 1.00 18.35 101 VAL B O 1
ATOM 2881 N N . VAL B 1 102 ? 49.714 44.942 7.450 1.00 19.49 102 VAL B N 1
ATOM 2882 C CA . VAL B 1 102 ? 51.164 45.144 7.227 1.00 21.33 102 VAL B CA 1
ATOM 2883 C C . VAL B 1 102 ? 52.024 43.980 7.751 1.00 22.73 102 VAL B C 1
ATOM 2884 O O . VAL B 1 102 ? 51.640 43.276 8.693 1.00 22.97 102 VAL B O 1
ATOM 2888 N N . GLY B 1 103 ? 53.162 43.772 7.087 1.00 22.55 103 GLY B N 1
ATOM 2889 C CA . GLY B 1 103 ? 54.140 42.780 7.508 1.00 23.01 103 GLY B CA 1
ATOM 2890 C C . GLY B 1 103 ? 55.522 43.381 7.800 1.00 23.67 103 GLY B C 1
ATOM 2891 O O . GLY B 1 103 ? 55.729 44.571 7.570 1.00 23.26 103 GLY B O 1
ATOM 2892 N N . PRO B 1 104 ? 56.475 42.566 8.325 1.00 25.40 104 PRO B N 1
ATOM 2893 C CA . PRO B 1 104 ? 57.851 43.079 8.489 1.00 26.01 104 PRO B CA 1
ATOM 2894 C C . PRO B 1 104 ? 58.519 43.595 7.206 1.00 27.78 104 PRO B C 1
ATOM 2895 O O . PRO B 1 104 ? 59.495 44.357 7.283 1.00 28.58 104 PRO B O 1
ATOM 2899 N N . ARG B 1 105 ? 58.030 43.157 6.050 1.00 28.76 105 ARG B N 1
ATOM 2900 C CA . ARG B 1 105 ? 58.586 43.582 4.769 1.00 30.20 105 ARG B CA 1
ATOM 2901 C C . ARG B 1 105 ? 57.877 44.816 4.233 1.00 29.90 105 ARG B C 1
ATOM 2902 O O . ARG B 1 105 ? 58.372 45.450 3.303 1.00 31.31 105 ARG B O 1
ATOM 2910 N N . GLY B 1 106 ? 56.714 45.148 4.803 1.00 28.44 106 GLY B N 1
ATOM 2911 C CA . GLY B 1 106 ? 56.009 46.377 4.445 1.00 26.67 106 GLY B CA 1
ATOM 2912 C C . GLY B 1 106 ? 54.525 46.138 4.297 1.00 25.55 106 GLY B C 1
ATOM 2913 O O . GLY B 1 106 ? 54.007 45.084 4.700 1.00 25.46 106 GLY B O 1
ATOM 2914 N N . PHE B 1 107 ? 53.850 47.128 3.706 1.00 24.18 107 PHE B N 1
ATOM 2915 C CA . PHE B 1 107 ? 52.385 47.101 3.513 1.00 22.74 107 PHE B CA 1
ATOM 2916 C C . PHE B 1 107 ? 51.895 45.953 2.587 1.00 22.40 107 PHE B C 1
ATOM 2917 O O . PHE B 1 107 ? 52.480 45.651 1.532 1.00 23.19 107 PHE B O 1
ATOM 2925 N N . ILE B 1 108 ? 50.861 45.266 3.035 1.00 21.45 108 ILE B N 1
ATOM 2926 C CA . ILE B 1 108 ? 50.315 44.131 2.325 1.00 20.01 108 ILE B CA 1
ATOM 2927 C C . ILE B 1 108 ? 49.011 44.499 1.605 1.00 19.98 108 ILE B C 1
ATOM 2928 O O . ILE B 1 108 ? 48.826 44.126 0.440 1.00 21.26 108 ILE B O 1
ATOM 2933 N N . GLY B 1 109 ? 48.109 45.223 2.267 1.00 18.53 109 GLY B N 1
ATOM 2934 C CA . GLY B 1 109 ? 46.924 45.712 1.618 1.00 17.80 109 GLY B CA 1
ATOM 2935 C C . GLY B 1 109 ? 45.900 46.206 2.620 1.00 16.83 109 GLY B C 1
ATOM 2936 O O . GLY B 1 109 ? 46.155 46.209 3.835 1.00 18.23 109 GLY B O 1
ATOM 2937 N N . LYS B 1 110 ? 44.712 46.530 2.128 1.00 17.32 110 LYS B N 1
ATOM 2938 C CA . LYS B 1 110 ? 43.660 47.104 2.990 1.00 17.07 110 LYS B CA 1
ATOM 2939 C C . LYS B 1 110 ? 42.269 46.564 2.678 1.00 16.92 110 LYS B C 1
ATOM 2940 O O . LYS B 1 110 ? 42.019 46.057 1.578 1.00 16.16 110 LYS B O 1
ATOM 2946 N N . TYR B 1 111 ? 41.371 46.676 3.657 1.00 15.95 111 TYR B N 1
ATOM 2947 C CA . TYR B 1 111 ? 39.975 46.293 3.481 1.00 14.86 111 TYR B CA 1
ATOM 2948 C C . TYR B 1 111 ? 39.149 47.491 3.902 1.00 14.29 111 TYR B C 1
ATOM 2949 O O . TYR B 1 111 ? 39.504 48.165 4.875 1.00 15.74 111 TYR B O 1
ATOM 2958 N N . ARG B 1 112 ? 38.081 47.794 3.187 1.00 13.26 112 ARG B N 1
ATOM 2959 C CA . ARG B 1 112 ? 37.212 48.921 3.622 1.00 13.44 112 ARG B CA 1
ATOM 2960 C C . ARG B 1 112 ? 35.845 48.378 4.070 1.00 13.66 112 ARG B C 1
ATOM 2961 O O . ARG B 1 112 ? 35.234 47.622 3.329 1.00 11.60 112 ARG B O 1
ATOM 2969 N N . LYS B 1 113 ? 35.383 48.708 5.290 1.00 13.14 113 LYS B N 1
ATOM 2970 C CA . LYS B 1 113 ? 34.186 48.097 5.870 1.00 14.32 113 LYS B CA 1
ATOM 2971 C C . LYS B 1 113 ? 32.988 48.222 4.952 1.00 13.09 113 LYS B C 1
ATOM 2972 O O . LYS B 1 113 ? 32.574 49.330 4.623 1.00 13.80 113 LYS B O 1
ATOM 2978 N N . ILE B 1 114 ? 32.429 47.052 4.620 1.00 15.01 114 ILE B N 1
ATOM 2979 C CA . ILE B 1 114 ? 31.356 46.900 3.648 1.00 15.60 114 ILE B CA 1
ATOM 2980 C C . ILE B 1 114 ? 29.979 47.225 4.261 1.00 15.24 114 ILE B C 1
ATOM 2981 O O . ILE B 1 114 ? 29.158 47.885 3.635 1.00 16.14 114 ILE B O 1
ATOM 2986 N N . HIS B 1 115 ? 29.760 46.836 5.518 1.00 14.74 115 HIS B N 1
ATOM 2987 C CA . HIS B 1 115 ? 28.434 47.087 6.140 1.00 14.47 115 HIS B CA 1
ATOM 2988 C C . HIS B 1 115 ? 28.555 48.098 7.231 1.00 14.90 115 HIS B C 1
ATOM 2989 O O . HIS B 1 115 ? 29.016 47.777 8.334 1.00 14.95 115 HIS B O 1
ATOM 2996 N N . LEU B 1 116 ? 28.199 49.332 6.933 1.00 14.47 116 LEU B N 1
ATOM 2997 C CA . LEU B 1 116 ? 28.338 50.390 7.925 1.00 15.10 116 LEU B CA 1
ATOM 2998 C C . LEU B 1 116 ? 27.244 50.360 8.997 1.00 15.46 116 LEU B C 1
ATOM 2999 O O . LEU B 1 116 ? 26.105 50.065 8.706 1.00 17.20 116 LEU B O 1
ATOM 3004 N N . PHE B 1 117 ? 27.630 50.676 10.228 1.00 16.15 117 PHE B N 1
ATOM 3005 C CA . PHE B 1 117 ? 26.739 50.587 11.382 1.00 15.78 117 PHE B CA 1
ATOM 3006 C C . PHE B 1 117 ? 26.323 51.916 11.927 1.00 16.58 117 PHE B C 1
ATOM 3007 O O . PHE B 1 117 ? 27.184 52.761 12.254 1.00 15.76 117 PHE B O 1
ATOM 3015 N N . TYR B 1 118 ? 25.014 52.099 11.999 1.00 16.47 118 TYR B N 1
ATOM 3016 C CA . TYR B 1 118 ? 24.404 53.256 12.656 1.00 17.66 118 TYR B CA 1
ATOM 3017 C C . TYR B 1 118 ? 25.017 54.600 12.171 1.00 17.87 118 TYR B C 1
ATOM 3018 O O . TYR B 1 118 ? 24.988 54.888 10.956 1.00 18.02 118 TYR B O 1
ATOM 3027 N N . ARG B 1 119 ? 25.589 55.398 13.069 1.00 17.84 119 ARG B N 1
ATOM 3028 C CA . ARG B 1 119 ? 26.074 56.747 12.700 1.00 18.14 119 ARG B CA 1
ATOM 3029 C C . ARG B 1 119 ? 27.332 56.748 11.771 1.00 18.09 119 ARG B C 1
ATOM 3030 O O . ARG B 1 119 ? 27.703 57.808 11.208 1.00 18.80 119 ARG B O 1
ATOM 3038 N N . GLU B 1 120 ? 27.979 55.590 11.604 1.00 17.38 120 GLU B N 1
ATOM 3039 C CA . GLU B 1 120 ? 29.068 55.418 10.616 1.00 18.17 120 GLU B CA 1
ATOM 3040 C C . GLU B 1 120 ? 28.603 55.830 9.208 1.00 17.76 120 GLU B C 1
ATOM 3041 O O . GLU B 1 120 ? 29.395 56.272 8.370 1.00 18.26 120 GLU B O 1
ATOM 3047 N N . LYS B 1 121 ? 27.309 55.716 8.958 1.00 18.13 121 LYS B N 1
ATOM 3048 C CA . LYS B 1 121 ? 26.767 56.125 7.653 1.00 18.88 121 LYS B CA 1
ATOM 3049 C C . LYS B 1 121 ? 26.866 57.632 7.408 1.00 19.17 121 LYS B C 1
ATOM 3050 O O . LYS B 1 121 ? 26.849 58.076 6.260 1.00 19.89 121 LYS B O 1
ATOM 3056 N N . PHE B 1 122 ? 26.967 58.439 8.469 1.00 18.96 122 PHE B N 1
ATOM 3057 C CA . PHE B 1 122 ? 27.120 59.894 8.309 1.00 19.10 122 PHE B CA 1
ATOM 3058 C C . PHE B 1 122 ? 28.570 60.325 8.029 1.00 19.28 122 PHE B C 1
ATOM 3059 O O . PHE B 1 122 ? 28.793 61.443 7.567 1.00 20.89 122 PHE B O 1
ATOM 3067 N N . PHE B 1 123 ? 29.542 59.441 8.277 1.00 18.38 123 PHE B N 1
ATOM 3068 C CA . PHE B 1 123 ? 30.953 59.832 8.308 1.00 19.07 123 PHE B CA 1
ATOM 3069 C C . PHE B 1 123 ? 31.695 59.161 7.177 1.00 19.37 123 PHE B C 1
ATOM 3070 O O . PHE B 1 123 ? 32.519 59.799 6.487 1.00 20.29 123 PHE B O 1
ATOM 3078 N N . PHE B 1 124 ? 31.386 57.888 6.973 1.00 17.64 124 PHE B N 1
ATOM 3079 C CA . PHE B 1 124 ? 32.201 57.024 6.142 1.00 17.03 124 PHE B CA 1
ATOM 3080 C C . PHE B 1 124 ? 31.459 56.632 4.898 1.00 17.57 124 PHE B C 1
ATOM 3081 O O . PHE B 1 124 ? 30.236 56.498 4.908 1.00 17.84 124 PHE B O 1
ATOM 3089 N N . GLU B 1 125 ? 32.207 56.377 3.835 1.00 17.43 125 GLU B N 1
ATOM 3090 C CA . GLU B 1 125 ? 31.614 55.837 2.629 1.00 19.00 125 GLU B CA 1
ATOM 3091 C C . GLU B 1 125 ? 31.578 54.329 2.746 1.00 17.66 125 GLU B C 1
ATOM 3092 O O . GLU B 1 125 ? 32.541 53.750 3.226 1.00 16.25 125 GLU B O 1
ATOM 3098 N N . PRO B 1 126 ? 30.515 53.677 2.265 1.00 19.32 126 PRO B N 1
ATOM 3099 C CA . PRO B 1 126 ? 30.510 52.198 2.253 1.00 19.70 126 PRO B CA 1
ATOM 3100 C C . PRO B 1 126 ? 31.746 51.588 1.542 1.00 18.91 126 PRO B C 1
ATOM 3101 O O . PRO B 1 126 ? 32.178 52.085 0.493 1.00 18.17 126 PRO B O 1
ATOM 3105 N N . GLY B 1 127 ? 32.327 50.537 2.115 1.00 18.40 127 GLY B N 1
ATOM 3106 C CA . GLY B 1 127 ? 33.521 49.920 1.545 1.00 18.60 127 GLY B CA 1
ATOM 3107 C C . GLY B 1 127 ? 33.288 49.413 0.136 1.00 17.85 127 GLY B C 1
ATOM 3108 O O . GLY B 1 127 ? 32.199 48.914 -0.192 1.00 18.29 127 GLY B O 1
ATOM 3109 N N . ASP B 1 128 ? 34.327 49.519 -0.679 1.00 19.06 128 ASP B N 1
ATOM 3110 C CA . ASP B 1 128 ? 34.222 49.322 -2.134 1.00 19.35 128 ASP B CA 1
ATOM 3111 C C . ASP B 1 128 ? 35.332 48.433 -2.737 1.00 20.39 128 ASP B C 1
ATOM 3112 O O . ASP B 1 128 ? 35.578 48.503 -3.937 1.00 20.45 128 ASP B O 1
ATOM 3117 N N . LEU B 1 129 ? 36.008 47.646 -1.888 1.00 19.42 129 LEU B N 1
ATOM 3118 C CA . LEU B 1 129 ? 37.083 46.724 -2.302 1.00 18.66 129 LEU B CA 1
ATOM 3119 C C . LEU B 1 129 ? 36.706 45.239 -2.223 1.00 17.66 129 LEU B C 1
ATOM 3120 O O . LEU B 1 129 ? 37.498 44.347 -2.599 1.00 18.79 129 LEU B O 1
ATOM 3125 N N . GLY B 1 130 ? 35.496 44.973 -1.759 1.00 16.87 130 GLY B N 1
ATOM 3126 C CA . GLY B 1 130 ? 35.046 43.646 -1.496 1.00 16.91 130 GLY B CA 1
ATOM 3127 C C . GLY B 1 130 ? 35.720 43.028 -0.289 1.00 16.06 130 GLY B C 1
ATOM 3128 O O . GLY B 1 130 ? 36.436 43.737 0.457 1.00 16.31 130 GLY B O 1
ATOM 3129 N N . PHE B 1 131 ? 35.436 41.737 -0.091 1.00 16.57 131 PHE B N 1
ATOM 3130 C CA . PHE B 1 131 ? 36.077 40.906 0.931 1.00 16.10 131 PHE B CA 1
ATOM 3131 C C . PHE B 1 131 ? 37.353 40.296 0.396 1.00 17.57 131 PHE B C 1
ATOM 3132 O O . PHE B 1 131 ? 37.321 39.447 -0.506 1.00 20.10 131 PHE B O 1
ATOM 3140 N N . ARG B 1 132 ? 38.462 40.674 0.999 1.00 16.76 132 ARG B N 1
ATOM 3141 C CA . ARG B 1 132 ? 39.793 40.291 0.488 1.00 16.65 132 ARG B CA 1
ATOM 3142 C C . ARG B 1 132 ? 40.480 39.361 1.423 1.00 17.13 132 ARG B C 1
ATOM 3143 O O . ARG B 1 132 ? 40.388 39.493 2.655 1.00 16.26 132 ARG B O 1
ATOM 3151 N N . VAL B 1 133 ? 41.231 38.451 0.828 1.00 15.90 133 VAL B N 1
ATOM 3152 C CA . VAL B 1 133 ? 42.058 37.522 1.566 1.00 16.93 133 VAL B CA 1
ATOM 3153 C C . VAL B 1 133 ? 43.522 37.768 1.186 1.00 19.16 133 VAL B C 1
ATOM 3154 O O . VAL B 1 133 ? 43.848 37.933 0.007 1.00 20.81 133 VAL B O 1
ATOM 3158 N N . PHE B 1 134 ? 44.386 37.830 2.196 1.00 18.85 134 PHE B N 1
ATOM 3159 C CA . PHE B 1 134 ? 45.803 38.144 1.995 1.00 18.83 134 PHE B CA 1
ATOM 3160 C C . PHE B 1 134 ? 46.636 36.923 2.312 1.00 18.76 134 PHE B C 1
ATOM 3161 O O . PHE B 1 134 ? 46.461 36.350 3.380 1.00 18.42 134 PHE B O 1
ATOM 3169 N N . ASP B 1 135 ? 47.494 36.490 1.377 1.00 19.37 135 ASP B N 1
ATOM 3170 C CA . ASP B 1 135 ? 48.384 35.350 1.640 1.00 21.61 135 ASP B CA 1
ATOM 3171 C C . ASP B 1 135 ? 49.680 35.811 2.312 1.00 21.84 135 ASP B C 1
ATOM 3172 O O . ASP B 1 135 ? 50.465 36.503 1.705 1.00 23.95 135 ASP B O 1
ATOM 3177 N N . LEU B 1 136 ? 49.894 35.421 3.565 1.00 21.41 136 LEU B N 1
ATOM 3178 C CA . LEU B 1 136 ? 51.117 35.765 4.326 1.00 22.30 136 LEU B CA 1
ATOM 3179 C C . LEU B 1 136 ? 52.167 34.633 4.221 1.00 23.33 136 LEU B C 1
ATOM 3180 O O . LEU B 1 136 ? 53.105 34.543 5.040 1.00 24.19 136 LEU B O 1
ATOM 3185 N N . GLY B 1 137 ? 52.009 33.749 3.233 1.00 24.37 137 GLY B N 1
ATOM 3186 C CA . GLY B 1 137 ? 52.861 32.581 3.158 1.00 24.84 137 GLY B CA 1
ATOM 3187 C C . GLY B 1 137 ? 52.422 31.473 4.088 1.00 25.50 137 GLY B C 1
ATOM 3188 O O . GLY B 1 137 ? 51.851 30.499 3.638 1.00 27.71 137 GLY B O 1
ATOM 3189 N N . PHE B 1 138 ? 52.681 31.615 5.384 1.00 25.73 138 PHE B N 1
ATOM 3190 C CA . PHE B 1 138 ? 52.365 30.596 6.381 1.00 25.40 138 PHE B CA 1
ATOM 3191 C C . PHE B 1 138 ? 50.860 30.435 6.632 1.00 24.95 138 PHE B C 1
ATOM 3192 O O . PHE B 1 138 ? 50.424 29.415 7.198 1.00 26.38 138 PHE B O 1
ATOM 3200 N N . MET B 1 139 ? 50.079 31.432 6.210 1.00 22.87 139 MET B N 1
ATOM 3201 C CA . MET B 1 139 ? 48.616 31.406 6.338 1.00 22.19 139 MET B CA 1
ATOM 3202 C C . MET B 1 139 ? 48.002 32.450 5.403 1.00 19.72 139 MET B C 1
ATOM 3203 O O . MET B 1 139 ? 48.668 33.462 5.042 1.00 19.31 139 MET B O 1
ATOM 3208 N N . LYS B 1 140 ? 46.744 32.199 5.036 1.00 19.74 140 LYS B N 1
ATOM 3209 C CA . LYS B 1 140 ? 45.869 33.157 4.363 1.00 18.71 140 LYS B CA 1
ATOM 3210 C C . LYS B 1 140 ? 44.973 33.809 5.406 1.00 17.79 140 LYS B C 1
ATOM 3211 O O . LYS B 1 140 ? 44.312 33.124 6.194 1.00 18.21 140 LYS B O 1
ATOM 3217 N N . VAL B 1 141 ? 44.981 35.132 5.428 1.00 15.80 141 VAL B N 1
ATOM 3218 C CA . VAL B 1 141 ? 44.179 35.877 6.391 1.00 16.82 141 VAL B CA 1
ATOM 3219 C C . VAL B 1 141 ? 43.098 36.711 5.715 1.00 15.11 141 VAL B C 1
ATOM 3220 O O . VAL B 1 141 ? 43.399 37.586 4.899 1.00 16.09 141 VAL B O 1
ATOM 3224 N N . GLY B 1 142 ? 41.853 36.435 6.097 1.00 15.63 142 GLY B N 1
ATOM 3225 C CA . GLY B 1 142 ? 40.713 37.211 5.613 1.00 14.56 142 GLY B CA 1
ATOM 3226 C C . GLY B 1 142 ? 40.454 38.350 6.602 1.00 15.50 142 GLY B C 1
ATOM 3227 O O . GLY B 1 142 ? 40.737 38.205 7.781 1.00 16.92 142 GLY B O 1
ATOM 3228 N N . VAL B 1 143 ? 39.954 39.492 6.120 1.00 15.05 143 VAL B N 1
ATOM 3229 C CA . VAL B 1 143 ? 39.618 40.625 7.015 1.00 15.18 143 VAL B CA 1
ATOM 3230 C C . VAL B 1 143 ? 38.129 41.083 6.897 1.00 15.75 143 VAL B C 1
ATOM 3231 O O . VAL B 1 143 ? 37.620 41.302 5.804 1.00 16.08 143 VAL B O 1
ATOM 3235 N N . MET B 1 144 ? 37.446 41.179 8.035 1.00 13.71 144 MET B N 1
ATOM 3236 C CA . MET B 1 144 ? 36.151 41.876 8.101 1.00 12.86 144 MET B CA 1
ATOM 3237 C C . MET B 1 144 ? 36.150 42.782 9.344 1.00 13.49 144 MET B C 1
ATOM 3238 O O . MET B 1 144 ? 36.976 42.594 10.233 1.00 12.96 144 MET B O 1
ATOM 3243 N N . ILE B 1 145 ? 35.235 43.730 9.427 1.00 13.87 145 ILE B N 1
ATOM 3244 C CA . ILE B 1 145 ? 35.299 44.730 10.515 1.00 14.14 145 ILE B CA 1
ATOM 3245 C C . ILE B 1 145 ? 33.938 44.796 11.178 1.00 15.76 145 ILE B C 1
ATOM 3246 O O . ILE B 1 145 ? 32.936 44.871 10.481 1.00 13.80 145 ILE B O 1
ATOM 3258 N N . PHE B 1 147 ? 30.455 45.213 12.515 1.00 16.60 147 PHE B N 1
ATOM 3259 C CA . PHE B 1 147 ? 29.115 44.821 12.030 1.00 15.42 147 PHE B CA 1
ATOM 3260 C C . PHE B 1 147 ? 29.048 43.825 10.826 1.00 14.59 147 PHE B C 1
ATOM 3261 O O . PHE B 1 147 ? 28.031 43.139 10.623 1.00 14.77 147 PHE B O 1
ATOM 3269 N N . ASP B 1 148 ? 30.143 43.730 10.048 1.00 14.60 148 ASP B N 1
ATOM 3270 C CA . ASP B 1 148 ? 30.285 42.651 9.047 1.00 14.76 148 ASP B CA 1
ATOM 3271 C C . ASP B 1 148 ? 29.943 41.243 9.645 1.00 14.42 148 ASP B C 1
ATOM 3272 O O . ASP B 1 148 ? 29.504 40.357 8.919 1.00 15.93 148 ASP B O 1
ATOM 3277 N N . TRP B 1 149 ? 30.179 41.018 10.949 1.00 14.31 149 TRP B N 1
ATOM 3278 C CA . TRP B 1 149 ? 29.905 39.720 11.598 1.00 14.13 149 TRP B CA 1
ATOM 3279 C C . TRP B 1 149 ? 28.428 39.389 11.487 1.00 12.92 149 TRP B C 1
ATOM 3280 O O . TRP B 1 149 ? 28.079 38.233 11.407 1.00 14.41 149 TRP B O 1
ATOM 3291 N N . PHE B 1 150 ? 27.551 40.400 11.455 1.00 14.00 150 PHE B N 1
ATOM 3292 C CA . PHE B 1 150 ? 26.085 40.223 11.536 1.00 13.35 150 PHE B CA 1
ATOM 3293 C C . PHE B 1 150 ? 25.527 39.500 10.285 1.00 13.02 150 PHE B C 1
ATOM 3294 O O . PHE B 1 150 ? 24.555 38.778 10.324 1.00 14.02 150 PHE B O 1
ATOM 3302 N N . PHE B 1 151 ? 26.224 39.694 9.180 1.00 13.06 151 PHE B N 1
ATOM 3303 C CA . PHE B 1 151 ? 25.828 39.083 7.895 1.00 12.98 151 PHE B CA 1
ATOM 3304 C C . PHE B 1 151 ? 26.650 37.811 7.677 1.00 13.59 151 PHE B C 1
ATOM 3305 O O . PHE B 1 151 ? 27.922 37.868 7.548 1.00 12.87 151 PHE B O 1
ATOM 3313 N N . PRO B 1 152 ? 25.978 36.646 7.686 1.00 13.93 152 PRO B N 1
ATOM 3314 C CA . PRO B 1 152 ? 26.752 35.423 7.500 1.00 14.98 152 PRO B CA 1
ATOM 3315 C C . PRO B 1 152 ? 27.593 35.445 6.209 1.00 14.71 152 PRO B C 1
ATOM 3316 O O . PRO B 1 152 ? 28.616 34.780 6.155 1.00 16.18 152 PRO B O 1
ATOM 3320 N N . GLU B 1 153 ? 27.197 36.233 5.220 1.00 15.78 153 GLU B N 1
ATOM 3321 C CA . GLU B 1 153 ? 27.889 36.235 3.923 1.00 14.64 153 GLU B CA 1
ATOM 3322 C C . GLU B 1 153 ? 29.319 36.803 3.958 1.00 14.87 153 GLU B C 1
ATOM 3323 O O . GLU B 1 153 ? 30.153 36.474 3.092 1.00 15.71 153 GLU B O 1
ATOM 3329 N N . SER B 1 154 ? 29.592 37.659 4.958 1.00 13.27 154 SER B N 1
ATOM 3330 C CA . SER B 1 154 ? 30.944 38.210 5.202 1.00 13.88 154 SER B CA 1
ATOM 3331 C C . SER B 1 154 ? 31.969 37.077 5.427 1.00 14.17 154 SER B C 1
ATOM 3332 O O . SER B 1 154 ? 32.882 36.901 4.626 1.00 14.94 154 SER B O 1
ATOM 3335 N N . ALA B 1 155 ? 31.795 36.282 6.490 1.00 15.15 155 ALA B N 1
ATOM 3336 C CA . ALA B 1 155 ? 32.739 35.248 6.856 1.00 14.92 155 ALA B CA 1
ATOM 3337 C C . ALA B 1 155 ? 32.764 34.151 5.793 1.00 15.24 155 ALA B C 1
ATOM 3338 O O . ALA B 1 155 ? 33.832 33.653 5.436 1.00 15.86 155 ALA B O 1
ATOM 3340 N N . ARG B 1 156 ? 31.592 33.841 5.230 1.00 16.25 156 ARG B N 1
ATOM 3341 C CA . ARG B 1 156 ? 31.469 32.797 4.221 1.00 16.27 156 ARG B CA 1
ATOM 3342 C C . ARG B 1 156 ? 32.253 33.166 2.970 1.00 15.77 156 ARG B C 1
ATOM 3343 O O . ARG B 1 156 ? 33.002 32.354 2.447 1.00 16.19 156 ARG B O 1
ATOM 3351 N N . THR B 1 157 ? 32.124 34.408 2.514 1.00 15.67 157 THR B N 1
ATOM 3352 C CA . THR B 1 157 ? 32.901 34.868 1.363 1.00 14.92 157 THR B CA 1
ATOM 3353 C C . THR B 1 157 ? 34.417 34.801 1.605 1.00 14.59 157 THR B C 1
ATOM 3354 O O . THR B 1 157 ? 35.162 34.354 0.758 1.00 17.02 157 THR B O 1
ATOM 3358 N N . LEU B 1 158 ? 34.856 35.219 2.784 1.00 14.95 158 LEU B N 1
ATOM 3359 C CA . LEU B 1 158 ? 36.268 35.158 3.133 1.00 14.88 158 LEU B CA 1
ATOM 3360 C C . LEU B 1 158 ? 36.747 33.698 3.168 1.00 14.21 158 LEU B C 1
ATOM 3361 O O . LEU B 1 158 ? 37.873 33.380 2.712 1.00 14.99 158 LEU B O 1
ATOM 3366 N N . ALA B 1 159 ? 35.925 32.784 3.712 1.00 14.21 159 ALA B N 1
ATOM 3367 C CA . ALA B 1 159 ? 36.249 31.354 3.754 1.00 15.80 159 ALA B CA 1
ATOM 3368 C C . ALA B 1 159 ? 36.332 30.734 2.352 1.00 16.06 159 ALA B C 1
ATOM 3369 O O . ALA B 1 159 ? 37.236 29.918 2.078 1.00 17.51 159 ALA B O 1
ATOM 3371 N N . LEU B 1 160 ? 35.434 31.154 1.454 1.00 17.37 160 LEU B N 1
ATOM 3372 C CA . LEU B 1 160 ? 35.434 30.601 0.103 1.00 18.01 160 LEU B CA 1
ATOM 3373 C C . LEU B 1 160 ? 36.693 31.020 -0.580 1.00 18.92 160 LEU B C 1
ATOM 3374 O O . LEU B 1 160 ? 37.210 30.279 -1.422 1.00 21.13 160 LEU B O 1
ATOM 3379 N N . LYS B 1 161 ? 37.163 32.218 -0.224 1.00 18.63 161 LYS B N 1
ATOM 3380 C CA . LYS B 1 161 ? 38.284 32.847 -0.875 1.00 19.67 161 LYS B CA 1
ATOM 3381 C C . LYS B 1 161 ? 39.604 32.335 -0.311 1.00 19.51 161 LYS B C 1
ATOM 3382 O O . LYS B 1 161 ? 40.661 32.725 -0.803 1.00 21.34 161 LYS B O 1
ATOM 3388 N N . GLY B 1 162 ? 39.545 31.445 0.679 1.00 18.27 162 GLY B N 1
ATOM 3389 C CA . GLY B 1 162 ? 40.715 30.704 1.110 1.00 19.44 162 GLY B CA 1
ATOM 3390 C C . GLY B 1 162 ? 41.248 31.111 2.465 1.00 17.61 162 GLY B C 1
ATOM 3391 O O . GLY B 1 162 ? 42.306 30.666 2.862 1.00 17.25 162 GLY B O 1
ATOM 3392 N N . ALA B 1 163 ? 40.534 31.963 3.189 1.00 17.40 163 ALA B N 1
ATOM 3393 C CA . ALA B 1 163 ? 41.026 32.383 4.508 1.00 16.94 163 ALA B CA 1
ATOM 3394 C C . ALA B 1 163 ? 41.224 31.182 5.435 1.00 16.73 163 ALA B C 1
ATOM 3395 O O . ALA B 1 163 ? 40.346 30.343 5.568 1.00 16.95 163 ALA B O 1
ATOM 3397 N N . ASP B 1 164 ? 42.399 31.079 6.055 1.00 17.28 164 ASP B N 1
ATOM 3398 C CA . ASP B 1 164 ? 42.616 30.195 7.198 1.00 17.90 164 ASP B CA 1
ATOM 3399 C C . ASP B 1 164 ? 42.122 30.819 8.511 1.00 17.10 164 ASP B C 1
ATOM 3400 O O . ASP B 1 164 ? 41.563 30.129 9.385 1.00 18.13 164 ASP B O 1
ATOM 3405 N N . VAL B 1 165 ? 42.348 32.124 8.651 1.00 16.40 165 VAL B N 1
ATOM 3406 C CA . VAL B 1 165 ? 41.942 32.895 9.824 1.00 17.09 165 VAL B CA 1
ATOM 3407 C C . VAL B 1 165 ? 41.185 34.109 9.340 1.00 16.03 165 VAL B C 1
ATOM 3408 O O . VAL B 1 165 ? 41.593 34.746 8.351 1.00 15.83 165 VAL B O 1
ATOM 3412 N N . ILE B 1 166 ? 40.082 34.473 9.995 1.00 15.39 166 ILE B N 1
ATOM 3413 C CA . ILE B 1 166 ? 39.466 35.785 9.715 1.00 15.19 166 ILE B CA 1
ATOM 3414 C C . ILE B 1 166 ? 39.862 36.762 10.796 1.00 14.97 166 ILE B C 1
ATOM 3415 O O . ILE B 1 166 ? 39.531 36.553 11.976 1.00 16.20 166 ILE B O 1
ATOM 3420 N N . ALA B 1 167 ? 40.624 37.778 10.431 1.00 15.23 167 ALA B N 1
ATOM 3421 C CA . ALA B 1 167 ? 40.942 38.885 11.340 1.00 14.65 167 ALA B CA 1
ATOM 3422 C C . ALA B 1 167 ? 39.743 39.875 11.390 1.00 15.61 167 ALA B C 1
ATOM 3423 O O . ALA B 1 167 ? 39.211 40.317 10.329 1.00 14.83 167 ALA B O 1
ATOM 3425 N N . HIS B 1 168 ? 39.327 40.247 12.602 1.00 14.75 168 HIS B N 1
ATOM 3426 C CA . HIS B 1 168 ? 38.084 40.955 12.811 1.00 14.43 168 HIS B CA 1
ATOM 3427 C C . HIS B 1 168 ? 38.231 42.117 13.804 1.00 13.57 168 HIS B C 1
ATOM 3428 O O . HIS B 1 168 ? 37.880 42.006 15.009 1.00 15.14 168 HIS B O 1
ATOM 3435 N N . PRO B 1 169 ? 38.788 43.232 13.335 1.00 14.82 169 PRO B N 1
ATOM 3436 C CA . PRO B 1 169 ? 38.783 44.434 14.179 1.00 14.52 169 PRO B CA 1
ATOM 3437 C C . PRO B 1 169 ? 37.346 44.850 14.474 1.00 15.86 169 PRO B C 1
ATOM 3438 O O . PRO B 1 169 ? 36.508 44.859 13.571 1.00 16.15 169 PRO B O 1
ATOM 3442 N N . ALA B 1 170 ? 37.035 45.110 15.743 1.00 15.92 170 ALA B N 1
ATOM 3443 C CA . ALA B 1 170 ? 35.668 45.453 16.144 1.00 17.24 170 ALA B CA 1
ATOM 3444 C C . ALA B 1 170 ? 35.629 46.556 17.211 1.00 16.61 170 ALA B C 1
ATOM 3445 O O . ALA B 1 170 ? 36.608 46.783 17.904 1.00 18.71 170 ALA B O 1
ATOM 3447 N N . ASN B 1 171 ? 34.493 47.258 17.282 1.00 17.47 171 ASN B N 1
ATOM 3448 C CA . ASN B 1 171 ? 34.121 48.212 18.355 1.00 18.42 171 ASN B CA 1
ATOM 3449 C C . ASN B 1 171 ? 32.669 47.831 18.759 1.00 19.03 171 ASN B C 1
ATOM 3450 O O . ASN B 1 171 ? 31.695 48.563 18.454 1.00 18.56 171 ASN B O 1
ATOM 3455 N N . LEU B 1 172 ? 32.512 46.678 19.413 1.00 20.00 172 LEU B N 1
ATOM 3456 C CA . LEU B 1 172 ? 31.214 46.053 19.561 1.00 21.78 172 LEU B CA 1
ATOM 3457 C C . LEU B 1 172 ? 30.422 46.772 20.630 1.00 23.19 172 LEU B C 1
ATOM 3458 O O . LEU B 1 172 ? 30.977 47.156 21.679 1.00 23.50 172 LEU B O 1
ATOM 3463 N N . VAL B 1 173 ? 29.138 46.951 20.351 1.00 24.58 173 VAL B N 1
ATOM 3464 C CA . VAL B 1 173 ? 28.210 47.566 21.296 1.00 27.65 173 VAL B CA 1
ATOM 3465 C C . VAL B 1 173 ? 27.034 46.668 21.645 1.00 28.46 173 VAL B C 1
ATOM 3466 O O . VAL B 1 173 ? 26.480 46.800 22.711 1.00 29.63 173 VAL B O 1
ATOM 3470 N N . MET B 1 174 ? 26.657 45.765 20.745 1.00 30.47 174 MET B N 1
ATOM 3471 C CA . MET B 1 174 ? 25.582 44.788 21.030 1.00 32.22 174 MET B CA 1
ATOM 3472 C C . MET B 1 174 ? 26.168 43.565 21.765 1.00 31.99 174 MET B C 1
ATOM 3473 O O . MET B 1 174 ? 27.367 43.262 21.597 1.00 32.08 174 MET B O 1
ATOM 3478 N N . PRO B 1 175 ? 25.341 42.836 22.548 1.00 31.31 175 PRO B N 1
ATOM 3479 C CA . PRO B 1 175 ? 25.849 41.688 23.314 1.00 31.02 175 PRO B CA 1
ATOM 3480 C C . PRO B 1 175 ? 26.082 40.398 22.495 1.00 30.60 175 PRO B C 1
ATOM 3481 O O . PRO B 1 175 ? 26.645 39.424 23.031 1.00 31.00 175 PRO B O 1
ATOM 3485 N N . TYR B 1 176 ? 25.715 40.410 21.205 1.00 29.36 176 TYR B N 1
ATOM 3486 C CA . TYR B 1 176 ? 25.560 39.158 20.396 1.00 28.21 176 TYR B CA 1
ATOM 3487 C C . TYR B 1 176 ? 26.837 38.582 19.766 1.00 26.45 176 TYR B C 1
ATOM 3488 O O . TYR B 1 176 ? 26.985 37.357 19.645 1.00 24.68 176 TYR B O 1
ATOM 3497 N N . ALA B 1 177 ? 27.728 39.460 19.320 1.00 24.47 177 ALA B N 1
ATOM 3498 C CA . ALA B 1 177 ? 28.821 39.011 18.496 1.00 25.20 177 ALA B CA 1
ATOM 3499 C C . ALA B 1 177 ? 29.697 37.968 19.192 1.00 24.80 177 ALA B C 1
ATOM 3500 O O . ALA B 1 177 ? 30.153 37.021 18.534 1.00 24.94 177 ALA B O 1
ATOM 3502 N N . PRO B 1 178 ? 29.948 38.120 20.515 1.00 24.46 178 PRO B N 1
ATOM 3503 C CA . PRO B 1 178 ? 30.785 37.077 21.087 1.00 24.33 178 PRO B CA 1
ATOM 3504 C C . PRO B 1 178 ? 30.206 35.659 21.016 1.00 24.45 178 PRO B C 1
ATOM 3505 O O . PRO B 1 178 ? 30.968 34.711 20.753 1.00 24.67 178 PRO B O 1
ATOM 3509 N N . ARG B 1 179 ? 28.891 35.521 21.217 1.00 24.78 179 ARG B N 1
ATOM 3510 C CA . ARG B 1 179 ? 28.165 34.234 21.038 1.00 25.01 179 ARG B CA 1
ATOM 3511 C C . ARG B 1 179 ? 28.059 33.757 19.593 1.00 24.04 179 ARG B C 1
ATOM 3512 O O . ARG B 1 179 ? 27.872 32.547 19.350 1.00 25.24 179 ARG B O 1
ATOM 3520 N N . ALA B 1 180 ? 28.091 34.694 18.650 1.00 22.36 180 ALA B N 1
ATOM 3521 C CA . ALA B 1 180 ? 27.872 34.368 17.253 1.00 21.56 180 ALA B CA 1
ATOM 3522 C C . ALA B 1 180 ? 29.183 33.970 16.599 1.00 19.49 180 ALA B C 1
ATOM 3523 O O . ALA B 1 180 ? 29.193 33.147 15.672 1.00 18.87 180 ALA B O 1
ATOM 3525 N N . MET B 1 181 ? 30.297 34.551 17.071 1.00 19.39 181 MET B N 1
ATOM 3526 C CA . MET B 1 181 ? 31.606 34.301 16.428 1.00 19.83 181 MET B CA 1
ATOM 3527 C C . MET B 1 181 ? 32.005 32.817 16.326 1.00 19.74 181 MET B C 1
ATOM 3528 O O . MET B 1 181 ? 32.494 32.373 15.282 1.00 20.88 181 MET B O 1
ATOM 3533 N N . PRO B 1 182 ? 31.784 32.034 17.384 1.00 19.94 182 PRO B N 1
ATOM 3534 C CA . PRO B 1 182 ? 32.144 30.619 17.233 1.00 19.46 182 PRO B CA 1
ATOM 3535 C C . PRO B 1 182 ? 31.295 29.881 16.198 1.00 17.86 182 PRO B C 1
ATOM 3536 O O . PRO B 1 182 ? 31.737 28.866 15.655 1.00 18.31 182 PRO B O 1
ATOM 3540 N N . ILE B 1 183 ? 30.087 30.399 15.931 1.00 17.79 183 ILE B N 1
ATOM 3541 C CA . ILE B 1 183 ? 29.206 29.809 14.939 1.00 17.96 183 ILE B CA 1
ATOM 3542 C C . ILE B 1 183 ? 29.754 30.143 13.557 1.00 17.07 183 ILE B C 1
ATOM 3543 O O . ILE B 1 183 ? 29.768 29.269 12.682 1.00 16.81 183 ILE B O 1
ATOM 3548 N N . ARG B 1 184 ? 30.244 31.369 13.386 1.00 16.37 184 ARG B N 1
ATOM 3549 C CA . ARG B 1 184 ? 30.900 31.787 12.122 1.00 16.94 184 ARG B CA 1
ATOM 3550 C C . ARG B 1 184 ? 32.104 30.896 11.823 1.00 17.23 184 ARG B C 1
ATOM 3551 O O . ARG B 1 184 ? 32.318 30.496 10.690 1.00 17.70 184 ARG B O 1
ATOM 3559 N N . ALA B 1 185 ? 32.862 30.570 12.863 1.00 17.94 185 ALA B N 1
ATOM 3560 C CA . ALA B 1 185 ? 34.081 29.794 12.753 1.00 18.16 185 ALA B CA 1
ATOM 3561 C C . ALA B 1 185 ? 33.709 28.348 12.345 1.00 18.54 185 ALA B C 1
ATOM 3562 O O . ALA B 1 185 ? 34.289 27.744 11.388 1.00 19.50 185 ALA B O 1
ATOM 3564 N N . LEU B 1 186 ? 32.745 27.775 13.074 1.00 17.95 186 LEU B N 1
ATOM 3565 C CA . LEU B 1 186 ? 32.230 26.416 12.801 1.00 17.79 186 LEU B CA 1
ATOM 3566 C C . LEU B 1 186 ? 31.662 26.246 11.387 1.00 17.35 186 LEU B C 1
ATOM 3567 O O . LEU B 1 186 ? 32.017 25.302 10.670 1.00 17.77 186 LEU B O 1
ATOM 3572 N N . GLU B 1 187 ? 30.785 27.162 10.984 1.00 18.26 187 GLU B N 1
ATOM 3573 C CA . GLU B 1 187 ? 30.068 27.011 9.722 1.00 18.90 187 GLU B CA 1
ATOM 3574 C C . GLU B 1 187 ? 30.954 27.134 8.476 1.00 18.74 187 GLU B C 1
ATOM 3575 O O . GLU B 1 187 ? 30.608 26.594 7.424 1.00 18.52 187 GLU B O 1
ATOM 3581 N N . ASN B 1 188 ? 32.085 27.834 8.619 1.00 18.79 188 ASN B N 1
ATOM 3582 C CA . ASN B 1 188 ? 33.130 27.939 7.590 1.00 18.41 188 ASN B CA 1
ATOM 3583 C C . ASN B 1 188 ? 34.387 27.102 7.798 1.00 17.64 188 ASN B C 1
ATOM 3584 O O . ASN B 1 188 ? 35.238 27.022 6.910 1.00 16.79 188 ASN B O 1
ATOM 3589 N N . LYS B 1 189 ? 34.505 26.515 8.983 1.00 17.24 189 LYS B N 1
ATOM 3590 C CA . LYS B 1 189 ? 35.703 25.778 9.390 1.00 17.95 189 LYS B CA 1
ATOM 3591 C C . LYS B 1 189 ? 36.921 26.706 9.200 1.00 17.95 189 LYS B C 1
ATOM 3592 O O . LYS B 1 189 ? 37.874 26.367 8.483 1.00 18.26 189 LYS B O 1
ATOM 3598 N N . VAL B 1 190 ? 36.856 27.882 9.847 1.00 17.30 190 VAL B N 1
ATOM 3599 C CA . VAL B 1 190 ? 37.981 28.841 9.954 1.00 17.78 190 VAL B CA 1
ATOM 3600 C C . VAL B 1 190 ? 38.212 29.180 11.433 1.00 17.23 190 VAL B C 1
ATOM 3601 O O . VAL B 1 190 ? 37.358 28.868 12.261 1.00 18.26 190 VAL B O 1
ATOM 3605 N N . TYR B 1 191 ? 39.360 29.788 11.728 1.00 17.82 191 TYR B N 1
ATOM 3606 C CA . TYR B 1 191 ? 39.623 30.454 12.992 1.00 17.42 191 TYR B CA 1
ATOM 3607 C C . TYR B 1 191 ? 39.162 31.887 12.828 1.00 16.61 191 TYR B C 1
ATOM 3608 O O . TYR B 1 191 ? 39.191 32.411 11.735 1.00 17.20 191 TYR B O 1
ATOM 3617 N N . THR B 1 192 ? 38.728 32.504 13.906 1.00 15.53 192 THR B N 1
ATOM 3618 C CA . THR B 1 192 ? 38.304 33.902 13.862 1.00 15.85 192 THR B CA 1
ATOM 3619 C C . THR B 1 192 ? 38.981 34.588 15.029 1.00 16.58 192 THR B C 1
ATOM 3620 O O . THR B 1 192 ? 39.037 33.990 16.129 1.00 18.54 192 THR B O 1
ATOM 3624 N N . VAL B 1 193 ? 39.515 35.788 14.796 1.00 15.95 193 VAL B N 1
ATOM 3625 C CA . VAL B 1 193 ? 40.200 36.590 15.844 1.00 15.13 193 VAL B CA 1
ATOM 3626 C C . VAL B 1 193 ? 39.480 37.952 15.924 1.00 14.94 193 VAL B C 1
ATOM 3627 O O . VAL B 1 193 ? 39.710 38.828 15.083 1.00 14.12 193 VAL B O 1
ATOM 3631 N N . THR B 1 194 ? 38.568 38.098 16.899 1.00 14.36 194 THR B N 1
ATOM 3632 C CA . THR B 1 194 ? 37.826 39.348 17.082 1.00 14.79 194 THR B CA 1
ATOM 3633 C C . THR B 1 194 ? 38.566 40.161 18.103 1.00 15.60 194 THR B C 1
ATOM 3634 O O . THR B 1 194 ? 38.660 39.757 19.294 1.00 16.65 194 THR B O 1
ATOM 3638 N N . ALA B 1 195 ? 39.167 41.241 17.631 1.00 15.27 195 ALA B N 1
ATOM 3639 C CA . ALA B 1 195 ? 39.857 42.231 18.485 1.00 15.51 195 ALA B CA 1
ATOM 3640 C C . ALA B 1 195 ? 38.880 43.328 18.761 1.00 16.56 195 ALA B C 1
ATOM 3641 O O . ALA B 1 195 ? 38.695 44.218 17.920 1.00 17.29 195 ALA B O 1
ATOM 3643 N N . ASP B 1 196 ? 38.267 43.283 19.945 1.00 18.02 196 ASP B N 1
ATOM 3644 C CA . ASP B 1 196 ? 37.368 44.362 20.361 1.00 19.76 196 ASP B CA 1
ATOM 3645 C C . ASP B 1 196 ? 38.072 45.476 21.156 1.00 20.12 196 ASP B C 1
ATOM 3646 O O . ASP B 1 196 ? 39.192 45.279 21.687 1.00 22.92 196 ASP B O 1
ATOM 3651 N N . ARG B 1 197 ? 37.435 46.647 21.239 1.00 20.85 197 ARG B N 1
ATOM 3652 C CA . ARG B 1 197 ? 37.923 47.680 22.124 1.00 21.56 197 ARG B CA 1
ATOM 3653 C C . ARG B 1 197 ? 37.156 47.625 23.448 1.00 22.01 197 ARG B C 1
ATOM 3654 O O . ARG B 1 197 ? 36.158 46.881 23.605 1.00 23.27 197 ARG B O 1
ATOM 3662 N N . VAL B 1 198 ? 37.646 48.404 24.401 1.00 23.24 198 VAL B N 1
ATOM 3663 C CA . VAL B 1 198 ? 36.921 48.569 25.645 1.00 24.59 198 VAL B CA 1
ATOM 3664 C C . VAL B 1 198 ? 36.701 50.034 25.858 1.00 24.51 198 VAL B C 1
ATOM 3665 O O . VAL B 1 198 ? 37.216 50.885 25.116 1.00 23.69 198 VAL B O 1
ATOM 3669 N N . GLY B 1 199 ? 35.943 50.336 26.900 1.00 25.32 199 GLY B N 1
ATOM 3670 C CA . GLY B 1 199 ? 35.844 51.709 27.335 1.00 25.79 199 GLY B CA 1
ATOM 3671 C C . GLY B 1 199 ? 34.507 52.340 27.092 1.00 25.88 199 GLY B C 1
ATOM 3672 O O . GLY B 1 199 ? 33.546 51.664 26.723 1.00 27.15 199 GLY B O 1
ATOM 3673 N N . GLU B 1 200 ? 34.460 53.648 27.327 1.00 26.75 200 GLU B N 1
ATOM 3674 C CA . GLU B 1 200 ? 33.254 54.439 27.158 1.00 28.25 200 GLU B CA 1
ATOM 3675 C C . GLU B 1 200 ? 33.672 55.736 26.469 1.00 28.21 200 GLU B C 1
ATOM 3676 O O . GLU B 1 200 ? 34.654 56.385 26.862 1.00 28.99 200 GLU B O 1
ATOM 3682 N N . GLU B 1 201 ? 32.952 56.081 25.412 1.00 28.94 201 GLU B N 1
ATOM 3683 C CA . GLU B 1 201 ? 33.358 57.151 24.534 1.00 28.17 201 GLU B CA 1
ATOM 3684 C C . GLU B 1 201 ? 32.145 58.005 24.210 1.00 28.87 201 GLU B C 1
ATOM 3685 O O . GLU B 1 201 ? 31.250 57.575 23.489 1.00 28.77 201 GLU B O 1
ATOM 3691 N N . ARG B 1 202 ? 32.116 59.210 24.781 1.00 29.02 202 ARG B N 1
ATOM 3692 C CA . ARG B 1 202 ? 30.998 60.135 24.605 1.00 29.34 202 ARG B CA 1
ATOM 3693 C C . ARG B 1 202 ? 29.620 59.492 24.839 1.00 29.35 202 ARG B C 1
ATOM 3694 O O . ARG B 1 202 ? 28.685 59.711 24.087 1.00 29.18 202 ARG B O 1
ATOM 3702 N N . GLY B 1 203 ? 29.521 58.669 25.884 1.00 29.95 203 GLY B N 1
ATOM 3703 C CA . GLY B 1 203 ? 28.257 58.053 26.258 1.00 29.76 203 GLY B CA 1
ATOM 3704 C C . GLY B 1 203 ? 28.062 56.648 25.735 1.00 30.03 203 GLY B C 1
ATOM 3705 O O . GLY B 1 203 ? 27.137 55.946 26.156 1.00 30.44 203 GLY B O 1
ATOM 3706 N N . LEU B 1 204 ? 28.938 56.222 24.821 1.00 29.70 204 LEU B N 1
ATOM 3707 C CA . LEU B 1 204 ? 28.833 54.905 24.199 1.00 29.20 204 LEU B CA 1
ATOM 3708 C C . LEU B 1 204 ? 29.804 53.946 24.888 1.00 29.20 204 LEU B C 1
ATOM 3709 O O . LEU B 1 204 ? 31.004 54.180 24.891 1.00 30.41 204 LEU B O 1
ATOM 3714 N N . LYS B 1 205 ? 29.290 52.870 25.463 1.00 28.49 205 LYS B N 1
ATOM 3715 C CA . LYS B 1 205 ? 30.147 51.874 26.109 1.00 28.43 205 LYS B CA 1
ATOM 3716 C C . LYS B 1 205 ? 30.318 50.664 25.199 1.00 27.90 205 LYS B C 1
ATOM 3717 O O . LYS B 1 205 ? 29.325 50.144 24.679 1.00 27.81 205 LYS B O 1
ATOM 3723 N N . PHE B 1 206 ? 31.570 50.234 25.013 1.00 26.91 206 PHE B N 1
ATOM 3724 C CA . PHE B 1 206 ? 31.908 49.093 24.163 1.00 27.08 206 PHE B CA 1
ATOM 3725 C C . PHE B 1 206 ? 32.060 47.876 25.053 1.00 27.56 206 PHE B C 1
ATOM 3726 O O . PHE B 1 206 ? 32.334 48.017 26.242 1.00 28.59 206 PHE B O 1
ATOM 3734 N N . ILE B 1 207 ? 31.885 46.680 24.498 1.00 27.10 207 ILE B N 1
ATOM 3735 C CA . ILE B 1 207 ? 31.661 45.511 25.337 1.00 26.56 207 ILE B CA 1
ATOM 3736 C C . ILE B 1 207 ? 32.930 44.724 25.690 1.00 25.50 207 ILE B C 1
ATOM 3737 O O . ILE B 1 207 ? 32.890 43.849 26.570 1.00 27.40 207 ILE B O 1
ATOM 3742 N N . GLY B 1 208 ? 34.042 45.013 25.005 1.00 23.95 208 GLY B N 1
ATOM 3743 C CA . GLY B 1 208 ? 35.255 44.206 25.156 1.00 22.22 208 GLY B CA 1
ATOM 3744 C C . GLY B 1 208 ? 35.008 42.786 24.672 1.00 22.92 208 GLY B C 1
ATOM 3745 O O . GLY B 1 208 ? 34.502 42.581 23.568 1.00 22.18 208 GLY B O 1
ATOM 3746 N N . LYS B 1 209 ? 35.309 41.786 25.506 1.00 21.81 209 LYS B N 1
ATOM 3747 C CA . LYS B 1 209 ? 35.097 40.371 25.135 1.00 21.38 209 LYS B CA 1
ATOM 3748 C C . LYS B 1 209 ? 35.707 39.992 23.775 1.00 20.24 209 LYS B C 1
ATOM 3749 O O . LYS B 1 209 ? 35.113 39.253 23.008 1.00 21.37 209 LYS B O 1
ATOM 3755 N N . SER B 1 210 ? 36.911 40.477 23.505 1.00 20.33 210 SER B N 1
ATOM 3756 C CA . SER B 1 210 ? 37.717 39.960 22.386 1.00 21.33 210 SER B CA 1
ATOM 3757 C C . SER B 1 210 ? 37.842 38.455 22.522 1.00 21.34 210 SER B C 1
ATOM 3758 O O . SER B 1 210 ? 37.951 37.941 23.637 1.00 21.60 210 SER B O 1
ATOM 3761 N N . LEU B 1 211 ? 37.797 37.732 21.417 1.00 21.07 211 LEU B N 1
ATOM 3762 C CA . LEU B 1 211 ? 37.850 36.276 21.478 1.00 21.10 211 LEU B CA 1
ATOM 3763 C C . LEU B 1 211 ? 38.469 35.643 20.241 1.00 21.22 211 LEU B C 1
ATOM 3764 O O . LEU B 1 211 ? 38.365 36.190 19.129 1.00 20.66 211 LEU B O 1
ATOM 3769 N N . ILE B 1 212 ? 39.104 34.486 20.444 1.00 21.33 212 ILE B N 1
ATOM 3770 C CA . ILE B 1 212 ? 39.555 33.649 19.342 1.00 20.78 212 ILE B CA 1
ATOM 3771 C C . ILE B 1 212 ? 38.686 32.389 19.358 1.00 20.80 212 ILE B C 1
ATOM 3772 O O . ILE B 1 212 ? 38.617 31.700 20.385 1.00 19.98 212 ILE B O 1
ATOM 3777 N N . ALA B 1 213 ? 38.058 32.076 18.221 1.00 20.58 213 ALA B N 1
ATOM 3778 C CA . ALA B 1 213 ? 37.223 30.883 18.054 1.00 20.80 213 ALA B CA 1
ATOM 3779 C C . ALA B 1 213 ? 37.863 29.892 17.103 1.00 21.13 213 ALA B C 1
ATOM 3780 O O . ALA B 1 213 ? 38.460 30.287 16.101 1.00 20.74 213 ALA B O 1
ATOM 3782 N N . SER B 1 214 ? 37.714 28.601 17.391 1.00 21.67 214 SER B N 1
ATOM 3783 C CA . SER B 1 214 ? 38.189 27.517 16.506 1.00 22.17 214 SER B CA 1
ATOM 3784 C C . SER B 1 214 ? 37.114 26.993 15.517 1.00 22.57 214 SER B C 1
ATOM 3785 O O . SER B 1 214 ? 35.925 27.245 15.700 1.00 22.83 214 SER B O 1
ATOM 3788 N N . PRO B 1 215 ? 37.527 26.264 14.462 1.00 23.77 215 PRO B N 1
ATOM 3789 C CA . PRO B 1 215 ? 36.557 25.657 13.543 1.00 24.62 215 PRO B CA 1
ATOM 3790 C C . PRO B 1 215 ? 35.619 24.639 14.194 1.00 24.91 215 PRO B C 1
ATOM 3791 O O . PRO B 1 215 ? 34.709 24.115 13.536 1.00 25.25 215 PRO B O 1
ATOM 3795 N N . LYS B 1 216 ? 35.855 24.309 15.463 1.00 25.44 216 LYS B N 1
ATOM 3796 C CA . LYS B 1 216 ? 34.966 23.406 16.181 1.00 25.36 216 LYS B CA 1
ATOM 3797 C C . LYS B 1 216 ? 34.086 24.198 17.167 1.00 25.46 216 LYS B C 1
ATOM 3798 O O . LYS B 1 216 ? 33.494 23.629 18.098 1.00 25.64 216 LYS B O 1
ATOM 3804 N N . ALA B 1 217 ? 33.973 25.509 16.899 1.00 25.84 217 ALA B N 1
ATOM 3805 C CA . ALA B 1 217 ? 33.294 26.512 17.753 1.00 25.54 217 ALA B CA 1
ATOM 3806 C C . ALA B 1 217 ? 33.840 26.634 19.190 1.00 26.06 217 ALA B C 1
ATOM 3807 O O . ALA B 1 217 ? 33.179 27.160 20.080 1.00 26.93 217 ALA B O 1
ATOM 3809 N N . GLU B 1 218 ? 35.036 26.137 19.426 1.00 27.04 218 GLU B N 1
ATOM 3810 C CA . GLU B 1 218 ? 35.618 26.267 20.747 1.00 26.94 218 GLU B CA 1
ATOM 3811 C C . GLU B 1 218 ? 36.153 27.667 20.876 1.00 27.01 218 GLU B C 1
ATOM 3812 O O . GLU B 1 218 ? 36.655 28.227 19.916 1.00 26.44 218 GLU B O 1
ATOM 3818 N N . VAL B 1 219 ? 36.049 28.216 22.078 1.00 26.70 219 VAL B N 1
ATOM 3819 C CA . VAL B 1 219 ? 36.586 29.525 22.373 1.00 26.49 219 VAL B CA 1
ATOM 3820 C C . VAL B 1 219 ? 37.995 29.303 22.949 1.00 27.20 219 VAL B C 1
ATOM 3821 O O . VAL B 1 219 ? 38.132 28.846 24.089 1.00 27.92 219 VAL B O 1
ATOM 3825 N N . LEU B 1 220 ? 39.021 29.603 22.144 1.00 27.36 220 LEU B N 1
ATOM 3826 C CA . LEU B 1 220 ? 40.428 29.387 22.508 1.00 27.91 220 LEU B CA 1
ATOM 3827 C C . LEU B 1 220 ? 40.991 30.477 23.412 1.00 27.99 220 LEU B C 1
ATOM 3828 O O . LEU B 1 220 ? 41.992 30.254 24.139 1.00 28.53 220 LEU B O 1
ATOM 3833 N N . SER B 1 221 ? 40.376 31.660 23.356 1.00 28.12 221 SER B N 1
ATOM 3834 C CA . SER B 1 221 ? 40.801 32.818 24.169 1.00 28.28 221 SER B CA 1
ATOM 3835 C C . SER B 1 221 ? 39.660 33.821 24.252 1.00 28.37 221 SER B C 1
ATOM 3836 O O . SER B 1 221 ? 38.942 34.031 23.280 1.00 27.19 221 SER B O 1
ATOM 3839 N N . MET B 1 222 ? 39.470 34.409 25.426 1.00 28.21 222 MET B N 1
ATOM 3840 C CA . MET B 1 222 ? 38.414 35.396 25.615 1.00 28.88 222 MET B CA 1
ATOM 3841 C C . MET B 1 222 ? 38.898 36.444 26.588 1.00 29.10 222 MET B C 1
ATOM 3842 O O . MET B 1 222 ? 39.589 36.126 27.559 1.00 28.97 222 MET B O 1
ATOM 3847 N N . ALA B 1 223 ? 38.525 37.690 26.329 1.00 27.98 223 ALA B N 1
ATOM 3848 C CA . ALA B 1 223 ? 39.005 38.826 27.090 1.00 28.19 223 ALA B CA 1
ATOM 3849 C C . ALA B 1 223 ? 37.928 39.356 28.020 1.00 27.96 223 ALA B C 1
ATOM 3850 O O . ALA B 1 223 ? 36.760 39.037 27.849 1.00 27.87 223 ALA B O 1
ATOM 3852 N N . SER B 1 224 ? 38.325 40.175 29.002 1.00 29.03 224 SER B N 1
ATOM 3853 C CA . SER B 1 224 ? 37.366 40.807 29.914 1.00 29.71 224 SER B CA 1
ATOM 3854 C C . SER B 1 224 ? 36.475 41.807 29.166 1.00 29.97 224 SER B C 1
ATOM 3855 O O . SER B 1 224 ? 36.696 42.093 27.995 1.00 29.59 224 SER B O 1
ATOM 3858 N N . GLU B 1 225 ? 35.499 42.365 29.866 1.00 30.77 225 GLU B N 1
ATOM 3859 C CA . GLU B 1 225 ? 34.599 43.365 29.306 1.00 31.73 225 GLU B CA 1
ATOM 3860 C C . GLU B 1 225 ? 35.198 44.788 29.355 1.00 31.77 225 GLU B C 1
ATOM 3861 O O . GLU B 1 225 ? 34.768 45.687 28.627 1.00 31.69 225 GLU B O 1
ATOM 3867 N N . THR B 1 226 ? 36.209 44.987 30.200 1.00 32.09 226 THR B N 1
ATOM 3868 C CA . THR B 1 226 ? 36.626 46.333 30.582 1.00 32.44 226 THR B CA 1
ATOM 3869 C C . THR B 1 226 ? 38.138 46.603 30.543 1.00 32.41 226 THR B C 1
ATOM 3870 O O . THR B 1 226 ? 38.555 47.758 30.558 1.00 32.97 226 THR B O 1
ATOM 3874 N N . GLU B 1 227 ? 38.965 45.566 30.484 1.00 32.05 227 GLU B N 1
ATOM 3875 C CA . GLU B 1 227 ? 40.414 45.764 30.596 1.00 32.09 227 GLU B CA 1
ATOM 3876 C C . GLU B 1 227 ? 41.132 45.740 29.246 1.00 31.40 227 GLU B C 1
ATOM 3877 O O . GLU B 1 227 ? 40.735 45.014 28.353 1.00 31.66 227 GLU B O 1
ATOM 3883 N N . GLU B 1 228 ? 42.168 46.556 29.088 1.00 30.46 228 GLU B N 1
ATOM 3884 C CA . GLU B 1 228 ? 43.105 46.414 27.974 1.00 30.14 228 GLU B CA 1
ATOM 3885 C C . GLU B 1 228 ? 43.898 45.169 28.235 1.00 30.17 228 GLU B C 1
ATOM 3886 O O . GLU B 1 228 ? 44.209 44.873 29.401 1.00 30.00 228 GLU B O 1
ATOM 3892 N N . GLU B 1 229 ? 44.181 44.407 27.182 1.00 28.87 229 GLU B N 1
ATOM 3893 C CA . GLU B 1 229 ? 44.860 43.110 27.328 1.00 28.97 229 GLU B CA 1
ATOM 3894 C C . GLU B 1 229 ? 45.165 42.507 25.965 1.00 28.81 229 GLU B C 1
ATOM 3895 O O . GLU B 1 229 ? 44.656 42.975 24.956 1.00 27.80 229 GLU B O 1
ATOM 3901 N N . VAL B 1 230 ? 46.011 41.483 25.958 1.00 28.59 230 VAL B N 1
ATOM 3902 C CA . VAL B 1 230 ? 46.285 40.681 24.765 1.00 28.93 230 VAL B CA 1
ATOM 3903 C C . VAL B 1 230 ? 45.953 39.229 25.052 1.00 28.86 230 VAL B C 1
ATOM 3904 O O . VAL B 1 230 ? 46.050 38.755 26.200 1.00 28.57 230 VAL B O 1
ATOM 3908 N N . GLY B 1 231 ? 45.538 38.526 24.007 1.00 27.83 231 GLY B N 1
ATOM 3909 C CA . GLY B 1 231 ? 45.119 37.146 24.100 1.00 27.74 231 GLY B CA 1
ATOM 3910 C C . GLY B 1 231 ? 45.745 36.471 22.904 1.00 27.91 231 GLY B C 1
ATOM 3911 O O . GLY B 1 231 ? 45.661 36.987 21.795 1.00 27.63 231 GLY B O 1
ATOM 3912 N N . VAL B 1 232 ? 46.423 35.349 23.148 1.00 27.95 232 VAL B N 1
ATOM 3913 C CA . VAL B 1 232 ? 47.177 34.618 22.128 1.00 27.74 232 VAL B CA 1
ATOM 3914 C C . VAL B 1 232 ? 46.638 33.182 22.150 1.00 28.57 232 VAL B C 1
ATOM 3915 O O . VAL B 1 232 ? 46.306 32.657 23.225 1.00 29.43 232 VAL B O 1
ATOM 3919 N N . ALA B 1 233 ? 46.460 32.573 20.983 1.00 28.08 233 ALA B N 1
ATOM 3920 C CA . ALA B 1 233 ? 46.019 31.186 20.922 1.00 28.14 233 ALA B CA 1
ATOM 3921 C C . ALA B 1 233 ? 46.750 30.433 19.838 1.00 28.70 233 ALA B C 1
ATOM 3922 O O . ALA B 1 233 ? 47.054 30.990 18.779 1.00 26.47 233 ALA B O 1
ATOM 3924 N N . GLU B 1 234 ? 47.025 29.158 20.112 1.00 29.77 234 GLU B N 1
ATOM 3925 C CA . GLU B 1 234 ? 47.644 28.267 19.130 1.00 31.60 234 GLU B CA 1
ATOM 3926 C C . GLU B 1 234 ? 46.577 27.871 18.119 1.00 31.36 234 GLU B C 1
ATOM 3927 O O . GLU B 1 234 ? 45.428 27.659 18.489 1.00 32.36 234 GLU B O 1
ATOM 3933 N N . ILE B 1 235 ? 46.957 27.784 16.846 1.00 31.82 235 ILE B N 1
ATOM 3934 C CA . ILE B 1 235 ? 46.026 27.381 15.789 1.00 32.32 235 ILE B CA 1
ATOM 3935 C C . ILE B 1 235 ? 46.528 26.229 14.907 1.00 32.95 235 ILE B C 1
ATOM 3936 O O . ILE B 1 235 ? 47.733 26.116 14.649 1.00 32.94 235 ILE B O 1
ATOM 3941 N N . ASP B 1 236 ? 45.587 25.386 14.458 1.00 33.96 236 ASP B N 1
ATOM 3942 C CA . ASP B 1 236 ? 45.898 24.201 13.646 1.00 35.59 236 ASP B CA 1
ATOM 3943 C C . ASP B 1 236 ? 45.513 24.412 12.180 1.00 34.84 236 ASP B C 1
ATOM 3944 O O . ASP B 1 236 ? 44.352 24.287 11.820 1.00 35.33 236 ASP B O 1
ATOM 3949 N N . LEU B 1 237 ? 46.507 24.699 11.345 1.00 35.16 237 LEU B N 1
ATOM 3950 C CA . LEU B 1 237 ? 46.274 25.101 9.954 1.00 35.75 237 LEU B CA 1
ATOM 3951 C C . LEU B 1 237 ? 45.713 24.020 9.020 1.00 36.63 237 LEU B C 1
ATOM 3952 O O . LEU B 1 237 ? 45.082 24.343 8.008 1.00 36.76 237 LEU B O 1
ATOM 3957 N N . SER B 1 238 ? 45.933 22.750 9.363 1.00 37.53 238 SER B N 1
ATOM 3958 C CA . SER B 1 238 ? 45.243 21.641 8.681 1.00 38.43 238 SER B CA 1
ATOM 3959 C C . SER B 1 238 ? 43.817 21.359 9.193 1.00 38.51 238 SER B C 1
ATOM 3960 O O . SER B 1 238 ? 43.034 20.669 8.514 1.00 39.35 238 SER B O 1
ATOM 3963 N N . LEU B 1 239 ? 43.485 21.873 10.376 1.00 37.90 239 LEU B N 1
ATOM 3964 C CA . LEU B 1 239 ? 42.127 21.790 10.920 1.00 38.11 239 LEU B CA 1
ATOM 3965 C C . LEU B 1 239 ? 41.128 22.718 10.191 1.00 37.72 239 LEU B C 1
ATOM 3966 O O . LEU B 1 239 ? 39.907 22.610 10.381 1.00 38.02 239 LEU B O 1
ATOM 3971 N N . VAL B 1 240 ? 41.653 23.616 9.355 1.00 36.75 240 VAL B N 1
ATOM 3972 C CA . VAL B 1 240 ? 40.820 24.579 8.620 1.00 36.38 240 VAL B CA 1
ATOM 3973 C C . VAL B 1 240 ? 40.847 24.365 7.124 1.00 36.64 240 VAL B C 1
ATOM 3974 O O . VAL B 1 240 ? 39.863 24.653 6.435 1.00 37.11 240 VAL B O 1
ATOM 3978 N N . ARG B 1 241 ? 41.972 23.879 6.608 1.00 36.74 241 ARG B N 1
ATOM 3979 C CA . ARG B 1 241 ? 42.147 23.772 5.157 1.00 36.95 241 ARG B CA 1
ATOM 3980 C C . ARG B 1 241 ? 41.472 22.534 4.573 1.00 36.81 241 ARG B C 1
ATOM 3981 O O . ARG B 1 241 ? 41.277 22.433 3.363 1.00 37.56 241 ARG B O 1
ATOM 3989 N N . ASN B 1 242 ? 41.140 21.592 5.447 1.00 36.90 242 ASN B N 1
ATOM 3990 C CA . ASN B 1 242 ? 40.382 20.406 5.107 1.00 37.19 242 ASN B CA 1
ATOM 3991 C C . ASN B 1 242 ? 38.931 20.682 5.510 1.00 36.46 242 ASN B C 1
ATOM 3992 O O . ASN B 1 242 ? 38.621 20.703 6.702 1.00 36.19 242 ASN B O 1
ATOM 3997 N N . LYS B 1 243 ? 38.054 20.904 4.530 1.00 35.62 243 LYS B N 1
ATOM 3998 C CA . LYS B 1 243 ? 36.643 21.229 4.818 1.00 34.27 243 LYS B CA 1
ATOM 3999 C C . LYS B 1 243 ? 35.735 19.995 5.074 1.00 34.68 243 LYS B C 1
ATOM 4000 O O . LYS B 1 243 ? 34.539 20.160 5.319 1.00 33.85 243 LYS B O 1
ATOM 4006 N N . ARG B 1 244 ? 36.298 18.782 4.999 1.00 35.16 244 ARG B N 1
ATOM 4007 C CA . ARG B 1 244 ? 35.614 17.544 5.445 1.00 35.98 244 ARG B CA 1
ATOM 4008 C C . ARG B 1 244 ? 35.047 17.691 6.858 1.00 35.97 244 ARG B C 1
ATOM 4009 O O . ARG B 1 244 ? 35.745 18.171 7.762 1.00 35.98 244 ARG B O 1
ATOM 4017 N N . ILE B 1 245 ? 33.792 17.263 7.049 1.00 35.71 245 ILE B N 1
ATOM 4018 C CA . ILE B 1 245 ? 33.151 17.223 8.388 1.00 35.91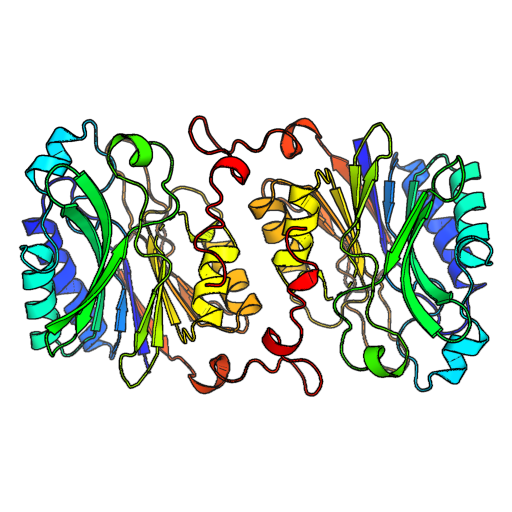 245 ILE B CA 1
ATOM 4019 C C . ILE B 1 245 ? 32.862 15.784 8.859 1.00 36.26 245 ILE B C 1
ATOM 4020 O O . ILE B 1 245 ? 32.535 15.531 10.029 1.00 36.66 245 ILE B O 1
ATOM 4025 N N . ASN B 1 246 ? 32.972 14.860 7.911 1.00 36.14 246 ASN B N 1
ATOM 4026 C CA . ASN B 1 246 ? 32.908 13.420 8.107 1.00 36.06 246 ASN B CA 1
ATOM 4027 C C . ASN B 1 246 ? 33.366 12.854 6.762 1.00 36.60 246 ASN B C 1
ATOM 4028 O O . ASN B 1 246 ? 33.735 13.622 5.878 1.00 36.96 246 ASN B O 1
ATOM 4033 N N . ASP B 1 247 ? 33.349 11.542 6.574 1.00 37.12 247 ASP B N 1
ATOM 4034 C CA . ASP B 1 247 ? 33.971 10.990 5.376 1.00 37.33 247 ASP B CA 1
ATOM 4035 C C . ASP B 1 247 ? 33.162 11.139 4.066 1.00 37.27 247 ASP B C 1
ATOM 4036 O O . ASP B 1 247 ? 33.659 10.807 2.990 1.00 37.09 247 ASP B O 1
ATOM 4041 N N . LEU B 1 248 ? 31.952 11.700 4.170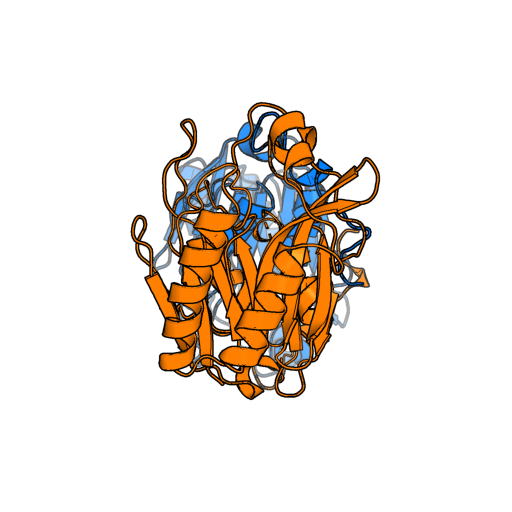 1.00 36.74 248 LEU B N 1
ATOM 4042 C CA . LEU B 1 248 ? 30.992 11.791 3.062 1.00 35.85 248 LEU B CA 1
ATOM 4043 C C . LEU B 1 248 ? 30.510 13.232 2.774 1.00 35.28 248 LEU B C 1
ATOM 4044 O O . LEU B 1 248 ? 29.832 13.489 1.765 1.00 35.10 248 LEU B O 1
ATOM 4049 N N . ASN B 1 249 ? 30.816 14.149 3.690 1.00 33.62 249 ASN B N 1
ATOM 4050 C CA . ASN B 1 249 ? 30.439 15.547 3.559 1.00 31.74 249 ASN B CA 1
ATOM 4051 C C . ASN B 1 249 ? 31.675 16.462 3.584 1.00 31.04 249 ASN B C 1
ATOM 4052 O O . ASN B 1 249 ? 32.595 16.262 4.366 1.00 29.88 249 ASN B O 1
ATOM 4057 N N . ASP B 1 250 ? 31.700 17.421 2.673 1.00 30.18 250 ASP B N 1
ATOM 4058 C CA . ASP B 1 250 ? 32.693 18.486 2.669 1.00 30.43 250 ASP B CA 1
ATOM 4059 C C . ASP B 1 250 ? 31.831 19.741 2.599 1.00 29.96 250 ASP B C 1
ATOM 4060 O O . ASP B 1 250 ? 30.937 19.835 1.776 1.00 29.36 250 ASP B O 1
ATOM 4065 N N . ILE B 1 251 ? 32.087 20.706 3.473 1.00 29.63 251 ILE B N 1
ATOM 4066 C CA . ILE B 1 251 ? 31.161 21.809 3.616 1.00 29.99 251 ILE B CA 1
ATOM 4067 C C . ILE B 1 251 ? 31.117 22.693 2.356 1.00 29.94 251 ILE B C 1
ATOM 4068 O O . ILE B 1 251 ? 30.072 23.277 2.039 1.00 29.66 251 ILE B O 1
ATOM 4073 N N . PHE B 1 252 ? 32.223 22.771 1.619 1.00 29.68 252 PHE B N 1
ATOM 4074 C CA . PHE B 1 252 ? 32.217 23.527 0.350 1.00 29.42 252 PHE B CA 1
ATOM 4075 C C . PHE B 1 252 ? 31.743 22.685 -0.834 1.00 29.25 252 PHE B C 1
ATOM 4076 O O . PHE B 1 252 ? 31.144 23.216 -1.762 1.00 28.35 252 PHE B O 1
ATOM 4084 N N . LYS B 1 253 ? 31.992 21.367 -0.803 1.00 28.91 253 LYS B N 1
ATOM 4085 C CA . LYS B 1 253 ? 31.468 20.479 -1.859 1.00 29.06 253 LYS B CA 1
ATOM 4086 C C . LYS B 1 253 ? 29.957 20.346 -1.811 1.00 28.72 253 LYS B C 1
ATOM 4087 O O . LYS B 1 253 ? 29.310 20.137 -2.847 1.00 28.17 253 LYS B O 1
ATOM 4093 N N . ASP B 1 254 ? 29.390 20.494 -0.613 1.00 28.17 254 ASP B N 1
ATOM 4094 C CA . ASP B 1 254 ? 27.960 20.261 -0.411 1.00 27.95 254 ASP B CA 1
ATOM 4095 C C . ASP B 1 254 ? 27.048 21.471 -0.637 1.00 26.90 254 ASP B C 1
ATOM 4096 O O . ASP B 1 254 ? 25.826 21.314 -0.772 1.00 25.79 254 ASP B O 1
ATOM 4101 N N . ARG B 1 255 ? 27.642 22.664 -0.669 1.00 25.45 255 ARG B N 1
ATOM 4102 C CA . ARG B 1 255 ? 26.894 23.887 -0.908 1.00 24.78 255 ARG B CA 1
ATOM 4103 C C . ARG B 1 255 ? 26.238 23.763 -2.274 1.00 24.90 255 ARG B C 1
ATOM 4104 O O . ARG B 1 255 ? 26.817 23.177 -3.187 1.00 25.07 255 ARG B O 1
ATOM 4112 N N . ARG B 1 256 ? 25.012 24.247 -2.400 1.00 25.19 256 ARG B N 1
ATOM 4113 C CA . ARG B 1 256 ? 24.291 24.127 -3.657 1.00 25.60 256 ARG B CA 1
ATOM 4114 C C . ARG B 1 256 ? 23.827 25.494 -4.086 1.00 25.84 256 ARG B C 1
ATOM 4115 O O . ARG B 1 256 ? 22.664 25.864 -3.856 1.00 26.06 256 ARG B O 1
ATOM 4123 N N . GLU B 1 257 ? 24.753 26.244 -4.700 1.00 26.79 257 GLU B N 1
ATOM 4124 C CA . GLU B 1 257 ? 24.579 27.682 -4.970 1.00 28.57 257 GLU B CA 1
ATOM 4125 C C . GLU B 1 257 ? 23.364 28.021 -5.824 1.00 28.75 257 GLU B C 1
ATOM 4126 O O . GLU B 1 257 ? 22.766 29.092 -5.652 1.00 28.99 257 GLU B O 1
ATOM 4132 N N . GLU B 1 258 ? 22.997 27.105 -6.724 1.00 29.01 258 GLU B N 1
ATOM 4133 C CA . GLU B 1 258 ? 21.826 27.258 -7.601 1.00 28.89 258 GLU B CA 1
ATOM 4134 C C . GLU B 1 258 ? 20.510 27.540 -6.842 1.00 29.35 258 GLU B C 1
ATOM 4135 O O . GLU B 1 258 ? 19.592 28.131 -7.398 1.00 29.58 258 GLU B O 1
ATOM 4141 N N . TYR B 1 259 ? 20.430 27.114 -5.572 1.00 28.42 259 TYR B N 1
ATOM 4142 C CA . TYR B 1 259 ? 19.229 27.318 -4.758 1.00 28.51 259 TYR B CA 1
ATOM 4143 C C . TYR B 1 259 ? 19.311 28.487 -3.780 1.00 27.81 259 TYR B C 1
ATOM 4144 O O . TYR B 1 259 ? 18.334 28.812 -3.147 1.00 27.38 259 TYR B O 1
ATOM 4153 N N . TYR B 1 260 ? 20.477 29.105 -3.658 1.00 27.97 260 TYR B N 1
ATOM 4154 C CA . TYR B 1 260 ? 20.640 30.194 -2.695 1.00 28.87 260 TYR B CA 1
ATOM 4155 C C . TYR B 1 260 ? 20.181 31.564 -3.164 1.00 30.85 260 TYR B C 1
ATOM 4156 O O . TYR B 1 260 ? 20.535 32.026 -4.256 1.00 30.65 260 TYR B O 1
ATOM 4165 N N . PHE B 1 261 ? 19.384 32.203 -2.309 1.00 32.58 261 PHE B N 1
ATOM 4166 C CA . PHE B 1 261 ? 18.942 33.594 -2.484 1.00 35.11 261 PHE B CA 1
ATOM 4167 C C . PHE B 1 261 ? 17.992 33.761 -3.666 1.00 37.06 261 PHE B C 1
ATOM 4168 O O . PHE B 1 261 ? 17.808 34.878 -4.165 1.00 37.74 261 PHE B O 1
ATOM 4176 N N . ARG B 1 262 ? 17.399 32.653 -4.105 1.00 39.09 262 ARG B N 1
ATOM 4177 C CA . ARG B 1 262 ? 16.505 32.657 -5.259 1.00 41.22 262 ARG B CA 1
ATOM 4178 C C . ARG B 1 262 ? 15.345 31.689 -5.069 1.00 42.11 262 ARG B C 1
ATOM 4179 O O . ARG B 1 262 ? 15.399 30.768 -4.239 1.00 42.93 262 ARG B O 1
#

CATH classification: 3.60.110.10

B-factor: mean 23.8, std 6.97, range [11.6, 63.97]

Nearest PDB structures (foldseek):
  3iw3-assembly1_B  TM=1.002E+00  e=5.147E-55  Pyrococcus abyssi GE5
  1j31-assembly2_D  TM=9.984E-01  e=8.492E-52  Pyrococcus horikoshii OT3
  6ypa-assembly2_C  TM=9.996E-01  e=2.127E-51  Pyrococcus horikoshii
  5h8j-assembly2_P  TM=8.972E-01  e=4.026E-27  Medicago truncatula
  4gyl-assembly1_A  TM=8.842E-01  e=3.103E-20  Bacillus sp. (in: firmicutes)

Sequence (520 aa):
VKVAYVQMNPQILEPDDKNYSKAEKLIKEASKQGAQLVVLPELFDTGYNFETREEVFEIAQKIPEGETTTFLMDVARDTGVYIVAGTAEKDGDVLYNSAVVVGPRGFIGKYRKIHLFYREKFFFEPGDLGFRVFDLGFMKVGVMIFDWFFPESARTLALKGADVIAHPANLVMPYAPRAMPIRALENKVVYTVTADRVGEERGLKFIGKSLIASPKAEVLSMASETEEEVGVAEIDLSLVRNKRINDLNDIFKDRREEYYFRVKVAYVQMNPQILEPDKNYSKAEKLIKEASKQGAQLVVLPELFDTGYNFETREEVFEIAQKIPEGETTTFLMDVARDTGVYIVAGTAEKDGDVLYNSAVVVGPRGFIGKYRKIHLFYREKFFFEPGDLGFRVFDLGFMKVGVMIFDWFFPESARTLALKGADVIAHPANLVMPYAPRAMPIRALENKVYTVTADRVGEERGLKFIGKSLIASPKAEVLSMASETEEEVGVAEIDLSLVRNKRINDLNDIFKDRREEYYFR

Solvent-accessible surface area: 18459 Å² total

Radius of gyration: 24.91 Å; Cα contacts (8 Å, |Δi|>4): 1386; chains: 2; bounding box: 70×69×39 Å

InterPro domains:
  IPR003010 Carbon-nitrogen hydrolase [PF00795] (3-242)
  IPR003010 Carbon-nitrogen hydrolase [PS50263] (2-237)
  IPR036526 Carbon-nitrogen hydrolase superfamily [G3DSA:3.60.110.10] (1-262)
  IPR036526 Carbon-nitrogen hydrolase superfamily [SSF56317] (1-260)
  IPR050345 Aliphatic Amidase/Beta-Ureidopropionase [PTHR43674] (2-261)
  IPR053613 Aliphatic Nitrilase [NF040852] (2-262)

Secondary structure (DSSP, 8-state):
-EEEEEE--PPTT-HHHHHHHHHHHHHHHHHTT-SEEE--TTTTT-S--S-HHHHHHHPBPTTTSHHHHHHHHHHHHH--EEEEEEEEEETTEEEEEEEEEETTEEEEEEE-SS--GGGGGT-BPP-S-S-EEE-SS-EEEE---GGGSHHHHHHHHHTT-SEEEEEE---SS-HHHHHHHHHHHHT-EEEEEE--SEETTEEP----EEE-TTS-EEEE--SS--EEEEEE--HHHHH--EEETTEEHHHH--GGGS--/-EEEEEE----TT-HHHHHHHHHHHHHHHHHTT-SEEEPPTTTTT-S--SSHHHHHHH-B-TTTSHHHHHHHHHHHHHT-EEEEEEEEEETTEEEEEEEEEETTEEEEEEE-SS--TTHHHH-PPP-S-S-EEE-SS-EEEE---GGGSHHHHHHHHHTT-SEEEEE----SS-HHHHHHHHHHHHT-EEEEE---SEETTEEP----EEE-TTS-EEEE--SS--EEEEEE--THHHH--BSSSS-BTTTS--GGGTT-

Organism: Pyrococcus abyssi (strain GE5 / Orsay) (NCBI:txid272844)